Protein AF-A0A2X2DQ45-F1 (afdb_monomer_lite)

Sequence (541 aa):
MGLSTLEQKLTAMVSAPVEALGFEFVGLEFIRGRVSTLRIYIDSEEGITVDDCADVSHQVSAVLDVEDPIQTFYNLEISSPGLERPLFTTTHYEQFIGEEVAVVLRIAMQNRRKWQGIIKSVAGEMITVTVDGKDEVFALSNIQKANLVPPLLSFEEATRMNKEILAVVEAVSNEKSLPREKIFEALETALATATKKKYEQEIDVRVCIDRKTGDFDTFRRWLVVEEVTQPTREITLEAAKYEEPEIELGGFIEDQIESVTFDRITTQTAKQVIVQKVREAERAMVVDQFREQLGEIITGVVKKVNRDNITLDLGNNAEAVILREDMLPRENFRPGDRVRGVLYDVRTETRGAQLFVTRSRPEMLIELFRIEVPEIGEEIIEIKAAARDPGSRAKIAVKTNDKRIDPVGACVGMRGARVQAVSSELGGERIDIVLWDDNPAQFVINAMAPADVASIVVDEDKCTMDVAVESSNLAQAIGRNGQNVRLAAQLLKKHRGDDKWELNVMTADELNAKHQAEANAAIEIFTKHLDIDEDFATVFS

Organism: Proteus mirabilis (NCBI:txid584)

Radius of gyration: 42.44 Å; chains: 1; bounding box: 78×64×127 Å

pLDDT: mean 85.8, std 10.58, range [36.16, 96.62]

Secondary structure (DSSP, 8-state):
--HHHHHHHHHHHHHHHHHHTT-EEEEEEEE-SSSEEEEEEEE-TT---HHHHHHHHHHHHHHHHHH----S-EEEEEE---SS-B--SHHHHHHTTTSEEEEEEEEEETTEEEEEEEEEEEETTEEEEEETTEEEEEEGGGEEEEEEPPPS--HHHHHHHHHHHHHHHHHHHHHHT--HHHHHHHHHHHHHHHHHHHSSS--EEEEEE-TTT--EEEEEEEEEESS-S-TTTEEEHHHHHHH-TT--TT-EEEEEE-PPP--HHHHHHHHHHHHHHHHHHHHHHHHHHGGGGTTSEEEEEEEEE-SSEEEEEEETTEEEEEEGGGS-TT----TT-EEEEEEEEEEEETTEEEEEEESSSHHHHHHHHHHH-HHHHTTSEEEEEEEEETTTEEEEEEEES-TTS-HHHHHH-GGGHHHHHHHHHTTS-EEEEEE--SSHHHHHHHHHTTSPP-EEEEETTTTEEEEEE-TTTHHHHH-GGGHHHHHHHHHHHHHHT-TT-EEEEEEHHHHHHHHHHHHHHHHHHHHHHH---HHHHHHH-

InterPro domains:
  IPR003029 S1 domain [PF00575] (294-355)
  IPR003029 S1 domain [PS50126] (295-360)
  IPR003029 S1 domain [SM00316] (293-360)
  IPR003728 Ribosome maturation factor RimP [MF_01077] (8-152)
  IPR009019 K homology domain superfamily, prokaryotic type [SSF54814] (361-438)
  IPR009019 K homology domain superfamily, prokaryotic type [SSF54814] (439-494)
  IPR010213 Transcription factor NusA [TIGR01953] (164-508)
  IPR012340 Nucleic acid-binding, OB-fold [G3DSA:2.40.50.140] (295-358)
  IPR012340 Nucleic acid-binding, OB-fold [SSF50249] (292-359)
  IPR013735 Transcription factor NusA, N-terminal [PF08529] (164-283)
  IPR015946 K homology domain-like, alpha/beta [G3DSA:3.30.300.20] (359-437)
  IPR015946 K homology domain-like, alpha/beta [G3DSA:3.30.300.20] (438-508)
  IPR025249 Transcription factor NusA, first KH domain [PF13184] (359-436)
  IPR028989 Ribosome maturation factor RimP, N-terminal [PF02576] (14-84)
  IPR028998 Ribosome maturation factor RimP, C-terminal [PF17384] (87-150)
  IPR028998 Ribosome maturation factor RimP, C-terminal [cd01734] (82-150)
  IPR030842 Transcription factor NusA, prokaryotes [PTHR22648] (161-538)
  IPR035956 RimP, N-terminal domain superfamily [G3DSA:3.30.300.70] (2-81)
  IPR035956 RimP, N-terminal domain superfamily [SSF75420] (4-84)
  IPR036555 NusA, N-terminal domain superfamily [G3DSA:3.30.1480.10] (161-289)

Foldseek 3Di:
DDPVVLQVVLCVQLQVLQVVLVWHFQGWDFADDPAIEIETAIADPVGDDPVNQVSSQVSSVVSCVVVVSDPGHHHYHYDHCPQFRKHQDLVSLVVQQQFKKWWAFPDDDPNDGIFIAGFHDGDPQWTWGQGPNDTDIDGSVGTPIMTTDHPDDDPVVVLVVLVVLVVVLVVLCVVQVDDSVLLQVLLQVLQQVVVCVVDPARWGKTKDADNVRSDIWIWTKAQEACDDPRPRRHDHPVVVCVVPVPDDHRDIDIDTDDRDPCDPVSVVSSVVSSVLSSLQVQQQVVLVVCVVQALAKAKFFFADDDPFWTWTDRPSSAIEIEGPVLDFPPDDDDGGDMAIFGFHDWDQDPSHIYTYTGDFDQSVLVNLLCVLQVCVVVVQKDFQDKFDDQLEEIETEIEGPDPVDDNQCRSCDDVRPSVVVSCVSRNNYHYHYFYDDLDLLVLLCRLLPPAHFDDWDADVVQLEIETAGAPVRQDVSCDDVNVSLVNSLRRSCSSVVHNRHHYHYDHPVVVVVVVVVVLVVQLVVCCVPVVDDSVVSSVVD

Structure (mmCIF, N/CA/C/O backbone):
data_AF-A0A2X2DQ45-F1
#
_entry.id   AF-A0A2X2DQ45-F1
#
loop_
_atom_site.group_PDB
_atom_site.id
_atom_site.type_symbol
_atom_site.label_atom_id
_atom_site.label_alt_id
_atom_site.label_comp_id
_atom_site.label_asym_id
_atom_site.label_entity_id
_atom_site.label_seq_id
_atom_site.pdbx_PDB_ins_code
_atom_site.Cartn_x
_atom_site.Cartn_y
_atom_site.Cartn_z
_atom_site.occupancy
_atom_site.B_iso_or_equiv
_atom_site.auth_seq_id
_atom_site.auth_comp_id
_atom_site.auth_asym_id
_atom_site.auth_atom_id
_atom_site.pdbx_PDB_model_num
ATOM 1 N N . MET A 1 1 ? -4.727 0.925 70.878 1.00 36.75 1 MET A N 1
ATOM 2 C CA . MET A 1 1 ? -5.578 2.132 70.814 1.00 36.75 1 MET A CA 1
ATOM 3 C C . MET A 1 1 ? -6.827 1.761 70.035 1.00 36.75 1 MET A C 1
ATOM 5 O O . MET A 1 1 ? -6.685 1.228 68.941 1.00 36.75 1 MET A O 1
ATOM 9 N N . GLY A 1 2 ? -8.006 1.868 70.652 1.00 37.66 2 GLY A N 1
ATOM 10 C CA . GLY A 1 2 ? -9.267 1.404 70.062 1.00 37.66 2 GLY A CA 1
ATOM 11 C C . GLY A 1 2 ? -9.645 2.208 68.817 1.00 37.66 2 GLY A C 1
ATOM 12 O O . GLY A 1 2 ? -9.338 3.393 68.743 1.00 37.66 2 GLY A O 1
ATOM 13 N N . LEU A 1 3 ? -10.304 1.563 67.846 1.00 41.97 3 LEU A N 1
ATOM 14 C CA . LEU A 1 3 ? -10.745 2.179 66.584 1.00 41.97 3 LEU A CA 1
ATOM 15 C C . LEU A 1 3 ? -11.535 3.488 66.782 1.00 41.97 3 LEU A C 1
ATOM 17 O O . LEU A 1 3 ? -11.439 4.374 65.942 1.00 41.97 3 LEU A O 1
ATOM 21 N N . SER A 1 4 ? -12.217 3.653 67.922 1.00 55.09 4 SER A N 1
ATOM 22 C CA . SER A 1 4 ? -13.015 4.845 68.214 1.00 55.09 4 SER A CA 1
ATOM 23 C C . SER A 1 4 ? -12.197 6.134 68.336 1.00 55.09 4 SER A C 1
ATOM 25 O O . SER A 1 4 ? -12.722 7.188 68.015 1.00 55.09 4 SER A O 1
ATOM 27 N N . THR A 1 5 ? -10.926 6.095 68.761 1.00 67.88 5 THR A N 1
ATOM 28 C CA . THR A 1 5 ? -10.156 7.334 68.998 1.00 67.88 5 THR A CA 1
ATOM 29 C C . THR A 1 5 ? -9.542 7.925 67.731 1.00 67.88 5 THR A C 1
ATOM 31 O O . THR A 1 5 ? -9.318 9.129 67.679 1.00 67.88 5 THR A O 1
ATOM 34 N N . LEU A 1 6 ? -9.242 7.100 66.718 1.00 79.19 6 LEU A N 1
ATOM 35 C CA . LEU A 1 6 ? -8.649 7.581 65.463 1.00 79.19 6 LEU A CA 1
ATOM 36 C C . LEU A 1 6 ? -9.712 8.201 64.554 1.00 79.19 6 LEU A C 1
ATOM 38 O O . LEU A 1 6 ? -9.506 9.307 64.075 1.00 79.19 6 LEU A O 1
ATOM 42 N N . GLU A 1 7 ? -10.849 7.526 64.366 1.00 78.94 7 GLU A N 1
ATOM 43 C CA . GLU A 1 7 ? -11.963 8.048 63.563 1.00 78.94 7 GLU A CA 1
ATOM 44 C C . GLU A 1 7 ? -12.487 9.363 64.147 1.00 78.94 7 GLU A C 1
ATOM 46 O O . GLU A 1 7 ? -12.613 10.333 63.416 1.00 78.94 7 GLU A O 1
ATOM 51 N N . GLN A 1 8 ? -12.650 9.457 65.472 1.00 79.06 8 GLN A N 1
ATOM 52 C CA . GLN A 1 8 ? -13.028 10.711 66.139 1.00 79.06 8 GLN A CA 1
ATOM 53 C C . GLN A 1 8 ? -12.010 11.840 65.914 1.00 79.06 8 GLN A C 1
ATOM 55 O O . GLN A 1 8 ? -12.403 12.981 65.673 1.00 79.06 8 GLN A O 1
ATOM 60 N N . LYS A 1 9 ? -10.705 11.533 65.974 1.00 83.75 9 LYS A N 1
ATOM 61 C CA . LYS A 1 9 ? -9.641 12.514 65.711 1.00 83.75 9 LYS A CA 1
ATOM 62 C C . LYS A 1 9 ? -9.677 12.986 64.254 1.00 83.75 9 LYS A C 1
ATOM 64 O O . LYS A 1 9 ? -9.587 14.183 64.010 1.00 83.75 9 LYS A O 1
ATOM 69 N N . LEU A 1 10 ? -9.847 12.060 63.309 1.00 88.00 10 LEU A N 1
ATOM 70 C CA . LEU A 1 10 ? -9.952 12.360 61.881 1.00 88.00 10 LEU A CA 1
ATOM 71 C C . LEU A 1 10 ? -11.211 13.176 61.571 1.00 88.00 10 LEU A C 1
ATOM 73 O O . LEU A 1 10 ? -11.121 14.165 60.857 1.00 88.00 10 LEU A O 1
ATOM 77 N N . THR A 1 11 ? -12.361 12.831 62.155 1.00 87.00 11 THR A N 1
ATOM 78 C CA . THR A 1 11 ? -13.615 13.568 61.953 1.00 87.00 11 THR A CA 1
ATOM 79 C C . THR A 1 11 ? -13.464 15.022 62.389 1.00 87.00 11 THR A C 1
ATOM 81 O O . THR A 1 11 ? -13.805 15.923 61.630 1.00 87.00 11 THR A O 1
ATOM 84 N N . ALA A 1 12 ? -12.875 15.266 63.564 1.00 85.56 12 ALA A N 1
ATOM 85 C CA . ALA A 1 12 ? -12.639 16.623 64.055 1.00 85.56 12 ALA A CA 1
ATOM 86 C C . ALA A 1 12 ? -11.683 17.436 63.158 1.00 85.56 12 ALA A C 1
ATOM 88 O O . ALA A 1 12 ? -11.834 18.650 63.052 1.00 85.56 12 ALA A O 1
ATOM 89 N N . MET A 1 13 ? -10.713 16.780 62.512 1.00 86.38 13 MET A N 1
ATOM 90 C CA . MET A 1 13 ? -9.764 17.426 61.596 1.00 86.38 13 MET A CA 1
ATOM 91 C C . MET A 1 13 ? -10.365 17.721 60.220 1.00 86.38 13 MET A C 1
ATOM 93 O O . MET A 1 13 ? -9.994 18.713 59.602 1.00 86.38 13 MET A O 1
ATOM 97 N N . VAL A 1 14 ? -11.262 16.860 59.735 1.00 90.62 14 VAL A N 1
ATOM 98 C CA . VAL A 1 14 ? -11.779 16.895 58.358 1.00 90.62 14 VAL A CA 1
ATOM 99 C C . VAL A 1 14 ? -13.078 17.697 58.230 1.00 90.62 14 VAL A C 1
ATOM 101 O O . VAL A 1 14 ? -13.283 18.312 57.188 1.00 90.62 14 VAL A O 1
ATOM 104 N N . SER A 1 15 ? -13.918 17.761 59.273 1.00 89.38 15 SER A N 1
ATOM 105 C CA . SER A 1 15 ? -15.221 18.457 59.213 1.00 89.38 15 SER A CA 1
ATOM 106 C C . SER A 1 15 ? -15.074 19.930 58.821 1.00 89.38 15 SER A C 1
ATOM 108 O O . SER A 1 15 ? -15.666 20.375 57.844 1.00 89.38 15 SER A O 1
ATOM 110 N N . ALA A 1 16 ? -14.214 20.680 59.521 1.00 88.56 16 ALA A N 1
ATOM 111 C CA . ALA A 1 16 ? -14.065 22.118 59.293 1.00 88.56 16 ALA A CA 1
ATOM 112 C C . ALA A 1 16 ? -13.518 22.475 57.891 1.00 88.56 16 ALA A C 1
ATOM 114 O O . ALA A 1 16 ? -14.047 23.399 57.275 1.00 88.56 16 ALA A O 1
ATOM 115 N N . PRO A 1 17 ? -12.503 21.774 57.344 1.00 89.44 17 PRO A N 1
ATOM 116 C CA . PRO A 1 17 ? -12.077 21.966 55.958 1.00 89.44 17 PRO A CA 1
ATOM 117 C C . PRO A 1 17 ? -13.170 21.707 54.917 1.00 89.44 17 PRO A C 1
ATOM 119 O O . PRO A 1 17 ? -13.259 22.455 53.949 1.00 89.44 17 PRO A O 1
ATOM 122 N N . VAL A 1 18 ? -13.991 20.671 55.115 1.00 90.94 18 VAL A N 1
ATOM 123 C CA . VAL A 1 18 ? -15.089 20.320 54.199 1.00 90.94 18 VAL A CA 1
ATOM 124 C C . VAL A 1 18 ? -16.190 21.382 54.247 1.00 90.94 18 VAL A C 1
ATOM 126 O O . VAL A 1 18 ? -16.593 21.903 53.210 1.00 90.94 18 VAL A O 1
ATOM 129 N N . GLU A 1 19 ? -16.602 21.780 55.450 1.00 89.50 19 GLU A N 1
ATOM 130 C CA . GLU A 1 19 ? -17.622 22.816 55.654 1.00 89.50 19 GLU A CA 1
ATOM 131 C C . GLU A 1 19 ? -17.171 24.191 55.133 1.00 89.50 19 GLU A C 1
ATOM 133 O O . GLU A 1 19 ? -17.985 24.962 54.627 1.00 89.50 19 GLU A O 1
ATOM 138 N N . ALA A 1 20 ? -15.870 24.502 55.193 1.00 88.62 20 ALA A N 1
ATOM 139 C CA . ALA A 1 20 ? -15.319 25.749 54.659 1.00 88.62 20 ALA A CA 1
ATOM 140 C C . ALA A 1 20 ? -15.453 25.875 53.130 1.00 88.62 20 ALA A C 1
ATOM 142 O O . ALA A 1 20 ? -15.466 26.995 52.619 1.00 88.62 20 ALA A O 1
ATOM 143 N N . LEU A 1 21 ? -15.563 24.751 52.416 1.00 89.50 21 LEU A N 1
ATOM 144 C CA . LEU A 1 21 ? -15.836 24.709 50.976 1.00 89.50 21 LEU A CA 1
ATOM 145 C C . LEU A 1 21 ? -17.337 24.740 50.650 1.00 89.50 21 LEU A C 1
ATOM 147 O O . LEU A 1 21 ? -17.700 24.781 49.480 1.00 89.50 21 LEU A O 1
ATOM 151 N N . GLY A 1 22 ? -18.206 24.760 51.666 1.00 89.00 22 GLY A N 1
ATOM 152 C CA . GLY A 1 22 ? -19.658 24.784 51.495 1.00 89.00 22 GLY A CA 1
ATOM 153 C C . GLY A 1 22 ? -20.305 23.407 51.335 1.00 89.00 22 GLY A C 1
ATOM 154 O O . GLY A 1 22 ? -21.483 23.345 50.994 1.00 89.00 22 GLY A O 1
ATOM 155 N N . PHE A 1 23 ? -19.574 22.319 51.597 1.00 92.19 23 PHE A N 1
ATOM 156 C CA . PHE A 1 23 ? -20.104 20.954 51.537 1.00 92.19 23 PHE A CA 1
ATOM 157 C C . PHE A 1 23 ? -20.502 20.432 52.922 1.00 92.19 23 PHE A C 1
ATOM 159 O O . PHE A 1 23 ? -19.872 20.750 53.932 1.00 92.19 23 PHE A O 1
ATOM 166 N N . GLU A 1 24 ? -21.525 19.579 52.971 1.00 89.19 24 GLU A N 1
ATOM 167 C CA . GLU A 1 24 ? -21.892 18.832 54.171 1.00 89.19 24 GLU A CA 1
ATOM 168 C C . GLU A 1 24 ? -20.919 17.663 54.366 1.00 89.19 24 GLU A C 1
ATOM 170 O O . GLU A 1 24 ? -20.743 16.819 53.484 1.00 89.19 24 GLU A O 1
ATOM 175 N N . PHE A 1 25 ? -20.297 17.580 55.542 1.00 90.56 25 PHE A N 1
ATOM 176 C CA . PHE A 1 25 ? -19.515 16.411 55.928 1.00 90.56 25 PHE A CA 1
ATOM 177 C C . PHE A 1 25 ? -20.447 15.300 56.429 1.00 90.56 25 PHE A C 1
ATOM 179 O O . PHE A 1 25 ? -20.949 15.347 57.551 1.00 90.56 25 PHE A O 1
ATOM 186 N N . VAL A 1 26 ? -20.646 14.266 55.610 1.00 88.12 26 VAL A N 1
ATOM 187 C CA . VAL A 1 26 ? -21.516 13.128 55.949 1.00 88.12 26 VAL A CA 1
ATOM 188 C C . VAL A 1 26 ? -20.796 12.159 56.888 1.00 88.12 26 VAL A C 1
ATOM 190 O O . VAL A 1 26 ? -21.378 11.625 57.828 1.00 88.12 26 VAL A O 1
ATOM 193 N N . GLY A 1 27 ? -19.511 11.902 56.669 1.00 89.25 27 GLY A N 1
ATOM 194 C CA . GLY A 1 27 ? -18.745 11.013 57.538 1.00 89.25 27 GLY A CA 1
ATOM 195 C C . GLY A 1 27 ? -17.480 10.485 56.891 1.00 89.25 27 GLY A C 1
ATOM 196 O O . GLY A 1 27 ? -17.132 10.850 55.771 1.00 89.25 27 GLY A O 1
ATOM 197 N N . LEU A 1 28 ? -16.776 9.604 57.600 1.00 91.12 28 LEU A N 1
ATOM 198 C CA . LEU A 1 28 ? -15.567 8.968 57.088 1.00 91.12 28 LEU A CA 1
ATOM 199 C C . LEU A 1 28 ? -15.459 7.507 57.517 1.00 91.12 28 LEU A C 1
ATOM 201 O O . LEU A 1 28 ? -15.989 7.103 58.550 1.00 91.12 28 LEU A O 1
ATOM 205 N N . GLU A 1 29 ? -14.731 6.728 56.726 1.00 88.38 29 GLU A N 1
ATOM 206 C CA . GLU A 1 29 ? -14.391 5.336 57.006 1.00 88.38 29 GLU A CA 1
ATOM 207 C C . GLU A 1 29 ? -12.892 5.120 56.767 1.00 88.38 29 GLU A C 1
ATOM 209 O O . GLU A 1 29 ? -12.352 5.501 55.726 1.00 88.38 29 GLU A O 1
ATOM 214 N N . PHE A 1 30 ? -12.211 4.458 57.707 1.00 87.31 30 PHE A N 1
ATOM 215 C CA . PHE A 1 30 ? -10.828 4.022 57.510 1.00 87.31 30 PHE A CA 1
ATOM 216 C C . PHE A 1 30 ? -10.765 2.513 57.251 1.00 87.31 30 PHE A C 1
ATOM 218 O O . PHE A 1 30 ? -10.751 1.687 58.170 1.00 87.31 30 PHE A O 1
ATOM 225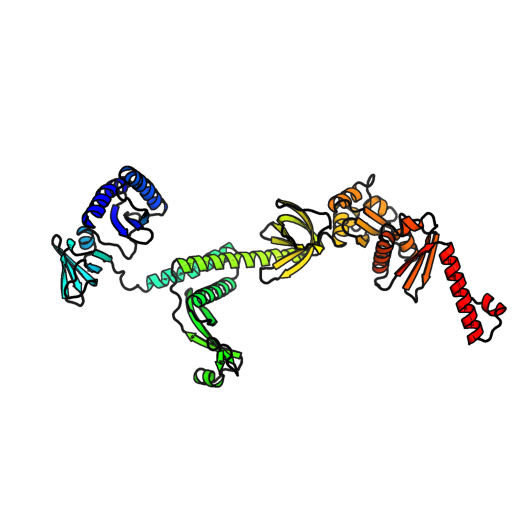 N N . ILE A 1 31 ? -10.716 2.143 55.972 1.00 87.12 31 ILE A N 1
ATOM 226 C CA . ILE A 1 31 ? -10.706 0.755 55.513 1.00 87.12 31 ILE A CA 1
ATOM 227 C C . ILE A 1 31 ? -9.266 0.242 55.522 1.00 87.12 31 ILE A C 1
ATOM 229 O O . ILE A 1 31 ? -8.416 0.686 54.751 1.00 87.12 31 ILE A O 1
ATOM 233 N N . ARG A 1 32 ? -8.978 -0.730 56.389 1.00 82.56 32 ARG A N 1
ATOM 234 C CA . ARG A 1 32 ? -7.653 -1.360 56.466 1.00 82.56 32 ARG A CA 1
ATOM 235 C C . ARG A 1 32 ? -7.557 -2.528 55.490 1.00 82.56 32 ARG A C 1
ATOM 237 O O . ARG A 1 32 ? -8.353 -3.460 55.559 1.00 82.56 32 ARG A O 1
ATOM 244 N N . GLY A 1 33 ? -6.543 -2.502 54.632 1.00 80.50 33 GLY A N 1
ATOM 245 C CA . GLY A 1 33 ? -6.264 -3.542 53.642 1.00 80.50 33 GLY A CA 1
ATOM 246 C C . GLY A 1 33 ? -4.772 -3.638 53.327 1.00 80.50 33 GLY A C 1
ATOM 247 O O . GLY A 1 33 ? -3.941 -3.118 54.069 1.00 80.50 33 GLY A O 1
ATOM 248 N N . ARG A 1 34 ? -4.416 -4.290 52.209 1.00 78.25 34 ARG A N 1
ATOM 249 C CA . ARG A 1 34 ? -3.024 -4.324 51.708 1.00 78.25 34 ARG A CA 1
ATOM 250 C C . ARG A 1 34 ? -2.493 -2.914 51.411 1.00 78.25 34 ARG A C 1
ATOM 252 O O . ARG A 1 34 ? -1.320 -2.645 51.636 1.00 78.25 34 ARG A O 1
ATOM 259 N N . VAL A 1 35 ? -3.379 -2.044 50.934 1.00 82.31 35 VAL A N 1
ATOM 260 C CA . VAL A 1 35 ? -3.248 -0.585 50.943 1.00 82.31 35 VAL A CA 1
ATOM 261 C C . VAL A 1 35 ? -4.461 -0.088 51.723 1.00 82.31 35 VAL A C 1
ATOM 263 O O . VAL A 1 35 ? -5.573 -0.529 51.437 1.00 82.31 35 VAL A O 1
ATOM 266 N N . SER A 1 36 ? -4.258 0.729 52.758 1.00 88.88 36 SER A N 1
ATOM 267 C CA . SER A 1 36 ? -5.383 1.265 53.537 1.00 88.88 36 SER A CA 1
ATOM 268 C C . SER A 1 36 ? -6.057 2.406 52.773 1.00 88.88 36 SER A C 1
ATOM 270 O O . SER A 1 36 ? -5.425 3.045 51.936 1.00 88.88 36 SER A O 1
ATOM 272 N N . THR A 1 37 ? -7.327 2.684 53.037 1.00 91.50 37 THR A N 1
ATOM 273 C CA . THR A 1 37 ? -8.064 3.776 52.386 1.00 91.50 37 THR A CA 1
ATOM 274 C C . THR A 1 37 ? -8.798 4.592 53.438 1.00 91.50 37 THR A C 1
ATOM 276 O O . THR A 1 37 ? -9.562 4.035 54.224 1.00 91.50 37 THR A O 1
ATOM 279 N N . LEU A 1 38 ? -8.543 5.900 53.463 1.00 92.38 38 LEU A N 1
ATOM 280 C CA . LEU A 1 38 ? -9.345 6.871 54.194 1.00 92.38 38 LEU A CA 1
ATOM 281 C C . LEU A 1 38 ? -10.376 7.429 53.219 1.00 92.38 38 LEU A C 1
ATOM 283 O O . LEU A 1 38 ? -10.026 8.200 52.326 1.00 92.38 38 LEU A O 1
ATOM 287 N N . ARG A 1 39 ? -11.629 7.015 53.384 1.00 92.50 39 ARG A N 1
ATOM 288 C CA . ARG A 1 39 ? -12.740 7.484 52.564 1.00 92.50 39 ARG A CA 1
ATOM 289 C C . ARG A 1 39 ? -13.541 8.525 53.325 1.00 92.50 39 ARG A C 1
ATOM 291 O O . ARG A 1 39 ? -13.937 8.270 54.460 1.00 92.50 39 ARG A O 1
ATOM 298 N N . ILE A 1 40 ? -13.790 9.664 52.697 1.00 92.56 40 ILE A N 1
ATOM 299 C CA . ILE A 1 40 ? -14.597 10.758 53.235 1.00 92.56 40 ILE A CA 1
ATOM 300 C C . ILE A 1 40 ? -15.818 10.938 52.341 1.00 92.56 40 ILE A C 1
ATOM 302 O O . ILE A 1 40 ? -15.693 11.000 51.117 1.00 92.56 40 ILE A O 1
ATOM 306 N N . TYR A 1 41 ? -16.986 11.012 52.969 1.00 92.25 41 TYR A N 1
ATOM 307 C CA . TYR A 1 41 ? -18.260 11.232 52.309 1.00 92.25 41 TYR A CA 1
ATOM 308 C C . TYR A 1 41 ? -18.683 12.691 52.469 1.00 92.25 41 TYR A C 1
ATOM 310 O O . TYR A 1 41 ? -18.792 13.182 53.597 1.00 92.25 41 TYR A O 1
ATOM 318 N N . ILE A 1 42 ? -18.924 13.358 51.343 1.00 92.69 42 ILE A N 1
ATOM 319 C CA . ILE A 1 42 ? -19.421 14.737 51.279 1.00 92.69 42 ILE A CA 1
ATOM 320 C C . ILE A 1 42 ? -20.753 14.795 50.538 1.00 92.69 42 ILE A C 1
ATOM 322 O O . ILE A 1 42 ? -21.026 13.940 49.692 1.00 92.69 42 ILE A O 1
ATOM 326 N N . ASP A 1 43 ? -21.566 15.797 50.848 1.00 89.56 43 ASP A N 1
ATOM 327 C CA . ASP A 1 43 ? -22.847 16.020 50.183 1.00 89.56 43 ASP A CA 1
ATOM 328 C C . ASP A 1 43 ? -23.154 17.510 49.995 1.00 89.56 43 ASP A C 1
ATOM 330 O O . ASP A 1 43 ? -22.538 18.373 50.624 1.00 89.56 43 ASP A O 1
ATOM 334 N N . SER A 1 44 ? -24.076 17.816 49.085 1.00 88.00 44 SER A N 1
ATOM 335 C CA . SER A 1 44 ? -24.561 19.175 48.832 1.00 88.00 44 SER A CA 1
ATOM 336 C C . SER A 1 44 ? -25.988 19.134 48.279 1.00 88.00 44 SER A C 1
ATOM 338 O O . SER A 1 44 ? -26.366 18.181 47.595 1.00 88.00 44 SER A O 1
ATOM 340 N N . GLU A 1 45 ? -26.775 20.188 48.520 1.00 77.69 45 GLU A N 1
ATOM 341 C CA . GLU A 1 45 ? -28.135 20.308 47.966 1.00 77.69 45 GLU A CA 1
ATOM 342 C C . GLU A 1 45 ? -28.153 20.374 46.425 1.00 77.69 45 GLU A C 1
ATOM 344 O O . GLU A 1 45 ? -29.126 19.949 45.803 1.00 77.69 45 GLU A O 1
ATOM 349 N N . GLU A 1 46 ? -27.079 20.866 45.798 1.00 77.94 46 GLU A N 1
ATOM 350 C CA . GLU A 1 46 ? -26.944 20.972 44.335 1.00 77.94 46 GLU A CA 1
ATOM 351 C C . GLU A 1 46 ? -26.285 19.726 43.703 1.00 77.94 46 GLU A C 1
ATOM 353 O O . GLU A 1 46 ? -26.152 19.634 42.480 1.00 77.94 46 GLU A O 1
ATOM 358 N N . GLY A 1 47 ? -25.922 18.730 44.521 1.00 80.25 47 GLY A N 1
ATOM 359 C CA . GLY A 1 47 ? -25.150 17.556 44.119 1.00 80.25 47 GLY A CA 1
ATOM 360 C C . GLY A 1 47 ? -23.634 17.778 44.187 1.00 80.25 47 GLY A C 1
ATOM 361 O O . GLY A 1 47 ? -23.152 18.869 44.482 1.00 80.25 47 GLY A O 1
ATOM 362 N N . ILE A 1 48 ? -22.868 16.710 43.950 1.00 86.00 48 ILE A N 1
ATOM 363 C CA . ILE A 1 48 ? -21.397 16.712 44.017 1.00 86.00 48 ILE A CA 1
ATOM 364 C C . ILE A 1 48 ? -20.829 16.334 42.649 1.00 86.00 48 ILE A C 1
ATOM 366 O O . ILE A 1 48 ? -21.146 15.268 42.109 1.00 86.00 48 ILE A O 1
ATOM 370 N N . THR A 1 49 ? -19.974 17.187 42.095 1.00 87.44 49 THR A N 1
ATOM 371 C CA . THR A 1 49 ? -19.233 16.937 40.856 1.00 87.44 49 THR A CA 1
ATOM 372 C C . THR A 1 49 ? -17.854 16.328 41.130 1.00 87.44 49 THR A C 1
ATOM 374 O O . THR A 1 49 ? -17.399 16.205 42.266 1.00 87.44 49 THR A O 1
ATOM 377 N N . VAL A 1 50 ? -17.164 15.899 40.068 1.00 84.19 50 VAL A N 1
ATOM 378 C CA . VAL A 1 50 ? -15.800 15.352 40.185 1.00 84.19 50 VAL A CA 1
ATOM 379 C C . VAL A 1 50 ? -14.798 16.435 40.598 1.00 84.19 50 VAL A C 1
ATOM 381 O O . VAL A 1 50 ? -13.864 16.130 41.339 1.00 84.19 50 VAL A O 1
ATOM 384 N N . ASP A 1 51 ? -15.008 17.674 40.151 1.00 85.81 51 ASP A N 1
ATOM 385 C CA . ASP A 1 51 ? -14.146 18.807 40.491 1.00 85.81 51 ASP A CA 1
ATOM 386 C C . ASP A 1 51 ? -14.303 19.174 41.978 1.00 85.81 51 ASP A C 1
ATOM 388 O O . ASP A 1 51 ? -13.301 19.337 42.671 1.00 85.81 51 ASP A O 1
ATOM 392 N N . ASP A 1 52 ? -15.529 19.124 42.514 1.00 89.69 52 ASP A N 1
ATOM 393 C CA . ASP A 1 52 ? -15.801 19.325 43.948 1.00 89.69 52 ASP A CA 1
ATOM 394 C C . ASP A 1 52 ? -15.053 18.308 44.827 1.00 89.69 52 ASP A C 1
ATOM 396 O O . ASP A 1 52 ? -14.424 18.656 45.831 1.00 89.69 52 ASP A O 1
ATOM 400 N N . CYS A 1 53 ? -15.061 17.029 44.429 1.00 90.25 53 CYS A N 1
ATOM 401 C CA . CYS A 1 53 ? -14.295 15.990 45.118 1.00 90.25 53 CYS A CA 1
ATOM 402 C C . CYS A 1 53 ? -12.784 16.259 45.076 1.00 90.25 53 CYS A C 1
ATOM 404 O O . CYS A 1 53 ? -12.081 15.952 46.044 1.00 90.25 53 CYS A O 1
ATOM 406 N N . ALA A 1 54 ? -12.269 16.797 43.966 1.00 89.88 54 ALA A N 1
ATOM 407 C CA . ALA A 1 54 ? -10.855 17.128 43.827 1.00 89.88 54 ALA A CA 1
ATOM 408 C C . ALA A 1 54 ? -10.465 18.302 44.736 1.00 89.88 54 ALA A C 1
ATOM 410 O O . ALA A 1 54 ? -9.455 18.211 45.439 1.00 89.88 54 ALA A O 1
ATOM 411 N N . ASP A 1 55 ? -11.288 19.350 44.791 1.00 90.75 55 ASP A N 1
ATOM 412 C CA . ASP A 1 55 ? -11.070 20.519 45.647 1.00 90.75 55 ASP A CA 1
ATOM 413 C C . ASP A 1 55 ? -11.059 20.133 47.130 1.00 90.75 55 ASP A C 1
ATOM 415 O O . ASP A 1 55 ? -10.113 20.451 47.863 1.00 90.75 55 ASP A O 1
ATOM 419 N N . VAL A 1 56 ? -12.043 19.336 47.559 1.00 92.25 56 VAL A N 1
ATOM 420 C CA . VAL A 1 56 ? -12.080 18.785 48.920 1.00 92.25 56 VAL A CA 1
ATOM 421 C C . VAL A 1 56 ? -10.866 17.894 49.185 1.00 92.25 56 VAL A C 1
ATOM 423 O O . VAL A 1 56 ? -10.250 17.997 50.247 1.00 92.25 56 VAL A O 1
ATOM 426 N N . SER A 1 57 ? -10.469 17.050 48.227 1.00 93.44 57 SER A N 1
ATOM 427 C CA . SER A 1 57 ? -9.297 16.181 48.381 1.00 93.44 57 SER A CA 1
ATOM 428 C C . SER A 1 57 ? -8.021 16.992 48.592 1.00 93.44 57 SER A C 1
ATOM 430 O O . SER A 1 57 ? -7.213 16.637 49.450 1.00 93.44 57 SER A O 1
ATOM 432 N N . HIS A 1 58 ? -7.826 18.074 47.836 1.00 91.75 58 HIS A N 1
ATOM 433 C CA . HIS A 1 58 ? -6.661 18.944 47.974 1.00 91.75 58 HIS A CA 1
ATOM 434 C C . HIS A 1 58 ? -6.622 19.632 49.339 1.00 91.75 58 HIS A C 1
ATOM 436 O O . HIS A 1 58 ? -5.579 19.631 50.000 1.00 91.75 58 HIS A O 1
ATOM 442 N N . GLN A 1 59 ? -7.754 20.176 49.791 1.00 90.81 59 GLN A N 1
ATOM 443 C CA . GLN A 1 59 ? -7.821 20.885 51.065 1.00 90.81 59 GLN A CA 1
ATOM 444 C C . GLN A 1 59 ? -7.665 19.946 52.266 1.00 90.81 59 GLN A C 1
ATOM 446 O O . GLN A 1 59 ? -6.938 20.260 53.210 1.00 90.81 59 GLN A O 1
ATOM 451 N N . VAL A 1 60 ? -8.301 18.775 52.224 1.00 91.88 60 VAL A N 1
ATOM 452 C CA . VAL A 1 60 ? -8.179 17.771 53.284 1.00 91.88 60 VAL A CA 1
ATOM 453 C C . VAL A 1 60 ? -6.770 17.180 53.324 1.00 91.88 60 VAL A C 1
ATOM 455 O O . VAL A 1 60 ? -6.216 17.032 54.413 1.00 91.88 60 VAL A O 1
ATOM 458 N N . SER A 1 61 ? -6.155 16.899 52.168 1.00 90.31 61 SER A N 1
ATOM 459 C CA . SER A 1 61 ? -4.768 16.412 52.109 1.00 90.31 61 SER A CA 1
ATOM 460 C C . SER A 1 61 ? -3.812 17.381 52.798 1.00 90.31 61 SER A C 1
ATOM 462 O O . SER A 1 61 ? -3.008 16.948 53.613 1.00 90.31 61 SER A O 1
ATOM 464 N N . ALA A 1 62 ? -3.948 18.689 52.558 1.00 87.94 62 ALA A N 1
ATOM 465 C CA . ALA A 1 62 ? -3.084 19.692 53.180 1.00 87.94 62 ALA A CA 1
ATOM 466 C C . ALA A 1 62 ? -3.162 19.682 54.719 1.00 87.94 62 ALA A C 1
ATOM 468 O O . ALA A 1 62 ? -2.151 19.870 55.391 1.00 87.94 62 ALA A O 1
ATOM 469 N N . VAL A 1 63 ? -4.348 19.441 55.288 1.00 89.19 63 VAL A N 1
ATOM 470 C CA . VAL A 1 63 ? -4.532 19.338 56.747 1.00 89.19 63 VAL A CA 1
ATOM 471 C C . VAL A 1 63 ? -3.953 18.030 57.286 1.00 89.19 63 VAL A C 1
ATOM 473 O O . VAL A 1 63 ? -3.276 18.031 58.316 1.00 89.19 63 VAL A O 1
ATOM 476 N N . LEU A 1 64 ? -4.182 16.917 56.585 1.00 89.06 64 LEU A N 1
ATOM 477 C CA . LEU A 1 64 ? -3.672 15.605 56.985 1.00 89.06 64 LEU A CA 1
ATOM 478 C C . LEU A 1 64 ? -2.143 15.509 56.874 1.00 89.06 64 LEU A C 1
ATOM 480 O O . LEU A 1 64 ? -1.539 14.852 57.716 1.00 89.06 64 LEU A O 1
ATOM 484 N N . ASP A 1 65 ? -1.523 16.190 55.907 1.00 86.38 65 ASP A N 1
ATOM 485 C CA . ASP A 1 65 ? -0.064 16.246 55.740 1.00 86.38 65 ASP A CA 1
ATOM 486 C C . ASP A 1 65 ? 0.627 17.001 56.890 1.00 86.38 65 ASP A C 1
ATOM 488 O O . ASP A 1 65 ? 1.763 16.689 57.247 1.00 86.38 65 ASP A O 1
ATOM 492 N N . VAL A 1 66 ? -0.049 17.991 57.487 1.00 86.31 66 VAL A N 1
ATOM 493 C CA . VAL A 1 66 ? 0.482 18.770 58.621 1.00 86.31 66 VAL A CA 1
ATOM 494 C C . VAL A 1 66 ? 0.332 18.014 59.940 1.00 86.31 66 VAL A C 1
ATOM 496 O O . VAL A 1 66 ? 1.269 17.965 60.736 1.00 86.31 66 VAL A O 1
ATOM 499 N N . GLU A 1 67 ? -0.847 17.443 60.188 1.00 84.12 67 GLU A N 1
ATOM 500 C CA . GLU A 1 67 ? -1.170 16.787 61.462 1.00 84.12 67 GLU A CA 1
ATOM 501 C C . GLU A 1 67 ? -0.707 15.321 61.536 1.00 84.12 67 GLU A C 1
ATOM 503 O O . GLU A 1 67 ? -0.669 14.744 62.628 1.00 84.12 67 GLU A O 1
ATOM 508 N N . ASP A 1 68 ? -0.412 14.713 60.382 1.00 83.62 68 ASP A N 1
ATOM 509 C CA . ASP A 1 68 ? 0.003 13.320 60.162 1.00 83.62 68 ASP A CA 1
ATOM 510 C C . ASP A 1 68 ? -0.617 12.298 61.147 1.00 83.62 68 ASP A C 1
ATOM 512 O O . ASP A 1 68 ? 0.070 11.639 61.941 1.00 83.62 68 ASP A O 1
ATOM 516 N N . PRO A 1 69 ? -1.958 12.159 61.170 1.00 83.94 69 PRO A N 1
ATOM 517 C CA . PRO A 1 69 ? -2.634 11.303 62.140 1.00 83.94 69 PRO A CA 1
ATOM 518 C C . PRO A 1 69 ? -2.508 9.798 61.837 1.00 83.94 69 PRO A C 1
ATOM 520 O O . PRO A 1 69 ? -2.836 8.983 62.706 1.00 83.94 69 PRO A O 1
ATOM 523 N N . ILE A 1 70 ? -2.067 9.407 60.632 1.00 84.94 70 ILE A N 1
ATOM 524 C CA . ILE A 1 70 ? -2.028 8.017 60.152 1.00 84.94 70 ILE A CA 1
ATOM 525 C C . ILE A 1 70 ? -0.605 7.670 59.687 1.00 84.94 70 ILE A C 1
ATOM 527 O O . ILE A 1 70 ? -0.218 7.951 58.564 1.00 84.94 70 ILE A O 1
ATOM 531 N N . GLN A 1 71 ? 0.139 6.929 60.511 1.00 79.81 71 GLN A N 1
ATOM 532 C CA . GLN A 1 71 ? 1.549 6.575 60.255 1.00 79.81 71 GLN A CA 1
ATOM 533 C C . GLN A 1 71 ? 1.777 5.492 59.178 1.00 79.81 71 GLN A C 1
ATOM 535 O O . GLN A 1 71 ? 2.898 5.024 58.979 1.00 79.81 71 GLN A O 1
ATOM 540 N N . THR A 1 72 ? 0.721 5.011 58.526 1.00 81.06 72 THR A N 1
ATOM 541 C CA . THR A 1 72 ? 0.782 3.937 57.523 1.00 81.06 72 THR A CA 1
ATOM 542 C C . THR A 1 72 ? 0.330 4.463 56.177 1.00 81.06 72 THR A C 1
ATOM 544 O O . THR A 1 72 ? -0.638 5.208 56.142 1.00 81.06 72 THR A O 1
ATOM 547 N N . PHE A 1 73 ? 0.924 3.997 55.078 1.00 82.81 73 PHE A N 1
ATOM 548 C CA . PHE A 1 73 ? 0.473 4.359 53.731 1.00 82.81 73 PHE A CA 1
ATOM 549 C C . PHE A 1 73 ? -1.027 4.098 53.531 1.00 82.81 73 PHE A C 1
ATOM 551 O O . PHE A 1 73 ? -1.525 2.995 53.797 1.00 82.81 73 PHE A O 1
ATOM 558 N N . TYR A 1 74 ? -1.728 5.116 53.038 1.00 89.88 74 TYR A N 1
ATOM 559 C CA . TYR A 1 74 ? -3.150 5.063 52.741 1.00 89.88 74 TYR A CA 1
ATOM 560 C C . TYR A 1 74 ? -3.479 5.848 51.466 1.00 89.88 74 TYR A C 1
ATOM 562 O O . TYR A 1 74 ? -2.738 6.746 51.075 1.00 89.88 74 TYR A O 1
ATOM 570 N N . ASN A 1 75 ? -4.597 5.502 50.834 1.00 90.62 75 ASN A N 1
ATOM 571 C CA . ASN A 1 75 ? -5.214 6.294 49.776 1.00 90.62 75 ASN A CA 1
ATOM 572 C C . ASN A 1 75 ? -6.275 7.208 50.394 1.00 90.62 75 ASN A C 1
ATOM 574 O O . ASN A 1 75 ? -7.112 6.724 51.160 1.00 90.62 75 ASN A O 1
ATOM 578 N N . LEU A 1 76 ? -6.252 8.493 50.053 1.00 91.94 76 LEU A N 1
ATOM 579 C CA . LEU A 1 76 ? -7.334 9.428 50.355 1.00 91.94 76 LEU A CA 1
ATOM 580 C C . LEU A 1 76 ? -8.379 9.350 49.235 1.00 91.94 76 LEU A C 1
ATOM 582 O O . LEU A 1 76 ? -8.034 9.482 48.063 1.00 91.94 76 LEU A O 1
ATOM 586 N N . GLU A 1 77 ? -9.637 9.109 49.590 1.00 93.00 77 GLU A N 1
ATOM 587 C CA . GLU A 1 77 ? -10.756 9.031 48.650 1.00 93.00 77 GLU A CA 1
ATOM 588 C C . GLU A 1 77 ? -11.879 9.960 49.117 1.00 93.00 77 GLU A C 1
ATOM 590 O O . GLU A 1 77 ? -12.374 9.818 50.236 1.00 93.00 77 GLU A O 1
ATOM 595 N N . ILE A 1 78 ? -12.293 10.895 48.260 1.00 93.81 78 ILE A N 1
ATOM 596 C CA . ILE A 1 78 ? -13.480 11.729 48.475 1.00 93.81 78 ILE A CA 1
ATOM 597 C C . ILE A 1 78 ? -14.602 11.186 47.595 1.00 93.81 78 ILE A C 1
ATOM 599 O O . ILE A 1 78 ? -14.406 10.982 46.396 1.00 93.81 78 ILE A O 1
ATOM 603 N N . SER A 1 79 ? -15.763 10.921 48.188 1.00 88.12 79 SER A N 1
ATOM 604 C CA . SER A 1 79 ? -16.914 10.348 47.491 1.00 88.12 79 SER A CA 1
ATOM 605 C C . SER A 1 79 ? -18.202 11.036 47.915 1.00 88.12 79 SER A C 1
ATOM 607 O O . SER A 1 79 ? -18.341 11.458 49.059 1.00 88.12 79 SER A O 1
ATOM 609 N N . SER A 1 80 ? -19.191 11.063 47.026 1.00 87.19 80 SER A N 1
ATOM 610 C CA . SER A 1 80 ? -20.577 11.255 47.445 1.00 87.19 80 SER A CA 1
ATOM 611 C C . SER A 1 80 ? -21.142 9.936 48.006 1.00 87.19 80 SER A C 1
ATOM 613 O O . SER A 1 80 ? -20.652 8.854 47.654 1.00 87.19 80 SER A O 1
ATOM 615 N N . PRO A 1 81 ? -22.129 9.981 48.916 1.00 79.62 81 PRO A N 1
ATOM 616 C CA . PRO A 1 81 ? -22.685 8.793 49.571 1.00 79.62 81 PRO A CA 1
ATOM 617 C C . PRO A 1 81 ? -23.500 7.853 48.660 1.00 79.62 81 PRO A C 1
ATOM 619 O O . PRO A 1 81 ? -23.675 6.688 49.012 1.00 79.62 81 PRO A O 1
ATOM 622 N N . GLY A 1 82 ? -23.967 8.311 47.493 1.00 76.81 82 GLY A N 1
ATOM 623 C CA . GLY A 1 82 ? -24.694 7.480 46.523 1.00 76.81 82 GLY A CA 1
ATOM 624 C C . GLY A 1 82 ? -26.026 6.904 47.036 1.00 76.81 82 GLY A C 1
ATOM 625 O O . GLY A 1 82 ? -26.615 7.419 47.984 1.00 76.81 82 GLY A O 1
ATOM 626 N N . LEU A 1 83 ? -26.506 5.837 46.381 1.00 70.00 83 LEU A N 1
ATOM 627 C CA . LEU A 1 83 ? -27.776 5.161 46.707 1.00 70.00 83 LEU A CA 1
ATOM 628 C C . LEU A 1 83 ? -27.698 4.333 48.003 1.00 70.00 83 LEU A C 1
ATOM 630 O O . LEU A 1 83 ? -28.658 4.283 48.763 1.00 70.00 83 LEU A O 1
ATOM 634 N N . GLU A 1 84 ? -26.546 3.720 48.292 1.00 76.69 84 GLU A N 1
ATOM 635 C CA . GLU A 1 84 ? -26.292 2.984 49.541 1.00 76.69 84 GLU A CA 1
ATOM 636 C C . GLU A 1 84 ? -25.730 3.914 50.631 1.00 76.69 84 GLU A C 1
ATOM 638 O O . GLU A 1 84 ? -24.658 3.664 51.194 1.00 76.69 84 GLU A O 1
ATOM 643 N N . ARG A 1 85 ? -26.435 5.021 50.902 1.00 86.06 85 ARG A N 1
ATOM 644 C CA . ARG A 1 85 ? -25.955 6.098 51.780 1.00 86.06 85 ARG A CA 1
ATOM 645 C C . ARG A 1 85 ? -25.547 5.559 53.161 1.00 86.06 85 ARG A C 1
ATOM 647 O O . ARG A 1 85 ? -26.392 4.984 53.855 1.00 86.06 85 ARG A O 1
ATOM 654 N N . PRO A 1 86 ? -24.289 5.760 53.599 1.00 88.44 86 PRO A N 1
ATOM 655 C CA . PRO A 1 86 ? -23.842 5.356 54.926 1.00 88.44 86 PRO A CA 1
ATOM 656 C C . PRO A 1 86 ? -24.418 6.261 56.028 1.00 88.44 86 PRO A C 1
ATOM 658 O O . PRO A 1 86 ? -24.506 7.484 55.890 1.00 88.44 86 PRO A O 1
ATOM 661 N N . LEU A 1 87 ? -24.788 5.657 57.158 1.00 89.31 87 LEU A N 1
ATOM 662 C CA . LEU A 1 87 ? -25.385 6.329 58.314 1.00 89.31 87 LEU A CA 1
ATOM 663 C C . LEU A 1 87 ? -24.420 6.294 59.508 1.00 89.31 87 LEU A C 1
ATOM 665 O O . LEU A 1 87 ? -24.174 5.235 60.092 1.00 89.31 87 LEU A O 1
ATOM 669 N N . PHE A 1 88 ? -23.892 7.461 59.888 1.00 86.81 88 PHE A N 1
ATOM 670 C CA . PHE A 1 88 ? -22.871 7.593 60.935 1.00 86.81 88 PHE A CA 1
ATOM 671 C C . PHE A 1 88 ? -23.411 8.177 62.245 1.00 86.81 88 PHE A C 1
ATOM 673 O O . PHE A 1 88 ? -23.006 7.743 63.323 1.00 86.81 88 PHE A O 1
ATOM 680 N N . THR A 1 89 ? -24.316 9.155 62.165 1.00 87.12 89 THR A N 1
ATOM 681 C CA . THR A 1 89 ? -24.832 9.910 63.319 1.00 87.12 89 THR A CA 1
ATOM 682 C C . THR A 1 89 ? -26.311 9.620 63.553 1.00 87.12 89 THR A C 1
ATOM 684 O O . THR A 1 89 ? -26.999 9.144 62.652 1.00 87.12 89 THR A O 1
ATOM 687 N N . THR A 1 90 ? -26.827 9.919 64.751 1.00 87.25 90 THR A N 1
ATOM 688 C CA . THR A 1 90 ? -28.264 9.781 65.065 1.00 87.25 90 THR A CA 1
ATOM 689 C C . THR A 1 90 ? -29.139 10.595 64.117 1.00 87.25 90 THR A C 1
ATOM 691 O O . THR A 1 90 ? -30.174 10.101 63.681 1.00 87.25 90 THR A O 1
ATOM 694 N N . THR A 1 91 ? -28.684 11.790 63.734 1.00 86.62 91 THR A N 1
ATOM 695 C CA . THR A 1 91 ? -29.372 12.696 62.811 1.00 86.62 91 THR A CA 1
ATOM 696 C C . THR A 1 91 ? -29.626 12.039 61.458 1.00 86.62 91 THR A C 1
ATOM 698 O O . THR A 1 91 ? -30.687 12.233 60.876 1.00 86.62 91 THR A O 1
ATOM 701 N N . HIS A 1 92 ? -28.701 11.198 60.980 1.00 89.38 92 HIS A N 1
ATOM 702 C CA . HIS A 1 92 ? -28.909 10.471 59.727 1.00 89.38 92 HIS A CA 1
ATOM 703 C C . HIS A 1 92 ? -30.075 9.483 59.862 1.00 89.38 92 HIS A C 1
ATOM 705 O O . HIS A 1 92 ? -30.947 9.431 59.006 1.00 89.38 92 HIS A O 1
ATOM 711 N N . TYR A 1 93 ? -30.143 8.719 60.955 1.00 90.50 93 TYR A N 1
ATOM 712 C CA . TYR A 1 93 ? -31.259 7.789 61.165 1.00 90.50 93 TYR A CA 1
ATOM 713 C C . TYR A 1 93 ? -32.592 8.516 61.360 1.00 90.50 93 TYR A C 1
ATOM 715 O O . TYR A 1 93 ? -33.620 7.994 60.947 1.00 90.50 93 TYR A O 1
ATOM 723 N N . GLU A 1 94 ? -32.586 9.704 61.971 1.00 89.50 94 GLU A N 1
ATOM 724 C CA . GLU A 1 94 ? -33.782 10.545 62.111 1.00 89.50 94 GLU A CA 1
ATOM 725 C C . GLU A 1 94 ? -34.298 11.042 60.756 1.00 89.50 94 GLU A C 1
ATOM 727 O O . GLU A 1 94 ? -35.507 11.043 60.530 1.00 89.50 94 GLU A O 1
ATOM 732 N N . GLN A 1 95 ? -33.395 11.419 59.846 1.00 87.00 95 GLN A N 1
ATOM 733 C CA . GLN A 1 95 ? -33.746 11.859 58.493 1.00 87.00 95 GLN A CA 1
ATOM 734 C C . GLN A 1 95 ? -34.395 10.748 57.656 1.00 87.00 95 GLN A C 1
ATOM 736 O O . GLN A 1 95 ? -35.292 11.034 56.868 1.00 87.00 95 GLN A O 1
ATOM 741 N N . PHE A 1 96 ? -33.976 9.494 57.843 1.00 90.06 96 PHE A N 1
ATOM 742 C CA . PHE A 1 96 ? -34.426 8.351 57.038 1.00 90.06 96 PHE A CA 1
ATOM 743 C C . PHE A 1 96 ? -35.387 7.411 57.787 1.00 90.06 96 PHE A C 1
ATOM 745 O O . PHE A 1 96 ? -35.444 6.212 57.513 1.00 90.06 96 PHE A O 1
ATOM 752 N N . ILE A 1 97 ? -36.164 7.931 58.745 1.00 91.69 97 ILE A N 1
ATOM 753 C CA . ILE A 1 97 ? -37.252 7.161 59.367 1.00 91.69 97 ILE A CA 1
ATOM 754 C C . ILE A 1 97 ? -38.261 6.744 58.286 1.00 91.69 97 ILE A C 1
ATOM 756 O O . ILE A 1 97 ? -38.777 7.576 57.547 1.00 91.69 97 ILE A O 1
ATOM 760 N N . GLY A 1 98 ? -38.582 5.452 58.240 1.00 87.62 98 GLY A N 1
ATOM 761 C CA . GLY A 1 98 ? -39.458 4.837 57.243 1.00 87.62 98 GLY A CA 1
ATOM 762 C C . GLY A 1 98 ? -38.716 4.129 56.109 1.00 87.62 98 GLY A C 1
ATOM 763 O O . GLY A 1 98 ? -39.333 3.313 55.429 1.00 87.62 98 GLY A O 1
ATOM 764 N N . GLU A 1 99 ? -37.412 4.366 55.954 1.00 89.94 99 GLU A N 1
ATOM 765 C CA . GLU A 1 99 ? -36.582 3.727 54.929 1.00 89.94 99 GLU A CA 1
ATOM 766 C C . GLU A 1 99 ? -35.949 2.420 55.423 1.00 89.94 99 GLU A C 1
ATOM 768 O O . GLU A 1 99 ? -35.784 2.183 56.628 1.00 89.94 99 GLU A O 1
ATOM 773 N N . GLU A 1 100 ? -35.586 1.553 54.478 1.00 91.19 100 GLU A N 1
ATOM 774 C CA . GLU A 1 100 ? -34.909 0.293 54.771 1.00 91.19 100 GLU A CA 1
ATOM 775 C C . GLU A 1 100 ? -33.405 0.512 54.998 1.00 91.19 100 GLU A C 1
ATOM 777 O O . GLU A 1 100 ? -32.724 1.221 54.259 1.00 91.19 100 GLU A O 1
ATOM 782 N N . VAL A 1 101 ? -32.862 -0.110 56.043 1.00 92.38 101 VAL A N 1
ATOM 783 C CA . VAL A 1 101 ? -31.463 0.013 56.455 1.00 92.38 101 VAL A CA 1
ATOM 784 C C . VAL A 1 101 ? -30.850 -1.360 56.693 1.00 92.38 101 VAL A C 1
ATOM 786 O O . VAL A 1 101 ? -31.462 -2.240 57.299 1.00 92.38 101 VAL A O 1
ATOM 789 N N . ALA A 1 102 ? -29.601 -1.532 56.268 1.00 92.25 102 ALA A N 1
ATOM 790 C CA . ALA A 1 102 ? -28.765 -2.673 56.605 1.00 92.25 102 ALA A CA 1
ATOM 791 C C . ALA A 1 102 ? -27.746 -2.259 57.674 1.00 92.25 102 ALA A C 1
ATOM 793 O O . ALA A 1 102 ? -26.884 -1.419 57.432 1.00 92.25 102 ALA A O 1
ATOM 794 N N . VAL A 1 103 ? -27.821 -2.873 58.855 1.00 91.00 103 VAL A N 1
ATOM 795 C CA . VAL A 1 103 ? -27.008 -2.563 60.039 1.00 91.00 103 VAL A CA 1
ATOM 796 C C . VAL A 1 103 ? -26.092 -3.738 60.376 1.00 91.00 103 VAL A C 1
ATOM 798 O O . VAL A 1 103 ? -26.524 -4.881 60.508 1.00 91.00 103 VAL A O 1
ATOM 801 N N . VAL A 1 104 ? -24.807 -3.471 60.585 1.00 90.25 104 VAL A N 1
ATOM 802 C CA . VAL A 1 104 ? -23.817 -4.439 61.068 1.00 90.25 104 VAL A CA 1
ATOM 803 C C . VAL A 1 104 ? -23.378 -4.041 62.469 1.00 90.25 104 VAL A C 1
ATOM 805 O O . VAL A 1 104 ? -22.892 -2.935 62.673 1.00 90.25 104 VAL A O 1
ATOM 808 N N . LEU A 1 105 ? -23.506 -4.945 63.438 1.00 90.31 105 LEU A N 1
ATOM 809 C CA . LEU A 1 105 ? -23.159 -4.719 64.839 1.00 90.31 105 LEU A CA 1
ATOM 810 C C . LEU A 1 105 ? -21.721 -5.146 65.170 1.00 90.31 105 LEU A C 1
ATOM 812 O O . LEU A 1 105 ? -21.197 -6.157 64.677 1.00 90.31 105 LEU A O 1
ATOM 816 N N . ARG A 1 106 ? -21.103 -4.408 66.096 1.00 86.75 106 ARG A N 1
ATOM 817 C CA . ARG A 1 106 ? -19.806 -4.726 66.708 1.00 86.75 106 ARG A CA 1
ATOM 818 C C . ARG A 1 106 ? -19.922 -5.976 67.579 1.00 86.75 106 ARG A C 1
ATOM 820 O O . ARG A 1 106 ? -19.138 -6.908 67.413 1.00 86.75 106 ARG A O 1
ATOM 827 N N . ILE A 1 107 ? -20.933 -6.020 68.443 1.00 87.12 107 ILE A N 1
ATOM 828 C CA . ILE A 1 107 ? -21.261 -7.154 69.311 1.00 87.12 107 ILE A CA 1
ATOM 829 C C . ILE A 1 107 ? -22.566 -7.776 68.817 1.00 87.12 107 ILE A C 1
ATOM 831 O O . ILE A 1 107 ? -23.560 -7.078 68.617 1.00 87.12 107 ILE A O 1
ATOM 835 N N . ALA A 1 108 ? -22.550 -9.094 68.602 1.00 85.44 108 ALA A N 1
ATOM 836 C CA . ALA A 1 108 ? -23.722 -9.829 68.146 1.00 85.44 108 ALA A CA 1
ATOM 837 C C . ALA A 1 108 ? -24.866 -9.724 69.161 1.00 85.44 108 ALA A C 1
ATOM 839 O O . ALA A 1 108 ? -24.662 -9.906 70.360 1.00 85.44 108 ALA A O 1
ATOM 840 N N . MET A 1 109 ? -26.073 -9.505 68.657 1.00 86.25 109 MET A N 1
ATOM 841 C CA . MET A 1 109 ? -27.310 -9.595 69.423 1.00 86.25 109 MET A CA 1
ATOM 842 C C . MET A 1 109 ? -28.063 -10.819 68.901 1.00 86.25 109 MET A C 1
ATOM 844 O O . MET A 1 109 ? -28.084 -11.046 67.697 1.00 86.25 109 MET A O 1
ATOM 848 N N . GLN A 1 110 ? -28.599 -11.670 69.779 1.00 82.69 110 GLN A N 1
ATOM 849 C CA . GLN A 1 110 ? -29.305 -12.900 69.369 1.00 82.69 110 GLN A CA 1
ATOM 850 C C . GLN A 1 110 ? -28.501 -13.796 68.383 1.00 82.69 110 GLN A C 1
ATOM 852 O O . GLN A 1 110 ? -29.051 -14.335 67.429 1.00 82.69 110 GLN A O 1
ATOM 857 N N . ASN A 1 111 ? -27.178 -13.933 68.572 1.00 84.69 111 ASN A N 1
ATOM 858 C CA . ASN A 1 111 ? -26.253 -14.631 67.651 1.00 84.69 111 ASN A CA 1
ATOM 859 C C . ASN A 1 111 ? -26.197 -14.079 66.207 1.00 84.69 111 ASN A C 1
ATOM 861 O O . ASN A 1 111 ? -25.587 -14.696 65.334 1.00 84.69 111 ASN A O 1
ATOM 865 N N . ARG A 1 112 ? -26.755 -12.890 65.952 1.00 85.44 112 ARG A N 1
ATOM 866 C CA . ARG A 1 112 ? -26.776 -12.223 64.647 1.00 85.44 112 ARG A CA 1
ATOM 867 C C . ARG A 1 112 ? -26.045 -10.880 64.724 1.00 85.44 112 ARG A C 1
ATOM 869 O O . ARG A 1 112 ? -26.236 -10.077 65.636 1.00 85.44 112 ARG A O 1
ATOM 876 N N . ARG A 1 113 ? -25.160 -10.632 63.753 1.00 88.06 113 ARG A N 1
ATOM 877 C CA . ARG A 1 113 ? -24.430 -9.353 63.628 1.00 88.06 113 ARG A CA 1
ATOM 878 C C . ARG A 1 113 ? -24.964 -8.456 62.524 1.00 88.06 113 ARG A C 1
ATOM 880 O O . ARG A 1 113 ? -24.771 -7.257 62.616 1.00 88.06 113 ARG A O 1
ATOM 887 N N . LYS A 1 114 ? -25.592 -9.014 61.491 1.00 90.38 114 LYS A N 1
ATOM 888 C CA . LYS A 1 114 ? -26.122 -8.256 60.353 1.00 90.38 114 LYS A CA 1
ATOM 889 C C . LYS A 1 114 ? -27.633 -8.225 60.434 1.00 90.38 114 LYS A C 1
ATOM 891 O O . LYS A 1 114 ? -28.226 -9.294 60.455 1.00 90.38 114 LYS A O 1
ATOM 896 N N . TRP A 1 115 ? -28.228 -7.054 60.433 1.00 91.25 115 TRP A N 1
ATOM 897 C CA . TRP A 1 115 ? -29.660 -6.820 60.528 1.00 91.25 115 TRP A CA 1
ATOM 898 C C . TRP A 1 115 ? -30.093 -5.998 59.323 1.00 91.25 115 TRP A C 1
ATOM 900 O O . TRP A 1 115 ? -29.312 -5.197 58.825 1.00 91.25 115 TRP A O 1
ATOM 910 N N . GLN A 1 116 ? -31.303 -6.228 58.837 1.00 91.88 116 GLN A N 1
ATOM 911 C CA . GLN A 1 116 ? -31.877 -5.469 57.735 1.00 91.88 116 GLN A CA 1
ATOM 912 C C . GLN A 1 116 ? -33.359 -5.276 58.026 1.00 91.88 116 GLN A C 1
ATOM 914 O O . GLN A 1 116 ? -34.015 -6.235 58.432 1.00 91.88 116 GLN A O 1
ATOM 919 N N . GLY A 1 117 ? -33.856 -4.053 57.896 1.00 91.69 117 GLY A N 1
ATOM 920 C CA . GLY A 1 117 ? -35.244 -3.726 58.202 1.00 91.69 117 GLY A CA 1
ATOM 921 C C . GLY A 1 117 ? -35.514 -2.231 58.121 1.00 91.69 117 GLY A C 1
ATOM 922 O O . GLY A 1 117 ? -34.648 -1.467 57.713 1.00 91.69 117 GLY A O 1
ATOM 923 N N . ILE A 1 118 ? -36.708 -1.808 58.524 1.00 92.88 118 ILE A N 1
ATOM 924 C CA . ILE A 1 118 ? -37.170 -0.423 58.353 1.00 92.88 118 ILE A CA 1
ATOM 925 C C . ILE A 1 118 ? -36.852 0.409 59.596 1.00 92.88 118 ILE A C 1
ATOM 927 O O . ILE A 1 118 ? -37.173 -0.007 60.712 1.00 92.88 118 ILE A O 1
ATOM 931 N N . ILE A 1 119 ? -36.256 1.593 59.427 1.00 93.69 119 ILE A N 1
ATOM 932 C CA . ILE A 1 119 ? -36.003 2.525 60.535 1.00 93.69 119 ILE A CA 1
ATOM 933 C C . ILE A 1 119 ? -37.346 3.036 61.062 1.00 93.69 119 ILE A C 1
ATOM 935 O O . ILE A 1 119 ? -38.073 3.733 60.363 1.00 93.69 119 ILE A O 1
ATOM 939 N N . LYS A 1 120 ? -37.688 2.714 62.310 1.00 92.62 120 LYS A N 1
ATOM 940 C CA . LYS A 1 120 ? -38.983 3.078 62.901 1.00 92.62 120 LYS A CA 1
ATOM 941 C C . LYS A 1 120 ? -38.926 4.356 63.728 1.00 92.62 120 LYS A C 1
ATOM 943 O O . LYS A 1 120 ? -39.831 5.181 63.656 1.00 92.62 120 LYS A O 1
ATOM 948 N N . SER A 1 121 ? -37.899 4.494 64.562 1.00 92.56 121 SER A N 1
ATOM 949 C CA . SER A 1 121 ? -37.730 5.656 65.438 1.00 92.56 121 SER A CA 1
ATOM 950 C C . SER A 1 121 ? -36.325 5.721 66.017 1.00 92.56 121 SER A C 1
ATOM 952 O O . SER A 1 121 ? -35.701 4.685 66.260 1.00 92.56 121 SER A O 1
ATOM 954 N N . VAL A 1 122 ? -35.881 6.930 66.344 1.00 92.12 122 VAL A N 1
ATOM 955 C CA . VAL A 1 122 ? -34.637 7.191 67.072 1.00 92.12 122 VAL A CA 1
ATOM 956 C C . VAL A 1 122 ? -34.987 7.847 68.407 1.00 92.12 122 VAL A C 1
ATOM 958 O O . VAL A 1 122 ? -35.794 8.773 68.457 1.00 92.12 122 VAL A O 1
ATOM 961 N N . ALA A 1 123 ? -34.429 7.335 69.503 1.00 90.38 123 ALA A N 1
ATOM 962 C CA . ALA A 1 123 ? -34.619 7.869 70.849 1.00 90.38 123 ALA A CA 1
ATOM 963 C C . ALA A 1 123 ? -33.255 8.028 71.534 1.00 90.38 123 ALA A C 1
ATOM 965 O O . ALA A 1 123 ? -32.701 7.074 72.087 1.00 90.38 123 ALA A O 1
ATOM 966 N N . GLY A 1 124 ? -32.695 9.239 71.480 1.00 89.19 124 GLY A N 1
ATOM 967 C CA . GLY A 1 124 ? -31.317 9.483 71.912 1.00 89.19 124 GLY A CA 1
ATOM 968 C C . GLY A 1 124 ? -30.337 8.670 71.063 1.00 89.19 124 GLY A C 1
ATOM 969 O O . GLY A 1 124 ? -30.399 8.711 69.842 1.00 89.19 124 GLY A O 1
ATOM 970 N N . GLU A 1 125 ? -29.466 7.881 71.695 1.00 88.88 125 GLU A N 1
ATOM 971 C CA . GLU A 1 125 ? -28.513 7.003 70.990 1.00 88.88 125 GLU A CA 1
ATOM 972 C C . GLU A 1 125 ? -29.082 5.612 70.640 1.00 88.88 125 GLU A C 1
ATOM 974 O O . GLU A 1 125 ? -28.327 4.714 70.260 1.00 88.88 125 GLU A O 1
ATOM 979 N N . MET A 1 126 ? -30.394 5.399 70.785 1.00 91.00 126 MET A N 1
ATOM 980 C CA . MET A 1 126 ? -31.052 4.119 70.507 1.00 91.00 126 MET A CA 1
ATOM 981 C C . MET A 1 126 ? -31.870 4.200 69.214 1.00 91.00 126 MET A C 1
ATOM 983 O O . MET A 1 126 ? -32.803 4.994 69.107 1.00 91.00 126 MET A O 1
ATOM 987 N N . ILE A 1 127 ? -31.547 3.345 68.247 1.00 93.88 127 ILE A N 1
ATOM 988 C CA . ILE A 1 127 ? -32.190 3.263 66.931 1.00 93.88 127 ILE A CA 1
ATOM 989 C C . ILE A 1 127 ? -33.077 2.022 66.906 1.00 93.88 127 ILE A C 1
ATOM 991 O O . ILE A 1 127 ? -32.600 0.910 67.124 1.00 93.88 127 ILE A O 1
ATOM 995 N N . THR A 1 128 ? -34.370 2.204 66.651 1.00 93.50 128 THR A N 1
ATOM 996 C CA . THR A 1 128 ? -35.336 1.105 66.536 1.00 93.50 128 THR A CA 1
ATOM 997 C C . THR A 1 128 ? -35.543 0.762 65.069 1.00 93.50 128 THR A C 1
ATOM 999 O O . THR A 1 128 ? -35.964 1.621 64.294 1.00 93.50 128 THR A O 1
ATOM 1002 N N . VAL A 1 129 ? -35.271 -0.487 64.696 1.00 93.88 129 VAL A N 1
ATOM 1003 C CA . VAL A 1 129 ? -35.450 -1.007 63.337 1.00 93.88 129 VAL A CA 1
ATOM 1004 C C . VAL A 1 129 ? -36.429 -2.172 63.386 1.00 93.88 129 VAL A C 1
ATOM 1006 O O . VAL A 1 129 ? -36.249 -3.115 64.157 1.00 93.88 129 VAL A O 1
ATOM 1009 N N . THR A 1 130 ? -37.465 -2.123 62.558 1.00 93.75 130 THR A N 1
ATOM 1010 C CA . THR A 1 130 ? -38.411 -3.228 62.410 1.00 93.75 130 THR A CA 1
ATOM 1011 C C . THR A 1 130 ? -37.823 -4.270 61.461 1.00 93.75 130 THR A C 1
ATOM 1013 O O . THR A 1 130 ? -37.708 -4.029 60.261 1.00 93.75 130 THR A O 1
ATOM 1016 N N . VAL A 1 131 ? -37.462 -5.435 61.998 1.00 89.12 131 VAL A N 1
ATOM 1017 C CA . VAL A 1 131 ? -36.881 -6.575 61.275 1.00 89.12 131 VAL A CA 1
ATOM 1018 C C . VAL A 1 131 ? -37.856 -7.744 61.356 1.00 89.12 131 VAL A C 1
ATOM 1020 O O . VAL A 1 131 ? -38.271 -8.129 62.448 1.00 89.12 131 VAL A O 1
ATOM 1023 N N . ASP A 1 132 ? -38.256 -8.303 60.213 1.00 84.94 132 ASP A N 1
ATOM 1024 C CA . ASP A 1 132 ? -39.196 -9.436 60.137 1.00 84.94 132 ASP A CA 1
ATOM 1025 C C . ASP A 1 132 ? -40.497 -9.213 60.953 1.00 84.94 132 ASP A C 1
ATOM 1027 O O . ASP A 1 132 ? -41.045 -10.126 61.575 1.00 84.94 132 ASP A O 1
ATOM 1031 N N . GLY A 1 133 ? -40.981 -7.963 60.994 1.00 82.25 133 GLY A N 1
ATOM 1032 C CA . GLY A 1 133 ? -42.190 -7.559 61.725 1.00 82.25 133 GLY A CA 1
ATOM 1033 C C . GLY A 1 133 ? -42.022 -7.374 63.240 1.00 82.25 133 GLY A C 1
ATOM 1034 O O . GLY A 1 133 ? -43.016 -7.149 63.931 1.00 82.25 133 GLY A O 1
ATOM 1035 N N . LYS A 1 134 ? -40.796 -7.455 63.771 1.00 88.88 134 LYS A N 1
ATOM 1036 C CA . LYS A 1 134 ? -40.472 -7.188 65.181 1.00 88.88 134 LYS A CA 1
ATOM 1037 C C . LYS A 1 134 ? -39.571 -5.969 65.307 1.00 88.88 134 LYS A C 1
ATOM 1039 O O . LYS A 1 134 ? -38.653 -5.791 64.517 1.00 88.88 134 LYS A O 1
ATOM 1044 N N . ASP A 1 135 ? -39.816 -5.156 66.325 1.00 92.62 135 ASP A N 1
ATOM 1045 C CA . ASP A 1 135 ? -38.973 -4.000 66.611 1.00 92.62 135 ASP A CA 1
ATOM 1046 C C . ASP A 1 135 ? -37.740 -4.436 67.403 1.00 92.62 135 ASP A C 1
ATOM 1048 O O . ASP A 1 135 ? -37.854 -4.923 68.529 1.00 92.62 135 ASP A O 1
ATOM 1052 N N . GLU A 1 136 ? -36.567 -4.237 66.815 1.00 92.56 136 GLU A N 1
ATOM 1053 C CA . GLU A 1 136 ? -35.277 -4.465 67.456 1.00 92.56 136 GLU A CA 1
ATOM 1054 C C . GLU A 1 136 ? -34.597 -3.118 67.709 1.00 92.56 136 GLU A C 1
ATOM 1056 O O . GLU A 1 136 ? -34.631 -2.214 66.871 1.00 92.56 136 GLU A O 1
ATOM 1061 N N . VAL A 1 137 ? -33.995 -2.965 68.889 1.00 93.06 137 VAL A N 1
ATOM 1062 C CA . VAL A 1 137 ? -33.400 -1.695 69.324 1.00 93.06 137 VAL A CA 1
ATOM 1063 C C . VAL A 1 137 ? -31.884 -1.830 69.386 1.00 93.06 137 VAL A C 1
ATOM 1065 O O . VAL A 1 137 ? -31.347 -2.651 70.132 1.00 93.06 137 VAL A O 1
ATOM 1068 N N . PHE A 1 138 ? -31.185 -0.981 68.639 1.00 92.75 138 PHE A N 1
ATOM 1069 C CA . PHE A 1 138 ? -29.731 -0.960 68.543 1.00 92.75 138 PHE A CA 1
ATOM 1070 C C . PHE A 1 138 ? -29.169 0.334 69.128 1.00 92.75 138 PHE A C 1
ATOM 1072 O O . PHE A 1 138 ? -29.563 1.427 68.734 1.00 92.75 138 PHE A O 1
ATOM 1079 N N . ALA A 1 139 ? -28.208 0.226 70.045 1.00 91.38 139 ALA A N 1
ATOM 1080 C CA . ALA A 1 139 ? -27.421 1.382 70.462 1.00 91.38 139 ALA A CA 1
ATOM 1081 C C . ALA A 1 139 ? -26.464 1.788 69.331 1.00 91.38 139 ALA A C 1
ATOM 1083 O O . ALA A 1 139 ? -25.738 0.926 68.825 1.00 91.38 139 ALA A O 1
ATOM 1084 N N . LEU A 1 140 ? -26.397 3.079 68.986 1.00 88.31 140 LEU A N 1
ATOM 1085 C CA . LEU A 1 140 ? -25.497 3.612 67.952 1.00 88.31 140 LEU A CA 1
ATOM 1086 C C . LEU A 1 140 ? -24.040 3.186 68.203 1.00 88.31 140 LEU A C 1
ATOM 1088 O O . LEU A 1 140 ? -23.330 2.790 67.285 1.00 88.31 140 LEU A O 1
ATOM 1092 N N . SER A 1 141 ? -23.611 3.158 69.468 1.00 87.94 141 SER A N 1
ATOM 1093 C CA . SER A 1 141 ? -22.269 2.716 69.875 1.00 87.94 141 SER A CA 1
ATOM 1094 C C . SER A 1 141 ? -21.950 1.250 69.537 1.00 87.94 141 SER A C 1
ATOM 1096 O O . SER A 1 141 ? -20.774 0.894 69.384 1.00 87.94 141 SER A O 1
ATOM 1098 N N . ASN A 1 142 ? -22.971 0.398 69.391 1.00 89.50 142 ASN A N 1
ATOM 1099 C CA . ASN A 1 142 ? -22.828 -0.992 68.965 1.00 89.50 142 ASN A CA 1
ATOM 1100 C C . ASN A 1 142 ? -22.948 -1.163 67.442 1.00 89.50 142 ASN A C 1
ATOM 1102 O O . ASN A 1 142 ? -22.641 -2.241 66.934 1.00 89.50 142 ASN A O 1
ATOM 1106 N N . ILE A 1 143 ? -23.349 -0.135 66.695 1.00 90.06 143 ILE A N 1
ATOM 1107 C CA . ILE A 1 143 ? -23.389 -0.185 65.234 1.00 90.06 143 ILE A CA 1
ATOM 1108 C C . ILE A 1 143 ? -21.965 0.007 64.702 1.00 90.06 143 ILE A C 1
ATOM 1110 O O . ILE A 1 143 ? -21.271 0.973 65.003 1.00 90.06 143 ILE A O 1
ATOM 1114 N N . GLN A 1 144 ? -21.489 -0.985 63.955 1.00 84.75 144 GLN A N 1
ATOM 1115 C CA . GLN A 1 144 ? -20.196 -0.952 63.279 1.00 84.75 144 GLN A CA 1
ATOM 1116 C C . GLN A 1 144 ? -20.290 -0.243 61.931 1.00 84.75 144 GLN A C 1
ATOM 1118 O O . GLN A 1 144 ? -19.386 0.508 61.586 1.00 84.75 144 GLN A O 1
ATOM 1123 N N . LYS A 1 145 ? -21.339 -0.543 61.166 1.00 87.44 145 LYS A N 1
ATOM 1124 C CA . LYS A 1 145 ? -21.604 0.010 59.839 1.00 87.44 145 LYS A CA 1
ATOM 1125 C C . LYS A 1 145 ? -23.106 -0.013 59.601 1.00 87.44 145 LYS A C 1
ATOM 1127 O O . LYS A 1 145 ? -23.742 -1.000 59.971 1.00 87.44 145 LYS A O 1
ATOM 1132 N N . ALA A 1 146 ? -23.652 1.015 58.972 1.00 90.69 146 ALA A N 1
ATOM 1133 C CA . ALA A 1 146 ? -25.024 0.998 58.497 1.00 90.69 146 ALA A CA 1
ATOM 1134 C C . ALA A 1 146 ? -25.143 1.758 57.184 1.00 90.69 146 ALA A C 1
ATOM 1136 O O . ALA A 1 146 ? -24.579 2.841 57.065 1.00 90.69 146 ALA A O 1
ATOM 1137 N N . ASN A 1 147 ? -25.891 1.193 56.243 1.00 90.31 147 ASN A N 1
ATOM 1138 C CA . ASN A 1 147 ? -26.183 1.803 54.952 1.00 90.31 147 ASN A CA 1
ATOM 1139 C C . ASN A 1 147 ? -27.687 1.717 54.692 1.00 90.31 147 ASN A C 1
ATOM 1141 O O . ASN A 1 147 ? -28.310 0.720 55.072 1.00 90.31 147 ASN A O 1
ATOM 1145 N N . LEU A 1 148 ? -28.252 2.714 54.013 1.00 88.94 148 LEU A N 1
ATOM 1146 C CA . LEU A 1 148 ? -29.583 2.574 53.428 1.00 88.94 148 LEU A CA 1
ATOM 1147 C C . LEU A 1 148 ? -29.578 1.448 52.395 1.00 88.94 148 LEU A C 1
ATOM 1149 O O . LEU A 1 148 ? -28.616 1.280 51.641 1.00 88.94 148 LEU A O 1
ATOM 1153 N N . VAL A 1 149 ? -30.649 0.662 52.399 1.00 82.56 149 VAL A N 1
ATOM 1154 C CA . VAL A 1 149 ? -30.925 -0.325 51.362 1.00 82.56 149 VAL A CA 1
ATOM 1155 C C . VAL A 1 149 ? -31.785 0.384 50.325 1.00 82.56 149 VAL A C 1
ATOM 1157 O O . VAL A 1 149 ? -32.873 0.844 50.672 1.00 82.56 149 VAL A O 1
ATOM 1160 N N . PRO A 1 150 ? -31.324 0.500 49.071 1.00 67.50 150 PRO A N 1
ATOM 1161 C CA . PRO A 1 150 ? -32.152 1.047 48.013 1.00 67.50 150 PRO A CA 1
ATOM 1162 C C . PRO A 1 150 ? -33.446 0.228 47.924 1.00 67.50 150 PRO A C 1
ATOM 1164 O O . PRO A 1 150 ? -33.367 -1.008 47.949 1.00 67.50 150 PRO A O 1
ATOM 1167 N N . PRO A 1 151 ? -34.627 0.861 47.819 1.00 57.84 151 PRO A N 1
ATOM 1168 C CA . PRO A 1 151 ? -35.855 0.120 47.577 1.00 57.84 151 PRO A CA 1
ATOM 1169 C C . PRO A 1 151 ? -35.659 -0.768 46.344 1.00 57.84 151 PRO A C 1
ATOM 1171 O O . PRO A 1 151 ? -35.081 -0.325 45.349 1.00 57.84 151 PRO A O 1
ATOM 1174 N N . LEU A 1 152 ? -36.097 -2.032 46.430 1.00 46.44 152 LEU A N 1
ATOM 1175 C CA . LEU A 1 152 ? -36.020 -2.990 45.323 1.00 46.44 152 LEU A CA 1
ATOM 1176 C C . LEU A 1 152 ? -36.472 -2.307 44.029 1.00 46.44 152 LEU A C 1
ATOM 1178 O O . LEU A 1 152 ? -37.603 -1.829 43.937 1.00 46.44 152 LEU A O 1
ATOM 1182 N N . LEU A 1 153 ? -35.522 -2.255 43.093 1.00 41.38 153 LEU A N 1
ATOM 1183 C CA . LEU A 1 153 ? -35.523 -1.512 41.837 1.00 41.38 153 LEU A CA 1
ATOM 1184 C C . LEU A 1 153 ? -36.930 -1.313 41.273 1.00 41.38 153 LEU A C 1
ATOM 1186 O O . LEU A 1 153 ? -37.591 -2.264 40.844 1.00 41.38 153 LEU A O 1
ATOM 1190 N N . SER A 1 154 ? -37.376 -0.058 41.233 1.00 39.22 154 SER A N 1
ATOM 1191 C CA . SER A 1 154 ? -38.538 0.288 40.431 1.00 39.22 154 SER A CA 1
ATOM 1192 C C . SER A 1 154 ? -38.208 0.009 38.960 1.00 39.22 154 SER A C 1
ATOM 1194 O O . SER A 1 154 ? -37.089 0.219 38.484 1.00 39.22 154 SER A O 1
ATOM 1196 N N . PHE A 1 155 ? -39.207 -0.470 38.223 1.00 39.22 155 PHE A N 1
ATOM 1197 C CA . PHE A 1 155 ? -39.154 -0.745 36.782 1.00 39.22 155 PHE A CA 1
ATOM 1198 C C . PHE A 1 155 ? -38.523 0.407 35.963 1.00 39.22 155 PHE A C 1
ATOM 1200 O O . PHE A 1 155 ? -37.968 0.192 34.886 1.00 39.22 155 PHE A O 1
ATOM 1207 N N . GLU A 1 156 ? -38.575 1.639 36.474 1.00 36.59 156 GLU A N 1
ATOM 1208 C CA . GLU A 1 156 ? -38.054 2.841 35.825 1.00 36.59 156 GLU A CA 1
ATOM 1209 C C . GLU A 1 156 ? -36.520 2.916 35.771 1.00 36.59 156 GLU A C 1
ATOM 1211 O O . GLU A 1 156 ? -35.990 3.438 34.789 1.00 36.59 156 GLU A O 1
ATOM 1216 N N . GLU A 1 157 ? -35.783 2.365 36.742 1.00 38.53 157 GLU A N 1
ATOM 1217 C CA . GLU A 1 157 ? -34.312 2.466 36.764 1.00 38.53 157 GLU A CA 1
ATOM 1218 C C . GLU A 1 157 ? -33.618 1.411 35.891 1.00 38.53 157 GLU A C 1
ATOM 1220 O O . GLU A 1 157 ? -32.650 1.735 35.202 1.00 38.53 157 GLU A O 1
ATOM 1225 N N . ALA A 1 158 ? -34.176 0.200 35.782 1.00 36.16 158 ALA A N 1
ATOM 1226 C CA . ALA A 1 158 ? -33.755 -0.776 34.768 1.00 36.16 158 ALA A CA 1
ATOM 1227 C C . ALA A 1 158 ? -33.967 -0.216 33.347 1.00 36.16 158 ALA A C 1
ATOM 1229 O O . ALA A 1 158 ? -33.086 -0.281 32.490 1.00 36.16 158 ALA A O 1
ATOM 1230 N N . THR A 1 159 ? -35.095 0.474 33.138 1.00 39.59 159 THR A N 1
ATOM 1231 C CA . THR A 1 159 ? -35.377 1.192 31.888 1.00 39.59 159 THR A CA 1
ATOM 1232 C C . THR A 1 159 ? -34.375 2.331 31.638 1.00 39.59 159 THR A C 1
ATOM 1234 O O . THR A 1 159 ? -34.100 2.673 30.488 1.00 39.59 159 THR A O 1
ATOM 1237 N N . ARG A 1 160 ? -33.814 2.938 32.693 1.00 42.00 160 ARG A N 1
ATOM 1238 C CA . ARG A 1 160 ? -32.858 4.051 32.605 1.00 42.00 160 ARG A CA 1
ATOM 1239 C C . ARG A 1 160 ? -31.458 3.578 32.202 1.00 42.00 160 ARG A C 1
ATOM 1241 O O . ARG A 1 160 ? -30.885 4.204 31.320 1.00 42.00 160 ARG A O 1
ATOM 1248 N N . MET A 1 161 ? -30.973 2.454 32.738 1.00 45.41 161 MET A N 1
ATOM 1249 C CA . MET A 1 161 ? -29.707 1.815 32.323 1.00 45.41 161 MET A CA 1
ATOM 1250 C C . MET A 1 161 ? -29.772 1.233 30.898 1.00 45.41 161 MET A C 1
ATOM 1252 O O . MET A 1 161 ? -28.824 1.369 30.129 1.00 45.41 161 MET A O 1
ATOM 1256 N N . ASN A 1 162 ? -30.908 0.664 30.483 1.00 54.19 162 ASN A N 1
ATOM 1257 C CA . ASN A 1 162 ? -31.050 0.062 29.144 1.00 54.19 162 ASN A CA 1
ATOM 1258 C C . ASN A 1 162 ? -31.246 1.119 28.042 1.00 54.19 162 ASN A C 1
ATOM 1260 O O . ASN A 1 162 ? -30.774 0.967 26.910 1.00 54.19 162 ASN A O 1
ATOM 1264 N N . LYS A 1 163 ? -31.814 2.277 28.405 1.00 59.62 163 LYS A N 1
ATOM 1265 C CA . LYS A 1 163 ? -31.787 3.482 27.566 1.00 59.62 163 LYS A CA 1
ATOM 1266 C C . LYS A 1 163 ? -30.382 4.055 27.375 1.00 59.62 163 LYS A C 1
ATOM 1268 O O . LYS A 1 163 ? -30.185 4.753 26.385 1.00 59.62 163 LYS A O 1
ATOM 1273 N N . GLU A 1 164 ? -29.406 3.766 28.242 1.00 65.19 164 GLU A N 1
ATOM 1274 C CA . GLU A 1 164 ? -28.023 4.224 28.037 1.00 65.19 164 GLU A CA 1
ATOM 1275 C C . GLU A 1 164 ? -27.356 3.504 26.862 1.00 65.19 164 GLU A C 1
ATOM 1277 O O . GLU A 1 164 ? -26.679 4.158 26.073 1.00 65.19 164 GLU A O 1
ATOM 1282 N N . ILE A 1 165 ? -27.587 2.197 26.675 1.00 68.38 165 ILE A N 1
ATOM 1283 C CA . ILE A 1 165 ? -27.056 1.459 25.513 1.00 68.38 165 ILE A CA 1
ATOM 1284 C C . ILE A 1 165 ? -27.628 2.045 24.222 1.00 68.38 165 ILE A C 1
ATOM 1286 O O . ILE A 1 165 ? -26.876 2.369 23.302 1.00 68.38 165 ILE A O 1
ATOM 1290 N N . LEU A 1 166 ? -28.947 2.242 24.173 1.00 75.69 166 LEU A N 1
ATOM 1291 C CA . LEU A 1 166 ? -29.616 2.881 23.040 1.00 75.69 166 LEU A CA 1
ATOM 1292 C C . LEU A 1 166 ? -29.085 4.297 22.797 1.00 75.69 166 LEU A C 1
ATOM 1294 O O . LEU A 1 166 ? -28.719 4.613 21.669 1.00 75.69 166 LEU A O 1
ATOM 1298 N N . ALA A 1 167 ? -28.963 5.121 23.839 1.00 71.06 167 ALA A N 1
ATOM 1299 C CA . ALA A 1 167 ? -28.440 6.480 23.728 1.00 71.06 167 ALA A CA 1
ATOM 1300 C C . ALA A 1 167 ? -26.989 6.507 23.222 1.00 71.06 167 ALA A C 1
ATOM 1302 O O . ALA A 1 167 ? -26.643 7.346 22.392 1.00 71.06 167 ALA A O 1
ATOM 1303 N N . VAL A 1 168 ? -26.144 5.572 23.664 1.00 71.19 168 VAL A N 1
ATOM 1304 C CA . VAL A 1 168 ? -24.757 5.442 23.197 1.00 71.19 168 VAL A CA 1
ATOM 1305 C C . VAL A 1 168 ? -24.710 5.010 21.730 1.00 71.19 168 VAL A C 1
ATOM 1307 O O . VAL A 1 168 ? -23.951 5.585 20.950 1.00 71.19 168 VAL A O 1
ATOM 1310 N N . VAL A 1 169 ? -25.529 4.034 21.327 1.00 74.75 169 VAL A N 1
ATOM 1311 C CA . VAL A 1 169 ? -25.616 3.592 19.926 1.00 74.75 169 VAL A CA 1
ATOM 1312 C C . VAL A 1 169 ? -26.138 4.720 19.035 1.00 74.75 169 VAL A C 1
ATOM 1314 O O . VAL A 1 169 ? -25.598 4.935 17.949 1.00 74.75 169 VAL A O 1
ATOM 1317 N N . GLU A 1 170 ? -27.143 5.473 19.484 1.00 74.50 170 GLU A N 1
ATOM 1318 C CA . GLU A 1 170 ? -27.688 6.611 18.742 1.00 74.50 170 GLU A CA 1
ATOM 1319 C C . GLU A 1 170 ? -26.694 7.762 18.625 1.00 74.50 170 GLU A C 1
ATOM 1321 O O . GLU A 1 170 ? -26.507 8.277 17.523 1.00 74.50 170 GLU A O 1
ATOM 1326 N N . ALA A 1 171 ? -26.011 8.131 19.711 1.00 71.00 171 ALA A N 1
ATOM 1327 C CA . ALA A 1 171 ? -24.987 9.171 19.688 1.00 71.00 171 ALA A CA 1
ATOM 1328 C C . ALA A 1 171 ? -23.874 8.826 18.687 1.00 71.00 171 ALA A C 1
ATOM 1330 O O . ALA A 1 171 ? -23.529 9.635 17.829 1.00 71.00 171 ALA A O 1
ATOM 1331 N N . VAL A 1 172 ? -23.373 7.588 18.727 1.00 70.00 172 VAL A N 1
ATOM 1332 C CA . VAL A 1 172 ? -22.281 7.142 17.853 1.00 70.00 172 VAL A CA 1
ATOM 1333 C C . VAL A 1 172 ? -22.731 6.988 16.398 1.00 70.00 172 VAL A C 1
ATOM 1335 O O . VAL A 1 172 ? -21.996 7.363 15.485 1.00 70.00 172 VAL A O 1
ATOM 1338 N N . SER A 1 173 ? -23.937 6.470 16.159 1.00 72.00 173 SER A N 1
ATOM 1339 C CA . SER A 1 173 ? -24.494 6.349 14.806 1.00 72.00 173 SER A CA 1
ATOM 1340 C C . SER A 1 173 ? -24.706 7.725 14.168 1.00 72.00 173 SER A C 1
ATOM 1342 O O . SER A 1 173 ? -24.319 7.923 13.014 1.00 72.00 173 SER A O 1
ATOM 1344 N N . ASN A 1 174 ? -25.235 8.690 14.932 1.00 73.19 174 ASN A N 1
ATOM 1345 C CA . ASN A 1 174 ? -25.502 10.047 14.456 1.00 73.19 174 ASN A CA 1
ATOM 1346 C C . ASN A 1 174 ? -24.217 10.856 14.223 1.00 73.19 174 ASN A C 1
ATOM 1348 O O . ASN A 1 174 ? -24.138 11.587 13.240 1.00 73.19 174 ASN A O 1
ATOM 1352 N N . GLU A 1 175 ? -23.200 10.725 15.080 1.00 69.50 175 GLU A N 1
ATOM 1353 C CA . GLU A 1 175 ? -21.930 11.442 14.899 1.00 69.50 175 GLU A CA 1
ATOM 1354 C C . GLU A 1 175 ? -21.095 10.897 13.734 1.00 69.50 175 GLU A C 1
ATOM 1356 O O . GLU A 1 175 ? -20.391 11.660 13.070 1.00 69.50 175 GLU A O 1
ATOM 1361 N N . LYS A 1 176 ? -21.125 9.578 13.501 1.00 66.56 176 LYS A N 1
ATOM 1362 C CA . LYS A 1 176 ? -20.144 8.892 12.641 1.00 66.56 176 LYS A CA 1
ATOM 1363 C C . LYS A 1 176 ? -20.725 8.223 11.398 1.00 66.56 176 LYS A C 1
ATOM 1365 O O . LYS A 1 176 ? -19.981 7.580 10.668 1.00 66.56 176 LYS A O 1
ATOM 1370 N N . SER A 1 177 ? -22.021 8.402 11.126 1.00 66.75 177 SER A N 1
ATOM 1371 C CA . SER A 1 177 ? -22.713 7.854 9.943 1.00 66.75 177 SER A CA 1
ATOM 1372 C C . SER A 1 177 ? -22.564 6.334 9.784 1.00 66.75 177 SER A C 1
ATOM 1374 O O . SER A 1 177 ? -22.526 5.813 8.670 1.00 66.75 177 SER A O 1
ATOM 1376 N N . LEU A 1 178 ? -22.474 5.606 10.901 1.00 69.81 178 LEU A N 1
ATOM 1377 C CA . LEU A 1 178 ? -22.367 4.148 10.901 1.00 69.81 178 LEU A CA 1
ATOM 1378 C C . LEU A 1 178 ? -23.744 3.491 11.042 1.00 69.81 178 LEU A C 1
ATOM 1380 O O . LEU A 1 178 ? -24.557 3.960 11.851 1.00 69.81 178 LEU A O 1
ATOM 1384 N N . PRO A 1 179 ? -24.014 2.384 10.316 1.00 79.62 179 PRO A N 1
ATOM 1385 C CA . PRO A 1 179 ? -25.273 1.667 10.444 1.00 79.62 179 PRO A CA 1
ATOM 1386 C C . PRO A 1 179 ? -25.424 1.127 11.864 1.00 79.62 179 PRO A C 1
ATOM 1388 O O . PRO A 1 179 ? -24.534 0.435 12.365 1.00 79.62 179 PRO A O 1
ATOM 1391 N N . ARG A 1 180 ? -26.578 1.386 12.490 1.00 80.62 180 ARG A N 1
ATOM 1392 C CA . ARG A 1 180 ? -26.884 0.916 13.853 1.00 80.62 180 ARG A CA 1
ATOM 1393 C C . ARG A 1 180 ? -26.675 -0.596 14.001 1.00 80.62 180 ARG A C 1
ATOM 1395 O O . ARG A 1 180 ? -26.156 -1.043 15.015 1.00 80.62 180 ARG A O 1
ATOM 1402 N N . GLU A 1 181 ? -26.999 -1.371 12.967 1.00 82.31 181 GLU A N 1
ATOM 1403 C CA . GLU A 1 181 ? -26.856 -2.835 12.960 1.00 82.31 181 GLU A CA 1
ATOM 1404 C C . GLU A 1 181 ? -25.420 -3.300 13.217 1.00 82.31 181 GLU A C 1
ATOM 1406 O O . GLU A 1 181 ? -25.196 -4.174 14.049 1.00 82.31 181 GLU A O 1
ATOM 1411 N N . LYS A 1 182 ? -24.433 -2.661 12.579 1.00 78.88 182 LYS A N 1
ATOM 1412 C CA . LYS A 1 182 ? -23.016 -3.010 12.752 1.00 78.88 182 LYS A CA 1
ATOM 1413 C C . LYS A 1 182 ? -22.510 -2.705 14.162 1.00 78.88 182 LYS A C 1
ATOM 1415 O O . LYS A 1 182 ? -21.584 -3.359 14.636 1.00 78.88 182 LYS A O 1
ATOM 1420 N N . ILE A 1 183 ? -23.114 -1.721 14.828 1.00 77.62 183 ILE A N 1
ATOM 1421 C CA . ILE A 1 183 ? -22.794 -1.359 16.212 1.00 77.62 183 ILE A CA 1
ATOM 1422 C C . ILE A 1 183 ? -23.384 -2.396 17.177 1.00 77.62 183 ILE A C 1
ATOM 1424 O O . ILE A 1 183 ? -22.684 -2.829 18.091 1.00 77.62 183 ILE A O 1
ATOM 1428 N N . PHE A 1 184 ? -24.623 -2.843 16.949 1.00 83.69 184 PHE A N 1
ATOM 1429 C CA . PHE A 1 184 ? -25.236 -3.910 17.747 1.00 83.69 184 PHE A CA 1
ATOM 1430 C C . PHE A 1 184 ? -24.463 -5.233 17.626 1.00 83.69 184 PHE A C 1
ATOM 1432 O O . PHE A 1 184 ? -24.055 -5.772 18.650 1.00 83.69 184 PHE A O 1
ATOM 1439 N N . GLU A 1 185 ? -24.138 -5.684 16.408 1.00 83.44 185 GLU A N 1
ATOM 1440 C CA . GLU A 1 185 ? -23.331 -6.903 16.177 1.00 83.44 185 GLU A CA 1
ATOM 1441 C C . GLU A 1 185 ? -21.975 -6.852 16.915 1.00 83.44 185 GLU A C 1
ATOM 1443 O O . GLU A 1 185 ? -21.492 -7.833 17.493 1.00 83.44 185 GLU A O 1
ATOM 1448 N N . ALA A 1 186 ? -21.337 -5.680 16.906 1.00 78.62 186 ALA A N 1
ATOM 1449 C CA . ALA A 1 186 ? -20.079 -5.444 17.600 1.00 78.62 186 ALA A CA 1
ATOM 1450 C C . ALA A 1 186 ? -20.210 -5.545 19.126 1.00 78.62 186 ALA A C 1
ATOM 1452 O O . ALA A 1 186 ? -19.353 -6.148 19.779 1.00 78.62 186 ALA A O 1
ATOM 1453 N N . LEU A 1 187 ? -21.263 -4.946 19.685 1.00 80.12 187 LEU A N 1
ATOM 1454 C CA . LEU A 1 187 ? -21.558 -4.988 21.114 1.00 80.12 187 LEU A CA 1
ATOM 1455 C C . LEU A 1 187 ? -21.873 -6.411 21.577 1.00 80.12 187 LEU A C 1
ATOM 1457 O O . LEU A 1 187 ? -21.305 -6.855 22.572 1.00 80.12 187 LEU A O 1
ATOM 1461 N N . GLU A 1 188 ? -22.681 -7.150 20.818 1.00 85.50 188 GLU A N 1
ATOM 1462 C CA . GLU A 1 188 ? -22.991 -8.561 21.074 1.00 85.50 188 GLU A CA 1
ATOM 1463 C C . GLU A 1 188 ? -21.716 -9.411 21.137 1.00 85.50 188 GLU A C 1
ATOM 1465 O O . GLU A 1 188 ? -21.492 -10.151 22.097 1.00 85.50 188 GLU A O 1
ATOM 1470 N N . THR A 1 189 ? -20.818 -9.240 20.163 1.00 82.88 189 THR A N 1
ATOM 1471 C CA . THR A 1 189 ? -19.541 -9.973 20.108 1.00 82.88 189 THR A CA 1
ATOM 1472 C C . THR A 1 189 ? -18.638 -9.647 21.304 1.00 82.88 189 THR A C 1
ATOM 1474 O O . THR A 1 189 ? -17.964 -10.520 21.866 1.00 82.88 189 THR A O 1
ATOM 1477 N N . ALA A 1 190 ? -18.608 -8.383 21.723 1.00 79.12 190 ALA A N 1
ATOM 1478 C CA . ALA A 1 190 ? -17.823 -7.961 22.874 1.00 79.12 190 ALA A CA 1
ATOM 1479 C C . ALA A 1 190 ? -18.378 -8.473 24.200 1.00 79.12 190 ALA A C 1
ATOM 1481 O O . ALA A 1 190 ? -17.603 -8.962 25.026 1.00 79.12 190 ALA A O 1
ATOM 1482 N N . LEU A 1 191 ? -19.695 -8.394 24.393 1.00 79.56 191 LEU A N 1
ATOM 1483 C CA . LEU A 1 191 ? -20.363 -8.923 25.578 1.00 79.56 191 LEU A CA 1
ATOM 1484 C C . LEU A 1 191 ? -20.213 -10.446 25.653 1.00 79.56 191 LEU A C 1
ATOM 1486 O O . LEU A 1 191 ? -19.906 -10.972 26.723 1.00 79.56 191 LEU A O 1
ATOM 1490 N N . ALA A 1 192 ? -20.289 -11.150 24.521 1.00 84.06 192 ALA A N 1
ATOM 1491 C CA . ALA A 1 192 ? -19.994 -12.579 24.448 1.00 84.06 192 ALA A CA 1
ATOM 1492 C C . ALA A 1 192 ? -18.552 -12.888 24.886 1.00 84.06 192 ALA A C 1
ATOM 1494 O O . ALA A 1 192 ? -18.318 -13.783 25.698 1.00 84.06 192 ALA A O 1
ATOM 1495 N N . THR A 1 193 ? -17.575 -12.100 24.425 1.00 80.25 193 THR A N 1
ATOM 1496 C CA . THR A 1 193 ? -16.158 -12.268 24.799 1.00 80.25 193 THR A CA 1
ATOM 1497 C C . THR A 1 193 ? -15.911 -11.970 26.283 1.00 80.25 193 THR A C 1
ATOM 1499 O O . THR A 1 193 ? -15.132 -12.667 26.938 1.00 80.25 193 THR A O 1
ATOM 1502 N N . ALA A 1 194 ? -16.565 -10.942 26.829 1.00 78.81 194 ALA A N 1
ATOM 1503 C CA . ALA A 1 194 ? -16.487 -10.593 28.246 1.00 78.81 194 ALA A CA 1
ATOM 1504 C C . ALA A 1 194 ? -17.105 -11.690 29.124 1.00 78.81 194 ALA A C 1
ATOM 1506 O O . ALA A 1 194 ? -16.494 -12.101 30.111 1.00 78.81 194 ALA A O 1
ATOM 1507 N N . THR A 1 195 ? -18.259 -12.219 28.715 1.00 79.06 195 THR A N 1
ATOM 1508 C CA . THR A 1 195 ? -18.926 -13.334 29.394 1.00 79.06 195 THR A CA 1
ATOM 1509 C C . THR A 1 195 ? -18.055 -14.583 29.354 1.00 79.06 195 THR A C 1
ATOM 1511 O O . THR A 1 195 ? -17.807 -15.176 30.401 1.00 79.06 195 THR A O 1
ATOM 1514 N N . LYS A 1 196 ? -17.473 -14.924 28.193 1.00 82.25 196 LYS A N 1
ATOM 1515 C CA . LYS A 1 196 ? -16.557 -16.068 28.045 1.00 82.25 196 LYS A CA 1
ATOM 1516 C C . LYS A 1 196 ? -15.387 -16.013 29.036 1.00 82.25 196 LYS A C 1
ATOM 1518 O O . LYS A 1 196 ? -15.006 -17.046 29.563 1.00 82.25 196 LYS A O 1
ATOM 1523 N N . LYS A 1 197 ? -14.838 -14.828 29.334 1.00 79.44 197 LYS A N 1
ATOM 1524 C CA . LYS A 1 197 ? -13.737 -14.666 30.309 1.00 79.44 197 LYS A CA 1
ATOM 1525 C C . LYS A 1 197 ? -14.141 -14.885 31.769 1.00 79.44 197 LYS A C 1
ATOM 1527 O O . LYS A 1 197 ? -13.262 -15.107 32.596 1.00 79.44 197 LYS A O 1
ATOM 1532 N N . LYS A 1 198 ? -15.428 -14.754 32.101 1.00 78.00 198 LYS A N 1
ATOM 1533 C CA . LYS A 1 198 ? -15.941 -14.935 33.468 1.00 78.00 198 LYS A CA 1
ATOM 1534 C C . LYS A 1 198 ? -16.076 -16.418 33.828 1.00 78.00 198 LYS A C 1
ATOM 1536 O O . LYS A 1 198 ? -15.995 -16.765 35.002 1.00 78.00 198 LYS A O 1
ATOM 1541 N N . TYR A 1 199 ? -16.261 -17.276 32.827 1.00 77.62 199 TYR A N 1
ATOM 1542 C CA . TYR A 1 199 ? -16.302 -18.725 32.991 1.00 77.62 199 TYR A CA 1
ATOM 1543 C C . TYR A 1 199 ? -14.890 -19.317 32.869 1.00 77.62 199 TYR A C 1
ATOM 1545 O O . TYR A 1 199 ? -14.117 -18.939 31.995 1.00 77.62 199 TYR A O 1
ATOM 1553 N N . GLU A 1 200 ? -14.548 -20.266 33.744 1.00 72.56 200 GLU A N 1
ATOM 1554 C CA . GLU A 1 200 ? -13.249 -20.966 33.715 1.00 72.56 200 GLU A CA 1
ATOM 1555 C C . GLU A 1 200 ? -13.128 -21.941 32.533 1.00 72.56 200 GLU A C 1
ATOM 1557 O O . GLU A 1 200 ? -12.030 -22.309 32.119 1.00 72.56 200 GLU A O 1
ATOM 1562 N N . GLN A 1 201 ? -14.269 -22.373 31.996 1.00 80.50 201 GLN A N 1
ATOM 1563 C CA . GLN A 1 201 ? -14.365 -23.317 30.892 1.00 80.50 201 GLN A CA 1
ATOM 1564 C C . GLN A 1 201 ? -14.427 -22.585 29.556 1.00 80.50 201 GLN A C 1
ATOM 1566 O O . GLN A 1 201 ? -15.040 -21.524 29.430 1.00 80.50 201 GLN A O 1
ATOM 1571 N N . GLU A 1 202 ? -13.849 -23.192 28.523 1.00 80.31 202 GLU A N 1
ATOM 1572 C CA . GLU A 1 202 ? -13.913 -22.635 27.182 1.00 80.31 202 GLU A CA 1
ATOM 1573 C C . GLU A 1 202 ? -15.289 -22.908 26.556 1.00 80.31 202 GLU A C 1
ATOM 1575 O O . GLU A 1 202 ? -15.511 -23.945 25.935 1.00 80.31 202 GLU A O 1
ATOM 1580 N N . ILE A 1 203 ? -16.226 -21.984 26.770 1.00 85.44 203 ILE A N 1
ATOM 1581 C CA . ILE A 1 203 ? -17.599 -22.033 26.247 1.00 85.44 203 ILE A CA 1
ATOM 1582 C C . ILE A 1 203 ? -17.757 -21.167 24.989 1.00 85.44 203 ILE A C 1
ATOM 1584 O O . ILE A 1 203 ? -16.999 -20.212 24.782 1.00 85.44 203 ILE A O 1
ATOM 1588 N N . ASP A 1 204 ? -18.747 -21.497 24.154 1.00 85.44 204 ASP A N 1
ATOM 1589 C CA . ASP A 1 204 ? -19.232 -20.601 23.103 1.00 85.44 204 ASP A CA 1
ATOM 1590 C C . ASP A 1 204 ? -20.429 -19.801 23.624 1.00 85.44 204 ASP A C 1
ATOM 1592 O O . ASP A 1 204 ? -21.336 -20.366 24.233 1.00 85.44 204 ASP A O 1
ATOM 1596 N N . VAL A 1 205 ? -20.415 -18.485 23.418 1.00 88.31 205 VAL A N 1
ATOM 1597 C CA . VAL A 1 205 ? -21.432 -17.570 23.950 1.00 88.31 205 VAL A CA 1
ATOM 1598 C C . VAL A 1 205 ? -21.943 -16.695 22.820 1.00 88.31 205 VAL A C 1
ATOM 1600 O O . VAL A 1 205 ? -21.158 -16.156 22.040 1.00 88.31 205 VAL A O 1
ATOM 1603 N N . ARG A 1 206 ? -23.258 -16.523 22.760 1.00 87.31 206 ARG A N 1
ATOM 1604 C CA . ARG A 1 206 ? -23.947 -15.578 21.892 1.00 87.31 206 ARG A CA 1
ATOM 1605 C C . ARG A 1 206 ? -24.741 -14.620 22.764 1.00 87.31 206 ARG A C 1
ATOM 1607 O O . ARG A 1 206 ? -25.430 -15.040 23.682 1.00 87.31 206 ARG A O 1
ATOM 1614 N N . VAL A 1 207 ? -24.642 -13.334 22.472 1.00 86.94 207 VAL A N 1
ATOM 1615 C CA . VAL A 1 207 ? -25.472 -12.304 23.102 1.00 86.94 207 VAL A CA 1
ATOM 1616 C C . VAL A 1 207 ? -26.418 -11.777 22.037 1.00 86.94 207 VAL A C 1
ATOM 1618 O O . VAL A 1 207 ? -26.000 -11.610 20.893 1.00 86.94 207 VAL A O 1
ATOM 1621 N N . CYS A 1 208 ? -27.675 -11.553 22.397 1.00 86.56 208 CYS A N 1
ATOM 1622 C CA . CYS A 1 208 ? -28.677 -10.950 21.528 1.00 86.56 208 CYS A CA 1
ATOM 1623 C C . CYS A 1 208 ? -29.186 -9.677 22.192 1.00 86.56 208 CYS A C 1
ATOM 1625 O O . CYS A 1 208 ? -29.678 -9.743 23.316 1.00 86.56 208 CYS A O 1
ATOM 1627 N N . ILE A 1 209 ? -29.066 -8.536 21.514 1.00 85.31 209 ILE A N 1
ATOM 1628 C CA . ILE A 1 209 ? -29.558 -7.246 22.011 1.00 85.31 209 ILE A CA 1
ATOM 1629 C C . ILE A 1 209 ? -30.870 -6.900 21.295 1.00 85.31 209 ILE A C 1
ATOM 1631 O O . ILE A 1 209 ? -30.925 -6.833 20.063 1.00 85.31 209 ILE A O 1
ATOM 1635 N N . ASP A 1 210 ? -31.932 -6.625 22.051 1.00 84.19 210 ASP A N 1
ATOM 1636 C CA . ASP A 1 210 ? -33.176 -6.086 21.508 1.00 84.19 210 ASP A CA 1
ATOM 1637 C C . ASP A 1 210 ? -32.952 -4.643 21.030 1.00 84.19 210 ASP A C 1
ATOM 1639 O O . ASP A 1 210 ? -32.547 -3.743 21.769 1.00 84.19 210 ASP A O 1
ATOM 1643 N N . ARG A 1 211 ? -33.245 -4.404 19.751 1.00 83.88 211 ARG A N 1
ATOM 1644 C CA . ARG A 1 211 ? -32.978 -3.125 19.078 1.00 83.88 211 ARG A CA 1
ATOM 1645 C C . ARG A 1 211 ? -33.899 -1.984 19.514 1.00 83.88 211 ARG A C 1
ATOM 1647 O O . ARG A 1 211 ? -33.618 -0.833 19.185 1.00 83.88 211 ARG A O 1
ATOM 1654 N N . LYS A 1 212 ? -35.027 -2.287 20.155 1.00 78.50 212 LYS A N 1
ATOM 1655 C CA . LYS A 1 212 ? -36.022 -1.312 20.616 1.00 78.50 212 LYS A CA 1
ATOM 1656 C C . LYS A 1 212 ? -35.883 -1.027 22.101 1.00 78.50 212 LYS A C 1
ATOM 1658 O O . LYS A 1 212 ? -36.039 0.129 22.486 1.00 78.50 212 LYS A O 1
ATOM 1663 N N . THR A 1 213 ? -35.643 -2.054 22.913 1.00 74.56 213 THR A N 1
ATOM 1664 C CA . THR A 1 213 ? -35.578 -1.899 24.375 1.00 74.56 213 THR A CA 1
ATOM 1665 C C . THR A 1 213 ? -34.153 -1.725 24.889 1.00 74.56 213 THR A C 1
ATOM 1667 O O . THR A 1 213 ? -33.963 -1.078 25.916 1.00 74.56 213 THR A O 1
ATOM 1670 N N . GLY A 1 214 ? -33.149 -2.210 24.149 1.00 71.25 214 GLY A N 1
ATOM 1671 C CA . GLY A 1 214 ? -31.753 -2.225 24.588 1.00 71.25 214 GLY A CA 1
ATOM 1672 C C . GLY A 1 214 ? -31.447 -3.343 25.587 1.00 71.25 214 GLY A C 1
ATOM 1673 O O . GLY A 1 214 ? -30.308 -3.442 26.041 1.00 71.25 214 GLY A O 1
ATOM 1674 N N . ASP A 1 215 ? -32.439 -4.180 25.911 1.00 75.56 215 ASP A N 1
ATOM 1675 C CA . ASP A 1 215 ? -32.259 -5.365 26.748 1.00 75.56 215 ASP A CA 1
ATOM 1676 C C . ASP A 1 215 ? -31.409 -6.393 26.008 1.00 75.56 215 ASP A C 1
ATOM 1678 O O . ASP A 1 215 ? -31.464 -6.486 24.780 1.00 75.56 215 ASP A O 1
ATOM 1682 N N . PHE A 1 216 ? -30.617 -7.171 26.741 1.00 81.56 216 PHE A N 1
ATOM 1683 C CA . PHE A 1 216 ? -29.788 -8.196 26.128 1.00 81.56 216 PHE A CA 1
ATOM 1684 C C . PHE A 1 216 ? -29.817 -9.509 26.897 1.00 81.56 216 PHE A C 1
ATOM 1686 O O . PHE A 1 216 ? -29.625 -9.565 28.114 1.00 81.56 216 PHE A O 1
ATOM 1693 N N . ASP A 1 217 ? -29.999 -10.577 26.135 1.00 84.38 217 ASP A N 1
ATOM 1694 C CA . ASP A 1 217 ? -29.995 -11.943 26.626 1.00 84.38 217 ASP A CA 1
ATOM 1695 C C . ASP A 1 217 ? -28.701 -12.634 26.215 1.00 84.38 217 ASP A C 1
ATOM 1697 O O . ASP A 1 217 ? -28.189 -12.451 25.104 1.00 84.38 217 ASP A O 1
ATOM 1701 N N . THR A 1 218 ? -28.159 -13.429 27.132 1.00 86.00 218 THR A N 1
ATOM 1702 C CA . THR A 1 218 ? -26.926 -14.177 26.910 1.00 86.00 218 THR A CA 1
ATOM 1703 C C . THR A 1 218 ? -27.230 -15.664 26.835 1.00 86.00 218 THR A C 1
ATOM 1705 O O . THR A 1 218 ? -27.825 -16.242 27.742 1.00 86.00 218 THR A O 1
ATOM 1708 N N . PHE A 1 219 ? -26.771 -16.294 25.762 1.00 88.44 219 PHE A N 1
ATOM 1709 C CA . PHE A 1 219 ? -26.971 -17.704 25.480 1.00 88.44 219 PHE A CA 1
ATOM 1710 C C . PHE A 1 219 ? -25.625 -18.407 25.368 1.00 88.44 219 PHE A C 1
ATOM 1712 O O . PHE A 1 219 ? -24.701 -17.935 24.699 1.00 88.44 219 PHE A O 1
ATOM 1719 N N . ARG A 1 220 ? -25.501 -19.563 26.007 1.00 88.12 220 ARG A N 1
ATOM 1720 C CA . ARG A 1 220 ? -24.413 -20.501 25.752 1.00 88.12 220 ARG A CA 1
ATOM 1721 C C . ARG A 1 220 ? -24.796 -21.363 24.558 1.00 88.12 220 ARG A C 1
ATOM 1723 O O . ARG A 1 220 ? -25.905 -21.875 24.520 1.00 88.12 220 ARG A O 1
ATOM 1730 N N . ARG A 1 221 ? -23.871 -21.558 23.619 1.00 89.94 221 ARG A N 1
ATOM 1731 C CA . ARG A 1 221 ? -24.106 -22.385 22.432 1.00 89.94 221 ARG A CA 1
ATOM 1732 C C . ARG A 1 221 ? -23.333 -23.693 22.459 1.00 89.94 221 ARG A C 1
ATOM 1734 O O . ARG A 1 221 ? -22.160 -23.719 22.843 1.00 89.94 221 ARG A O 1
ATOM 1741 N N . TRP A 1 222 ? -23.978 -24.742 21.968 1.00 88.12 222 TRP A N 1
ATOM 1742 C CA . TRP A 1 222 ? -23.400 -26.060 21.741 1.00 88.12 222 TRP A CA 1
ATOM 1743 C C . TRP A 1 222 ? -23.502 -26.425 20.263 1.00 88.12 222 TRP A C 1
ATOM 1745 O O . TRP A 1 222 ? -24.592 -26.429 19.702 1.00 88.12 222 TRP A O 1
ATOM 1755 N N . LEU A 1 223 ? -22.371 -26.729 19.631 1.00 89.38 223 LEU A N 1
ATOM 1756 C CA . LEU A 1 223 ? -22.302 -27.199 18.253 1.00 89.38 223 LEU A CA 1
ATOM 1757 C C . LEU A 1 223 ? -22.713 -28.673 18.185 1.00 89.38 223 LEU A C 1
ATOM 1759 O O . LEU A 1 223 ? -22.141 -29.516 18.877 1.00 89.38 223 LEU A O 1
ATOM 1763 N N . VAL A 1 224 ? -23.675 -28.989 17.324 1.00 90.12 224 VAL A N 1
ATOM 1764 C CA . VAL A 1 224 ? -24.144 -30.360 17.118 1.00 90.12 224 VAL A CA 1
ATOM 1765 C C . VAL A 1 224 ? -23.184 -31.100 16.187 1.00 90.12 224 VAL A C 1
ATOM 1767 O O . VAL A 1 224 ? -23.047 -30.747 15.015 1.00 90.12 224 VAL A O 1
ATOM 1770 N N . VAL A 1 225 ? -22.530 -32.141 16.697 1.00 90.31 225 VAL A N 1
ATOM 1771 C CA . VAL A 1 225 ? -21.531 -32.947 15.975 1.00 90.31 225 VAL A CA 1
ATOM 1772 C C . VAL A 1 225 ? -21.831 -34.443 16.098 1.00 90.31 225 VAL A C 1
ATOM 1774 O O . VAL A 1 225 ? -22.629 -34.867 16.935 1.00 90.31 225 VAL A O 1
ATOM 1777 N N . GLU A 1 226 ? -21.204 -35.264 15.253 1.00 85.25 226 GLU A N 1
ATOM 1778 C CA . GLU A 1 226 ? -21.291 -36.729 15.373 1.00 85.25 226 GLU A CA 1
ATOM 1779 C C . GLU A 1 226 ? -20.420 -37.250 16.523 1.00 85.25 226 GLU A C 1
ATOM 1781 O O . GLU A 1 226 ? -20.890 -38.022 17.357 1.00 85.25 226 GLU A O 1
ATOM 1786 N N . GLU A 1 227 ? -19.174 -36.777 16.612 1.00 85.19 227 GLU A N 1
ATOM 1787 C CA . GLU A 1 227 ? -18.232 -37.133 17.674 1.00 85.19 227 GLU A CA 1
ATOM 1788 C C . GLU A 1 227 ? -17.787 -35.886 18.442 1.00 85.19 227 GLU A C 1
ATOM 1790 O O . GLU A 1 227 ? -17.338 -34.904 17.853 1.00 85.19 227 GLU A O 1
ATOM 1795 N N . VAL A 1 228 ? -17.898 -35.936 19.772 1.00 86.56 228 VAL A N 1
ATOM 1796 C CA . VAL A 1 228 ? -17.527 -34.827 20.660 1.00 86.56 228 VAL A CA 1
ATOM 1797 C C . VAL A 1 228 ? -16.021 -34.849 20.917 1.00 86.56 228 VAL A C 1
ATOM 1799 O O . VAL A 1 228 ? -15.498 -35.740 21.585 1.00 86.56 228 VAL A O 1
ATOM 1802 N N . THR A 1 229 ? -15.332 -33.823 20.433 1.00 85.56 229 THR A N 1
ATOM 1803 C CA . THR A 1 229 ? -13.914 -33.544 20.692 1.00 85.56 229 THR A CA 1
ATOM 1804 C C . THR A 1 229 ? -13.724 -32.461 21.756 1.00 85.56 229 THR A C 1
ATOM 1806 O O . THR A 1 229 ? -12.745 -32.497 22.504 1.00 85.56 229 THR A O 1
ATOM 1809 N N . GLN A 1 230 ? -14.674 -31.524 21.863 1.00 83.62 230 GLN A N 1
ATOM 1810 C CA . GLN A 1 230 ? -14.677 -30.413 22.818 1.00 83.62 230 GLN A CA 1
ATOM 1811 C C . GLN A 1 230 ? -15.914 -30.483 23.729 1.00 83.62 230 GLN A C 1
ATOM 1813 O O . GLN A 1 230 ? -16.937 -29.860 23.438 1.00 83.62 230 GLN A O 1
ATOM 1818 N N . PRO A 1 231 ? -15.828 -31.163 24.888 1.00 84.00 231 PRO A N 1
ATOM 1819 C CA . PRO A 1 231 ? -16.982 -31.416 25.759 1.00 84.00 231 PRO A CA 1
ATOM 1820 C C . PRO A 1 231 ? -17.677 -30.175 26.332 1.00 84.00 231 PRO A C 1
ATOM 1822 O O . PRO A 1 231 ? -18.733 -30.296 26.938 1.00 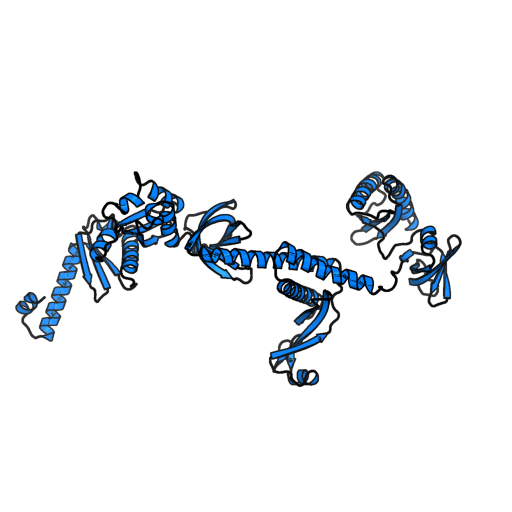84.00 231 PRO A O 1
ATOM 1825 N N . THR A 1 232 ? -17.082 -28.986 26.220 1.00 84.81 232 THR A N 1
ATOM 1826 C CA . THR A 1 232 ? -17.664 -27.726 26.710 1.00 84.81 232 THR A CA 1
ATOM 1827 C C . THR A 1 232 ? -18.415 -26.944 25.632 1.00 84.81 232 THR A C 1
ATOM 1829 O O . THR A 1 232 ? -19.089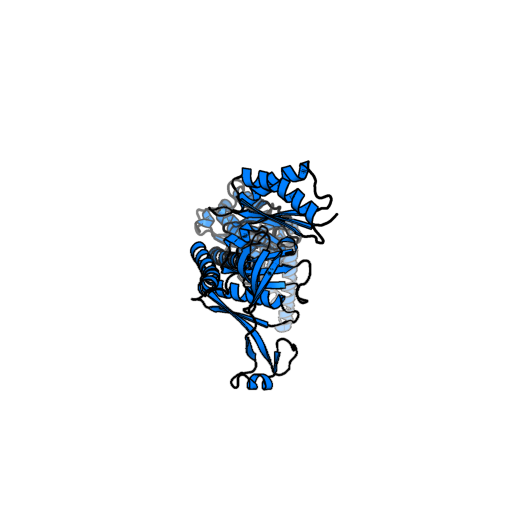 -25.966 25.971 1.00 84.81 232 THR A O 1
ATOM 1832 N N . ARG A 1 233 ? -18.291 -27.340 24.358 1.00 85.50 233 ARG A N 1
ATOM 1833 C CA . ARG A 1 233 ? -18.822 -26.613 23.191 1.00 85.50 233 ARG A CA 1
ATOM 1834 C C . ARG A 1 233 ? -19.560 -27.497 22.196 1.00 85.50 233 ARG A C 1
ATOM 1836 O O . ARG A 1 233 ? -20.173 -26.953 21.290 1.00 85.50 233 ARG A O 1
ATOM 1843 N N . GLU A 1 234 ? -19.481 -28.814 22.329 1.00 89.00 234 GLU A N 1
ATOM 1844 C CA . GLU A 1 234 ? -20.026 -29.775 21.371 1.00 89.00 234 GLU A CA 1
ATOM 1845 C C . GLU A 1 234 ? -21.005 -30.733 22.053 1.00 89.00 234 GLU A C 1
ATOM 1847 O O . GLU A 1 234 ? -20.777 -31.167 23.184 1.00 89.00 234 GLU A O 1
ATOM 1852 N N . ILE A 1 235 ? -22.087 -31.067 21.352 1.00 88.06 235 ILE A N 1
ATOM 1853 C CA . ILE A 1 235 ? -23.116 -32.019 21.779 1.00 88.06 235 ILE A CA 1
ATOM 1854 C C . ILE A 1 235 ? -23.386 -33.017 20.649 1.00 88.06 235 ILE A C 1
ATOM 1856 O O . ILE A 1 235 ? -23.297 -32.675 19.469 1.00 88.06 235 ILE A O 1
ATOM 1860 N N . THR A 1 236 ? -23.698 -34.267 20.991 1.00 90.25 236 THR A N 1
ATOM 1861 C CA . THR A 1 236 ? -24.042 -35.279 19.985 1.00 90.25 236 THR A CA 1
ATOM 1862 C C . THR A 1 236 ? -25.422 -35.010 19.389 1.00 90.25 236 THR A C 1
ATOM 1864 O O . THR A 1 236 ? -26.323 -34.541 20.084 1.00 90.25 236 THR A O 1
ATOM 1867 N N . LEU A 1 237 ? -25.628 -35.374 18.119 1.00 86.56 237 LEU A N 1
ATOM 1868 C CA . LEU A 1 237 ? -26.937 -35.255 17.454 1.00 86.56 237 LEU A CA 1
ATOM 1869 C C . LEU A 1 237 ? -28.070 -35.952 18.225 1.00 86.56 237 LEU A C 1
ATOM 1871 O O . LEU A 1 237 ? -29.190 -35.453 18.270 1.00 86.56 237 LEU A O 1
ATOM 1875 N N . GLU A 1 238 ? -27.786 -37.104 18.836 1.00 84.50 238 GLU A N 1
ATOM 1876 C CA . GLU A 1 238 ? -28.771 -37.854 19.623 1.00 84.50 238 GLU A CA 1
ATOM 1877 C C . GLU A 1 238 ? -29.230 -37.083 20.865 1.00 84.50 238 GLU A C 1
ATOM 1879 O O . GLU A 1 238 ? -30.423 -37.060 21.161 1.00 84.50 238 GLU A O 1
ATOM 1884 N N . ALA A 1 239 ? -28.299 -36.428 21.567 1.00 83.31 239 ALA A N 1
ATOM 1885 C CA . ALA A 1 239 ? -28.616 -35.603 22.727 1.00 83.31 239 ALA A CA 1
ATOM 1886 C C . ALA A 1 239 ? -29.295 -34.292 22.307 1.00 83.31 239 ALA A C 1
ATOM 1888 O O . ALA A 1 239 ? -30.274 -33.885 22.923 1.00 83.31 239 ALA A O 1
ATOM 1889 N N . ALA A 1 240 ? -28.839 -33.689 21.207 1.00 84.12 240 ALA A N 1
ATOM 1890 C CA . ALA A 1 240 ? -29.398 -32.457 20.670 1.00 84.12 240 ALA A CA 1
ATOM 1891 C C . ALA A 1 240 ? -30.880 -32.599 20.271 1.00 84.12 240 ALA A C 1
ATOM 1893 O O . ALA A 1 240 ? -31.710 -31.752 20.596 1.00 84.12 240 ALA A O 1
ATOM 1894 N N . LYS A 1 241 ? -31.238 -33.729 19.648 1.00 84.69 241 LYS A N 1
ATOM 1895 C CA . LYS A 1 241 ? -32.621 -34.039 19.245 1.00 84.69 241 LYS A CA 1
ATOM 1896 C C . LYS A 1 241 ? -33.601 -34.219 20.401 1.00 84.69 241 LYS A C 1
ATOM 1898 O O . LYS A 1 241 ? -34.808 -34.237 20.166 1.00 84.69 241 LYS A O 1
ATOM 1903 N N . TYR A 1 242 ? -33.107 -34.394 21.626 1.00 86.31 242 TYR A N 1
ATOM 1904 C CA . TYR A 1 242 ? -33.961 -34.477 22.806 1.00 86.31 242 TYR A CA 1
ATOM 1905 C C . TYR A 1 242 ? -34.552 -33.111 23.182 1.00 86.31 242 TYR A C 1
ATOM 1907 O O . TYR A 1 242 ? -35.676 -33.050 23.677 1.00 86.31 242 TYR A O 1
ATOM 1915 N N . GLU A 1 243 ? -33.813 -32.032 22.922 1.00 78.69 243 GLU A N 1
ATOM 1916 C CA . GLU A 1 243 ? -34.237 -30.656 23.196 1.00 78.69 243 GLU A CA 1
ATOM 1917 C C . GLU A 1 243 ? -34.897 -30.022 21.968 1.00 78.69 243 GLU A C 1
ATOM 1919 O O . GLU A 1 243 ? -36.016 -29.518 22.068 1.00 78.69 243 GLU A O 1
ATOM 1924 N N . GLU A 1 244 ? -34.268 -30.138 20.794 1.00 81.69 244 GLU A N 1
ATOM 1925 C CA . GLU A 1 244 ? -34.821 -29.674 19.517 1.00 81.69 244 GLU A CA 1
ATOM 1926 C C . GLU A 1 244 ? -34.904 -30.814 18.487 1.00 81.69 244 GLU A C 1
ATOM 1928 O O . GLU A 1 244 ? -33.906 -31.170 17.857 1.00 81.69 244 GLU A O 1
ATOM 1933 N N . PRO A 1 245 ? -36.101 -31.382 18.242 1.00 82.62 245 PRO A N 1
ATOM 1934 C CA . PRO A 1 245 ? -36.268 -32.533 17.351 1.00 82.62 245 PRO A CA 1
ATOM 1935 C C . PRO A 1 245 ? -35.883 -32.289 15.884 1.00 82.62 245 PRO A C 1
ATOM 1937 O O . PRO A 1 245 ? -35.571 -33.247 15.173 1.00 82.62 245 PRO A O 1
ATOM 1940 N N . GLU A 1 246 ? -35.924 -31.035 15.421 1.00 86.56 246 GLU A N 1
ATOM 1941 C CA . GLU A 1 246 ? -35.629 -30.651 14.030 1.00 86.56 246 GLU A CA 1
ATOM 1942 C C . GLU A 1 246 ? -34.153 -30.295 13.785 1.00 86.56 246 GLU A C 1
ATOM 1944 O O . GLU A 1 246 ? -33.795 -29.917 12.672 1.00 86.56 246 GLU A O 1
ATOM 1949 N N . ILE A 1 247 ? -33.276 -30.424 14.787 1.00 84.75 247 ILE A N 1
ATOM 1950 C CA . ILE A 1 247 ? -31.883 -29.995 14.648 1.00 84.75 247 ILE A CA 1
ATOM 1951 C C . ILE A 1 247 ? -31.040 -30.960 13.796 1.00 84.75 247 ILE A C 1
ATOM 1953 O O . ILE A 1 247 ? -31.118 -32.191 13.916 1.00 84.75 247 ILE A O 1
ATOM 1957 N N . GLU A 1 248 ? -30.207 -30.386 12.928 1.00 88.06 248 GLU A N 1
ATOM 1958 C CA . GLU A 1 248 ? -29.306 -31.101 12.020 1.00 88.06 248 GLU A CA 1
ATOM 1959 C C . GLU A 1 248 ? -27.838 -31.019 12.478 1.00 88.06 248 GLU A C 1
ATOM 1961 O O . GLU A 1 248 ? -27.457 -30.189 13.308 1.00 88.06 248 GLU A O 1
ATOM 1966 N N . LEU A 1 249 ? -26.991 -31.890 11.918 1.00 85.31 249 LEU A N 1
ATOM 1967 C CA . LEU A 1 249 ? -25.542 -31.846 12.138 1.00 85.31 249 LEU A CA 1
ATOM 1968 C C . LEU A 1 249 ? -24.970 -30.498 11.677 1.00 85.31 249 LEU A C 1
ATOM 1970 O O . LEU A 1 249 ? -25.244 -30.046 10.568 1.00 85.31 249 LEU A O 1
ATOM 1974 N N . GLY A 1 250 ? -24.156 -29.869 12.526 1.00 85.00 250 GLY A N 1
ATOM 1975 C CA . GLY A 1 250 ? -23.627 -28.519 12.316 1.00 85.00 250 GLY A CA 1
ATOM 1976 C C . GLY A 1 250 ? -24.530 -27.385 12.823 1.00 85.00 250 GLY A C 1
ATOM 1977 O O . GLY A 1 250 ? -24.129 -26.225 12.734 1.00 85.00 250 GLY A O 1
ATOM 1978 N N . GLY A 1 251 ? -25.713 -27.696 13.366 1.00 87.12 251 GLY A N 1
ATOM 1979 C CA . GLY A 1 251 ? -26.574 -26.738 14.065 1.00 87.12 251 GLY A CA 1
ATOM 1980 C C . GLY A 1 251 ? -26.033 -26.319 15.439 1.00 87.12 251 GLY A C 1
ATOM 1981 O O . GLY A 1 251 ? -25.034 -26.859 15.921 1.00 87.12 251 GLY A O 1
ATOM 1982 N N . PHE A 1 252 ? -26.708 -25.361 16.082 1.00 86.69 252 PHE A N 1
ATOM 1983 C CA . PHE A 1 252 ? -26.374 -24.888 17.428 1.00 86.69 252 PHE A CA 1
ATOM 1984 C C . PHE A 1 252 ? -27.581 -24.988 18.359 1.00 86.69 252 PHE A C 1
ATOM 1986 O O . PHE A 1 252 ? -28.641 -24.478 18.016 1.00 86.69 252 PHE A O 1
ATOM 1993 N N . ILE A 1 253 ? -27.388 -25.574 19.541 1.00 88.19 253 ILE A N 1
ATOM 1994 C CA . ILE A 1 253 ? -28.343 -25.499 20.657 1.00 88.19 253 ILE A CA 1
ATOM 1995 C C . ILE A 1 253 ? -27.958 -24.346 21.568 1.00 88.19 253 ILE A C 1
ATOM 1997 O O . ILE A 1 253 ? -26.774 -24.168 21.862 1.00 88.19 253 ILE A O 1
ATOM 2001 N N . GLU A 1 254 ? -28.948 -23.571 22.008 1.00 85.94 254 GLU A N 1
ATOM 2002 C CA . GLU A 1 254 ? -28.755 -22.373 22.820 1.00 85.94 254 GLU A CA 1
ATOM 2003 C C . GLU A 1 254 ? -29.403 -22.524 24.207 1.00 85.94 254 GLU A C 1
ATOM 2005 O O . GLU A 1 254 ? -30.621 -22.608 24.324 1.00 85.94 254 GLU A O 1
ATOM 2010 N N . ASP A 1 255 ? -28.588 -22.486 25.263 1.00 84.56 255 ASP A N 1
ATOM 2011 C CA . ASP A 1 255 ? -29.040 -22.452 26.657 1.00 84.56 255 ASP A CA 1
ATOM 2012 C C . ASP A 1 255 ? -28.957 -21.026 27.199 1.00 84.56 255 ASP A C 1
ATOM 2014 O O . ASP A 1 255 ? -27.882 -20.414 27.185 1.00 84.56 255 ASP A O 1
ATOM 2018 N N . GLN A 1 256 ? -30.055 -20.491 27.733 1.00 85.00 256 GLN A N 1
ATOM 2019 C CA . GLN A 1 256 ? -30.025 -19.171 28.364 1.00 85.00 256 GLN A CA 1
ATOM 2020 C C . GLN A 1 256 ? -29.212 -19.223 29.665 1.00 85.00 256 GLN A C 1
ATOM 2022 O O . GLN A 1 256 ? -29.468 -20.041 30.551 1.00 85.00 256 GLN A O 1
ATOM 2027 N N . ILE A 1 257 ? -28.229 -18.332 29.784 1.00 85.12 257 ILE A N 1
ATOM 2028 C CA . ILE A 1 257 ? -27.378 -18.195 30.969 1.00 85.12 257 ILE A CA 1
ATOM 2029 C C . ILE A 1 257 ? -27.551 -16.814 31.595 1.00 85.12 257 ILE A C 1
ATOM 2031 O O . ILE A 1 257 ? -28.052 -15.882 30.970 1.00 85.12 257 ILE A O 1
ATOM 2035 N N . GLU A 1 258 ? -27.121 -16.676 32.849 1.00 77.62 258 GLU A N 1
ATOM 2036 C CA . GLU A 1 258 ? -27.170 -15.393 33.542 1.00 77.62 258 GLU A CA 1
ATOM 2037 C C . GLU A 1 258 ? -26.288 -14.364 32.816 1.00 77.62 258 GLU A C 1
ATOM 2039 O O . GLU A 1 258 ? -25.063 -14.508 32.729 1.00 77.62 258 GLU A O 1
ATOM 2044 N N . SER A 1 259 ? -26.932 -13.325 32.278 1.00 72.19 259 SER A N 1
ATOM 2045 C CA . SER A 1 259 ? -26.253 -12.206 31.632 1.00 72.19 259 SER A CA 1
ATOM 2046 C C . SER A 1 259 ? -25.318 -11.512 32.621 1.00 72.19 259 SER A C 1
ATOM 2048 O O . SER A 1 259 ? -25.624 -11.337 33.802 1.00 72.19 259 SER A O 1
ATOM 2050 N N . VAL A 1 260 ? -24.154 -11.077 32.139 1.00 68.94 260 VAL A N 1
ATOM 2051 C CA . VAL A 1 260 ? -23.250 -10.264 32.956 1.00 68.94 260 VAL A CA 1
ATOM 2052 C C . VAL A 1 260 ? -23.960 -8.955 33.296 1.00 68.94 260 VAL A C 1
ATOM 2054 O O . VAL A 1 260 ? -24.413 -8.247 32.399 1.00 68.94 260 VAL A O 1
ATOM 2057 N N . THR A 1 261 ? -24.045 -8.629 34.588 1.00 66.19 261 THR A N 1
ATOM 2058 C CA . THR A 1 261 ? -24.593 -7.350 35.048 1.00 66.19 261 THR A CA 1
ATOM 2059 C C . THR A 1 261 ? -23.839 -6.206 34.389 1.00 66.19 261 THR A C 1
ATOM 2061 O O . THR A 1 261 ? -22.602 -6.187 34.412 1.00 66.19 261 THR A O 1
ATOM 2064 N N . PHE A 1 262 ? -24.582 -5.261 33.814 1.00 62.59 262 PHE A N 1
ATOM 2065 C CA . PHE A 1 262 ? -24.013 -4.102 33.137 1.00 62.59 262 PHE A CA 1
ATOM 2066 C C . PHE A 1 262 ? -23.473 -3.101 34.173 1.00 62.59 262 PHE A C 1
ATOM 2068 O O . PHE A 1 262 ? -24.101 -2.110 34.519 1.00 62.59 262 PHE A O 1
ATOM 2075 N N . ASP A 1 263 ? -22.321 -3.438 34.746 1.00 62.78 263 ASP A N 1
ATOM 2076 C CA . ASP A 1 263 ? -21.613 -2.663 35.760 1.00 62.78 263 ASP A CA 1
ATOM 2077 C C . ASP A 1 263 ? -20.695 -1.611 35.103 1.00 62.78 263 ASP A C 1
ATOM 2079 O O . ASP A 1 263 ? -20.350 -1.735 33.920 1.00 62.78 263 ASP A O 1
ATOM 2083 N N . ARG A 1 264 ? -20.203 -0.613 35.853 1.00 65.00 264 ARG A N 1
ATOM 2084 C CA . ARG A 1 264 ? -19.373 0.504 35.325 1.00 65.00 264 ARG A CA 1
ATOM 2085 C C . ARG A 1 264 ? -18.190 0.034 34.457 1.00 65.00 264 ARG A C 1
ATOM 2087 O O . ARG A 1 264 ? -17.823 0.683 33.475 1.00 65.00 264 ARG A O 1
ATOM 2094 N N . ILE A 1 265 ? -17.602 -1.113 34.798 1.00 59.03 265 ILE A N 1
ATOM 2095 C CA . ILE A 1 265 ? -16.471 -1.740 34.090 1.00 59.03 265 ILE A CA 1
ATOM 2096 C C . ILE A 1 265 ? -16.900 -2.294 32.718 1.00 59.03 265 ILE A C 1
ATOM 2098 O O . ILE A 1 265 ? -16.174 -2.165 31.724 1.00 59.03 265 ILE A O 1
ATOM 2102 N N . THR A 1 266 ? -18.091 -2.888 32.635 1.00 63.22 266 THR A N 1
ATOM 2103 C CA . THR A 1 266 ? -18.640 -3.409 31.375 1.00 63.22 266 THR A CA 1
ATOM 2104 C C . THR A 1 266 ? -19.053 -2.278 30.438 1.00 63.22 266 THR A C 1
ATOM 2106 O O . THR A 1 266 ? -18.744 -2.355 29.251 1.00 63.22 266 THR A O 1
ATOM 2109 N N . THR A 1 267 ? -19.576 -1.165 30.965 1.00 68.50 267 THR A N 1
ATOM 2110 C CA . THR A 1 267 ? -19.848 0.061 30.196 1.00 68.50 267 THR A CA 1
ATOM 2111 C C . THR A 1 267 ? -18.573 0.642 29.582 1.00 68.50 267 THR A C 1
ATOM 2113 O O . THR A 1 267 ? -18.553 1.020 28.410 1.00 68.50 267 THR A O 1
ATOM 2116 N N . GLN A 1 268 ? -17.464 0.672 30.331 1.00 69.00 268 GLN A N 1
ATOM 2117 C CA . GLN A 1 268 ? -16.173 1.130 29.803 1.00 69.00 268 GLN A CA 1
ATOM 2118 C C . GLN A 1 268 ? -15.637 0.200 28.704 1.00 69.00 268 GLN A C 1
ATOM 2120 O O . GLN A 1 268 ? -15.099 0.670 27.699 1.00 69.00 268 GLN A O 1
ATOM 2125 N N . THR A 1 269 ? -15.831 -1.109 28.866 1.00 68.38 269 THR A N 1
ATOM 2126 C CA . THR A 1 269 ? -15.456 -2.116 27.864 1.00 68.38 269 THR A CA 1
ATOM 2127 C C . THR A 1 269 ? -16.309 -1.983 26.599 1.00 68.38 269 THR A C 1
ATOM 2129 O O . THR A 1 269 ? -15.768 -1.971 25.494 1.00 68.38 269 THR A O 1
ATOM 2132 N N . ALA A 1 270 ? -17.622 -1.791 26.747 1.00 66.44 270 ALA A N 1
ATOM 2133 C CA . ALA A 1 270 ? -18.545 -1.530 25.647 1.00 66.44 270 ALA A CA 1
ATOM 2134 C C . ALA A 1 270 ? -18.150 -0.253 24.893 1.00 66.44 270 ALA A C 1
ATOM 2136 O O . ALA A 1 270 ? -18.002 -0.278 23.673 1.00 66.44 270 ALA A O 1
ATOM 2137 N N . LYS A 1 271 ? -17.851 0.837 25.614 1.00 71.38 271 LYS A N 1
ATOM 2138 C CA . LYS A 1 271 ? -17.331 2.077 25.022 1.00 71.38 271 LYS A CA 1
ATOM 2139 C C . LYS A 1 271 ? -16.043 1.833 24.234 1.00 71.38 271 LYS A C 1
ATOM 2141 O O . LYS A 1 271 ? -15.903 2.343 23.126 1.00 71.38 271 LYS A O 1
ATOM 2146 N N . GLN A 1 272 ? -15.107 1.049 24.768 1.00 73.81 272 GLN A N 1
ATOM 2147 C CA . GLN A 1 272 ? -13.851 0.733 24.084 1.00 73.81 272 GLN A CA 1
ATOM 2148 C C . GLN A 1 272 ? -14.080 -0.058 22.789 1.00 73.81 272 GLN A C 1
ATOM 2150 O O . GLN A 1 272 ? -13.468 0.256 21.768 1.00 73.81 272 GLN A O 1
ATOM 2155 N N . VAL A 1 273 ? -14.977 -1.042 22.816 1.00 75.88 273 VAL A N 1
ATOM 2156 C CA . VAL A 1 273 ? -15.338 -1.856 21.646 1.00 75.88 273 VAL A CA 1
ATOM 2157 C C . VAL A 1 273 ? -16.022 -1.002 20.593 1.00 75.88 273 VAL A C 1
ATOM 2159 O O . VAL A 1 273 ? -15.659 -1.087 19.422 1.00 75.88 273 VAL A O 1
ATOM 2162 N N . ILE A 1 274 ? -16.963 -0.148 20.999 1.00 72.31 274 ILE A N 1
ATOM 2163 C CA . ILE A 1 274 ? -17.636 0.774 20.088 1.00 72.31 274 ILE A CA 1
ATOM 2164 C C . ILE A 1 274 ? -16.604 1.689 19.432 1.00 72.31 274 ILE A C 1
ATOM 2166 O O . ILE A 1 274 ? -16.540 1.744 18.211 1.00 72.31 274 ILE A O 1
ATOM 2170 N N . VAL A 1 275 ? -15.732 2.341 20.208 1.00 76.62 275 VAL A N 1
ATOM 2171 C CA . VAL A 1 275 ? -14.678 3.211 19.656 1.00 76.62 275 VAL A CA 1
ATOM 2172 C C . VAL A 1 275 ? -13.756 2.440 18.708 1.00 76.62 275 VAL A C 1
ATOM 2174 O O . VAL A 1 275 ? -13.356 2.971 17.672 1.00 76.62 275 VAL A O 1
ATOM 2177 N N . GLN A 1 276 ? -13.419 1.188 19.025 1.00 77.81 276 GLN A N 1
ATOM 2178 C CA . GLN A 1 276 ? -12.613 0.348 18.145 1.00 77.81 276 GLN A CA 1
ATOM 2179 C C . GLN A 1 276 ? -13.338 0.045 16.828 1.00 77.81 276 GLN A C 1
ATOM 2181 O O . GLN A 1 276 ? -12.751 0.212 15.761 1.00 77.81 276 GLN A O 1
ATOM 2186 N N . LYS A 1 277 ? -14.607 -0.357 16.888 1.00 76.81 277 LYS A N 1
ATOM 2187 C CA . LYS A 1 277 ? -15.412 -0.719 15.714 1.00 76.81 277 LYS A CA 1
ATOM 2188 C C . LYS A 1 277 ? -15.747 0.477 14.842 1.00 76.81 277 LYS A C 1
ATOM 2190 O O . LYS A 1 277 ? -15.684 0.370 13.622 1.00 76.81 277 LYS A O 1
ATOM 2195 N N . VAL A 1 278 ? -15.990 1.627 15.462 1.00 75.62 278 VAL A N 1
ATOM 2196 C CA . VAL A 1 278 ? -16.108 2.914 14.776 1.00 75.62 278 VAL A CA 1
ATOM 2197 C C . VAL A 1 278 ? -14.830 3.208 14.001 1.00 75.62 278 VAL A C 1
ATOM 2199 O O . VAL A 1 278 ? -14.899 3.461 12.806 1.00 75.62 278 VAL A O 1
ATOM 2202 N N . ARG A 1 279 ? -13.655 3.086 14.631 1.00 78.19 279 ARG A N 1
ATOM 2203 C CA . ARG A 1 279 ? -12.368 3.297 13.945 1.00 78.19 279 ARG A CA 1
ATOM 2204 C C . ARG A 1 279 ? -12.119 2.301 12.814 1.00 78.19 279 ARG A C 1
ATOM 2206 O O . ARG A 1 279 ? -11.533 2.680 11.807 1.00 78.19 279 ARG A O 1
ATOM 2213 N N . GLU A 1 280 ? -12.495 1.034 12.983 1.00 78.50 280 GLU A N 1
ATOM 2214 C CA . GLU A 1 280 ? -12.367 0.007 11.939 1.00 78.50 280 GLU A CA 1
ATOM 2215 C C . GLU A 1 280 ? -13.255 0.324 10.732 1.00 78.50 280 GLU A C 1
ATOM 2217 O O . GLU A 1 280 ? -12.798 0.234 9.594 1.00 78.50 280 GLU A O 1
ATOM 2222 N N . ALA A 1 281 ? -14.497 0.739 10.975 1.00 75.62 281 ALA A N 1
ATOM 2223 C CA . ALA A 1 281 ? -15.436 1.075 9.918 1.00 75.62 281 ALA A CA 1
ATOM 2224 C C . ALA A 1 281 ? -15.096 2.409 9.231 1.00 75.62 281 ALA A C 1
ATOM 2226 O O . ALA A 1 281 ? -15.119 2.472 8.005 1.00 75.62 281 ALA A O 1
ATOM 2227 N N . GLU A 1 282 ? -14.680 3.434 9.988 1.00 75.75 282 GLU A N 1
ATOM 2228 C CA . GLU A 1 282 ? -14.119 4.674 9.431 1.00 75.75 282 GLU A CA 1
ATOM 2229 C C . GLU A 1 282 ? -12.928 4.361 8.515 1.00 75.75 282 GLU A C 1
ATOM 2231 O O . GLU A 1 282 ? -12.875 4.840 7.385 1.00 75.75 282 GLU A O 1
ATOM 2236 N N . ARG A 1 283 ? -11.999 3.501 8.960 1.00 79.06 283 ARG A N 1
ATOM 2237 C CA . ARG A 1 283 ? -10.868 3.068 8.127 1.00 79.06 283 ARG A CA 1
ATOM 2238 C C . ARG A 1 283 ? -11.318 2.357 6.859 1.00 79.06 283 ARG A C 1
ATOM 2240 O O . ARG A 1 283 ? -10.789 2.660 5.798 1.00 79.06 283 ARG A O 1
ATOM 2247 N N . ALA A 1 284 ? -12.272 1.434 6.953 1.00 78.69 284 ALA A N 1
ATOM 2248 C CA . ALA A 1 284 ? -12.772 0.710 5.788 1.00 78.69 284 ALA A CA 1
ATOM 2249 C C . ALA A 1 284 ? -13.389 1.661 4.749 1.00 78.69 284 ALA A C 1
ATOM 2251 O O . ALA A 1 284 ? -13.050 1.574 3.573 1.00 78.69 284 ALA A O 1
ATOM 2252 N N . MET A 1 285 ? -14.211 2.619 5.191 1.00 78.94 285 MET A N 1
ATOM 2253 C CA . MET A 1 285 ? -14.822 3.616 4.307 1.00 78.94 285 MET A CA 1
ATOM 2254 C C . MET A 1 285 ? -13.784 4.498 3.614 1.00 78.94 285 MET A C 1
ATOM 2256 O O . MET A 1 285 ? -13.899 4.761 2.421 1.00 78.94 285 MET A O 1
ATOM 2260 N N . VAL A 1 286 ? -12.773 4.959 4.352 1.00 80.38 286 VAL A N 1
ATOM 2261 C CA . VAL A 1 286 ? -11.718 5.801 3.780 1.00 80.38 286 VAL A CA 1
ATOM 2262 C C . VAL A 1 286 ? -10.865 4.994 2.799 1.00 80.38 286 VAL A C 1
ATOM 2264 O O . VAL A 1 286 ? -10.574 5.474 1.712 1.00 80.38 286 VAL A O 1
ATOM 2267 N N . VAL A 1 287 ? -10.510 3.750 3.129 1.00 80.00 287 VAL A N 1
ATOM 2268 C CA . VAL A 1 287 ? -9.740 2.873 2.232 1.00 80.00 287 VAL A CA 1
ATOM 2269 C C . VAL A 1 287 ? -10.503 2.557 0.943 1.00 80.00 287 VAL A C 1
ATOM 2271 O O . VAL A 1 287 ? -9.891 2.500 -0.121 1.00 80.00 287 VAL A O 1
ATOM 2274 N N . ASP A 1 288 ? -11.827 2.415 1.006 1.00 81.06 288 ASP A N 1
ATOM 2275 C CA . ASP A 1 288 ? -12.650 2.224 -0.190 1.00 81.06 288 ASP A CA 1
ATOM 2276 C C . ASP A 1 288 ? -12.599 3.436 -1.140 1.00 81.06 288 ASP A C 1
ATOM 2278 O O . ASP A 1 288 ? -12.619 3.237 -2.353 1.00 81.06 288 ASP A O 1
ATOM 2282 N N . GLN A 1 289 ? -12.443 4.667 -0.631 1.00 83.56 289 GLN A N 1
ATOM 2283 C CA . GLN A 1 289 ? -12.255 5.865 -1.471 1.00 83.56 289 GLN A CA 1
ATOM 2284 C C . GLN A 1 289 ? -10.939 5.811 -2.258 1.00 83.56 289 GLN A C 1
ATOM 2286 O O . GLN A 1 289 ? -10.886 6.210 -3.418 1.00 83.56 289 GLN A O 1
ATOM 2291 N N . PHE A 1 290 ? -9.881 5.253 -1.663 1.00 85.62 290 PHE A N 1
ATOM 2292 C CA . PHE A 1 290 ? -8.576 5.114 -2.316 1.00 85.62 290 PHE A CA 1
ATOM 2293 C C . PHE A 1 290 ? -8.555 4.059 -3.432 1.00 85.62 290 PHE A C 1
ATOM 2295 O O . PHE A 1 290 ? -7.577 3.995 -4.175 1.00 85.62 290 PHE A O 1
ATOM 2302 N N . ARG A 1 291 ? -9.616 3.255 -3.610 1.00 85.06 291 ARG A N 1
ATOM 2303 C CA . ARG A 1 291 ? -9.697 2.319 -4.745 1.00 85.06 291 ARG A CA 1
ATOM 2304 C C . ARG A 1 291 ? -9.698 3.029 -6.094 1.00 85.06 291 ARG A C 1
ATOM 2306 O O . ARG A 1 291 ? -9.175 2.474 -7.052 1.00 85.06 291 ARG A O 1
ATOM 2313 N N . GLU A 1 292 ? -10.257 4.234 -6.170 1.00 86.06 292 GLU A N 1
ATOM 2314 C CA . GLU A 1 292 ? -10.266 5.022 -7.409 1.00 86.06 292 GLU A CA 1
ATOM 2315 C C . GLU A 1 292 ? -8.863 5.522 -7.787 1.00 86.06 292 GLU A C 1
ATOM 2317 O O . GLU A 1 292 ? -8.594 5.751 -8.959 1.00 86.06 292 GLU A O 1
ATOM 2322 N N . GLN A 1 293 ? -7.952 5.610 -6.813 1.00 86.38 293 GLN A N 1
ATOM 2323 C CA . GLN A 1 293 ? -6.573 6.085 -6.984 1.00 86.38 293 GLN A CA 1
ATOM 2324 C C . GLN A 1 293 ? -5.561 4.940 -7.156 1.00 86.38 293 GLN A C 1
ATOM 2326 O O . GLN A 1 293 ? -4.353 5.120 -6.975 1.00 86.38 293 GLN A O 1
ATOM 2331 N N . LEU A 1 294 ? -6.036 3.727 -7.460 1.00 90.88 294 LEU A N 1
ATOM 2332 C CA . LEU A 1 294 ? -5.175 2.584 -7.756 1.00 90.88 294 LEU A CA 1
ATOM 2333 C C . LEU A 1 294 ? -4.272 2.898 -8.956 1.00 90.88 294 LEU A C 1
ATOM 2335 O O . LEU A 1 294 ? -4.746 3.187 -10.051 1.00 90.88 294 LEU A O 1
ATOM 2339 N N . GLY A 1 295 ? -2.962 2.794 -8.748 1.00 88.62 295 GLY A N 1
ATOM 2340 C CA . GLY A 1 295 ? -1.936 3.113 -9.738 1.00 88.62 295 GLY A CA 1
ATOM 2341 C C . GLY A 1 295 ? -1.385 4.537 -9.650 1.00 88.62 295 GLY A C 1
ATOM 2342 O O . GLY A 1 295 ? -0.406 4.822 -10.330 1.00 88.62 295 GLY A O 1
ATOM 2343 N N . GLU A 1 296 ? -1.935 5.406 -8.798 1.00 90.62 296 GLU A N 1
ATOM 2344 C CA . GLU A 1 296 ? -1.457 6.783 -8.635 1.00 90.62 296 GLU A CA 1
ATOM 2345 C C . GLU A 1 296 ? -0.391 6.915 -7.537 1.00 90.62 296 GLU A C 1
ATOM 2347 O O . GLU A 1 296 ? -0.296 6.105 -6.605 1.00 90.62 296 GLU A O 1
ATOM 2352 N N . ILE A 1 297 ? 0.413 7.983 -7.621 1.00 93.38 297 ILE A N 1
ATOM 2353 C CA . ILE A 1 297 ? 1.342 8.357 -6.550 1.00 93.38 297 ILE A CA 1
ATOM 2354 C C . ILE A 1 297 ? 0.578 9.026 -5.413 1.00 93.38 297 ILE A C 1
ATOM 2356 O O . ILE A 1 297 ? 0.079 10.143 -5.544 1.00 93.38 297 ILE A O 1
ATOM 2360 N N . ILE A 1 298 ? 0.627 8.397 -4.246 1.00 93.25 298 ILE A N 1
ATOM 2361 C CA . ILE A 1 298 ? 0.163 8.973 -2.992 1.00 93.25 298 ILE A CA 1
ATOM 2362 C C . ILE A 1 298 ? 1.346 9.440 -2.145 1.00 93.25 298 ILE A C 1
ATOM 2364 O O . ILE A 1 298 ? 2.464 8.925 -2.234 1.00 93.25 298 ILE A O 1
ATOM 2368 N N . THR A 1 299 ? 1.106 10.457 -1.322 1.00 93.12 299 THR A N 1
ATOM 2369 C CA . THR A 1 299 ? 2.107 11.002 -0.398 1.00 93.12 299 THR A CA 1
ATOM 2370 C C . THR A 1 299 ? 1.659 10.740 1.029 1.00 93.12 299 THR A C 1
ATOM 2372 O O . THR A 1 299 ? 0.523 11.041 1.379 1.00 93.12 299 THR A O 1
ATOM 2375 N N . GLY A 1 300 ? 2.559 10.212 1.856 1.00 93.56 300 GLY A N 1
ATOM 2376 C CA . GLY A 1 300 ? 2.302 9.939 3.266 1.00 93.56 300 GLY A CA 1
ATOM 2377 C C . GLY A 1 300 ? 3.455 10.360 4.163 1.00 93.56 300 GLY A C 1
ATOM 2378 O O . GLY A 1 300 ? 4.576 10.593 3.707 1.00 93.56 300 GLY A O 1
ATOM 2379 N N . VAL A 1 301 ? 3.179 10.454 5.460 1.00 95.38 301 VAL A N 1
ATOM 2380 C CA . VAL A 1 301 ? 4.187 10.694 6.498 1.00 95.38 301 VAL A CA 1
ATOM 2381 C C . VAL A 1 301 ? 4.506 9.379 7.189 1.00 95.38 301 VAL A C 1
ATOM 2383 O O . VAL A 1 301 ? 3.610 8.648 7.600 1.00 95.38 301 VAL A O 1
ATOM 2386 N N . VAL A 1 302 ? 5.786 9.066 7.357 1.00 95.81 302 VAL A N 1
ATOM 2387 C CA . VAL A 1 302 ? 6.216 7.855 8.056 1.00 95.81 302 VAL A CA 1
ATOM 2388 C C . VAL A 1 302 ? 5.815 7.945 9.522 1.00 95.81 302 VAL A C 1
ATOM 2390 O O . VAL A 1 302 ? 6.326 8.773 10.274 1.00 95.81 302 VAL A O 1
ATOM 2393 N N . LYS A 1 303 ? 4.920 7.057 9.948 1.00 93.81 303 LYS A N 1
ATOM 2394 C CA . LYS A 1 303 ? 4.450 6.966 11.334 1.00 93.81 303 LYS A CA 1
ATOM 2395 C C . LYS A 1 303 ? 5.281 5.974 12.133 1.00 93.81 303 LYS A C 1
ATOM 2397 O O . LYS A 1 303 ? 5.674 6.249 13.265 1.00 93.81 303 LYS A O 1
ATOM 2402 N N . LYS A 1 304 ? 5.561 4.812 11.540 1.00 93.06 304 LYS A N 1
ATOM 2403 C CA . LYS A 1 304 ? 6.310 3.733 12.187 1.00 93.06 304 LYS A CA 1
ATOM 2404 C C . LYS A 1 304 ? 7.226 3.036 11.192 1.00 93.06 304 LYS A C 1
ATOM 2406 O O . LYS A 1 304 ? 6.816 2.720 10.081 1.00 93.06 304 LYS A O 1
ATOM 2411 N N . VAL A 1 305 ? 8.447 2.751 11.631 1.00 93.94 305 VAL A N 1
ATOM 2412 C CA . VAL A 1 305 ? 9.431 1.970 10.877 1.00 93.94 305 VAL A CA 1
ATOM 2413 C C . VAL A 1 305 ? 9.648 0.657 11.620 1.00 93.94 305 VAL A C 1
ATOM 2415 O O . VAL A 1 305 ? 10.143 0.657 12.747 1.00 93.94 305 VAL A O 1
ATOM 2418 N N . ASN A 1 306 ? 9.241 -0.456 11.014 1.00 91.44 306 ASN A N 1
ATOM 2419 C CA . ASN A 1 306 ? 9.575 -1.799 11.480 1.00 91.44 306 ASN A CA 1
ATOM 2420 C C . ASN A 1 306 ? 10.737 -2.354 10.634 1.00 91.44 306 ASN A C 1
ATOM 2422 O O . ASN A 1 306 ? 11.175 -1.737 9.665 1.00 91.44 306 ASN A O 1
ATOM 2426 N N . ARG A 1 307 ? 11.255 -3.537 10.989 1.00 86.38 307 ARG A N 1
ATOM 2427 C CA . ARG A 1 307 ? 12.361 -4.176 10.249 1.00 86.38 307 ARG A CA 1
ATOM 2428 C C . ARG A 1 307 ? 11.980 -4.528 8.802 1.00 86.38 307 ARG A C 1
ATOM 2430 O O . ARG A 1 307 ? 12.800 -4.358 7.894 1.00 86.38 307 ARG A O 1
ATOM 2437 N N . ASP A 1 308 ? 10.741 -4.982 8.619 1.00 88.25 308 ASP A N 1
ATOM 2438 C CA . ASP A 1 308 ? 10.259 -5.586 7.371 1.00 88.25 308 ASP A CA 1
ATOM 2439 C C . ASP A 1 308 ? 9.221 -4.729 6.631 1.00 88.25 308 ASP A C 1
ATOM 2441 O O . ASP A 1 308 ? 8.929 -4.987 5.466 1.00 88.25 308 ASP A O 1
ATOM 2445 N N . ASN A 1 309 ? 8.669 -3.700 7.278 1.00 92.12 309 ASN A N 1
ATOM 2446 C CA . ASN A 1 309 ? 7.709 -2.790 6.661 1.00 92.12 309 ASN A CA 1
ATOM 2447 C C . ASN A 1 309 ? 7.736 -1.396 7.293 1.00 92.12 309 ASN A C 1
ATOM 2449 O O . ASN A 1 309 ? 8.226 -1.196 8.409 1.00 92.12 309 ASN A O 1
ATOM 2453 N N . ILE A 1 310 ? 7.185 -0.434 6.564 1.00 93.56 310 ILE A N 1
ATOM 2454 C CA . ILE A 1 310 ? 7.018 0.949 6.994 1.00 93.56 310 ILE A CA 1
ATOM 2455 C C . ILE A 1 310 ? 5.546 1.300 6.916 1.00 93.56 310 ILE A C 1
ATOM 2457 O O . ILE A 1 310 ? 4.912 1.081 5.890 1.00 93.56 310 ILE A O 1
ATOM 2461 N N . THR A 1 311 ? 5.018 1.863 7.998 1.00 93.69 311 THR A N 1
ATOM 2462 C CA . THR A 1 311 ? 3.647 2.364 8.054 1.00 93.69 311 THR A CA 1
ATOM 2463 C C . THR A 1 311 ? 3.650 3.864 7.792 1.00 93.69 311 THR A C 1
ATOM 2465 O O . THR A 1 311 ? 4.276 4.633 8.532 1.00 93.69 311 THR A O 1
ATOM 2468 N N . LEU A 1 312 ? 2.938 4.263 6.746 1.00 93.88 312 LEU A N 1
ATOM 2469 C CA . LEU A 1 312 ? 2.678 5.636 6.350 1.00 93.88 312 LEU A CA 1
ATOM 2470 C C . LEU A 1 312 ? 1.288 6.068 6.820 1.00 93.88 312 LEU A C 1
ATOM 2472 O O . LEU A 1 312 ? 0.334 5.297 6.759 1.00 93.88 312 LEU A O 1
ATOM 2476 N N . ASP A 1 313 ? 1.184 7.316 7.252 1.00 92.38 313 ASP A N 1
ATOM 2477 C CA . ASP A 1 313 ? -0.069 8.020 7.498 1.00 92.38 313 ASP A CA 1
ATOM 2478 C C . ASP A 1 313 ? -0.374 8.913 6.290 1.00 92.38 313 ASP A C 1
ATOM 2480 O O . ASP A 1 313 ? 0.438 9.771 5.929 1.00 92.38 313 ASP A O 1
ATOM 2484 N N . LEU A 1 314 ? -1.514 8.679 5.642 1.00 89.38 314 LEU A N 1
ATOM 2485 C CA . LEU A 1 314 ? -1.966 9.435 4.469 1.00 89.38 314 LEU A CA 1
ATOM 2486 C C . LEU A 1 314 ? -2.923 10.581 4.844 1.00 89.38 314 LEU A C 1
ATOM 2488 O O . LEU A 1 314 ? -3.356 11.332 3.973 1.00 89.38 314 LEU A O 1
ATOM 2492 N N . GLY A 1 315 ? -3.251 10.735 6.131 1.00 82.69 315 GLY A N 1
ATOM 2493 C CA . GLY A 1 315 ? -4.317 11.617 6.598 1.00 82.69 315 GLY A CA 1
ATOM 2494 C C . GLY A 1 315 ? -5.690 10.936 6.591 1.00 82.69 315 GLY A C 1
ATOM 2495 O O . GLY A 1 315 ? -5.860 9.823 6.099 1.00 82.69 315 GLY A O 1
ATOM 2496 N N . ASN A 1 316 ? -6.689 11.590 7.196 1.00 78.88 316 ASN A N 1
ATOM 2497 C CA . ASN A 1 316 ? -8.069 11.087 7.310 1.00 78.88 316 ASN A CA 1
ATOM 2498 C C . ASN A 1 316 ? -8.184 9.656 7.883 1.00 78.88 316 ASN A C 1
ATOM 2500 O O . ASN A 1 316 ? -9.078 8.907 7.508 1.00 78.88 316 ASN A O 1
ATOM 2504 N N . ASN A 1 317 ? -7.292 9.273 8.804 1.00 76.56 317 ASN A N 1
ATOM 2505 C CA . ASN A 1 317 ? -7.202 7.932 9.401 1.00 76.56 317 ASN A CA 1
ATOM 2506 C C . ASN A 1 317 ? -6.846 6.796 8.417 1.00 76.56 317 ASN A C 1
ATOM 2508 O O . ASN A 1 317 ? -6.963 5.628 8.793 1.00 76.56 317 ASN A O 1
ATOM 2512 N N . ALA A 1 318 ? -6.387 7.100 7.199 1.00 85.19 318 ALA A N 1
ATOM 2513 C CA . ALA A 1 318 ? -5.879 6.101 6.264 1.00 85.19 318 ALA A CA 1
ATOM 2514 C C . ALA A 1 318 ? -4.409 5.777 6.545 1.00 85.19 318 ALA A C 1
ATOM 2516 O O . ALA A 1 318 ? -3.553 6.662 6.601 1.00 85.19 318 ALA A O 1
ATOM 2517 N N . GLU A 1 319 ? -4.110 4.488 6.678 1.00 88.56 319 GLU A N 1
ATOM 2518 C CA . GLU A 1 319 ? -2.746 3.994 6.831 1.00 88.56 319 GLU A CA 1
ATOM 2519 C C . GLU A 1 319 ? -2.349 3.185 5.593 1.00 88.56 319 GLU A C 1
ATOM 2521 O O . GLU A 1 319 ? -3.110 2.347 5.101 1.00 88.56 319 GLU A O 1
ATOM 2526 N N . ALA A 1 320 ? -1.136 3.428 5.107 1.00 92.31 320 ALA A N 1
ATOM 2527 C CA . ALA A 1 320 ? -0.510 2.652 4.050 1.00 92.31 320 ALA A CA 1
ATOM 2528 C C . ALA A 1 320 ? 0.720 1.922 4.572 1.00 92.31 320 ALA A C 1
ATOM 2530 O O . ALA A 1 320 ? 1.361 2.336 5.539 1.00 92.31 320 ALA A O 1
ATOM 2531 N N . VAL A 1 321 ? 1.067 0.827 3.912 1.00 93.44 321 VAL A N 1
ATOM 2532 C CA . VAL A 1 321 ? 2.224 0.010 4.242 1.00 93.44 321 VAL A CA 1
ATOM 2533 C C . VAL A 1 321 ? 3.112 -0.112 3.012 1.00 93.44 321 VAL A C 1
ATOM 2535 O O . VAL A 1 321 ? 2.648 -0.455 1.927 1.00 93.44 321 VAL A O 1
ATOM 2538 N N . ILE A 1 322 ? 4.404 0.149 3.201 1.00 94.62 322 ILE A N 1
ATOM 2539 C CA . ILE A 1 322 ? 5.448 -0.188 2.233 1.00 94.62 322 ILE A CA 1
ATOM 2540 C C . ILE A 1 322 ? 6.216 -1.390 2.779 1.00 94.62 322 ILE A C 1
ATOM 2542 O O . ILE A 1 322 ? 6.783 -1.333 3.876 1.00 94.62 322 ILE A O 1
ATOM 2546 N N . LEU A 1 323 ? 6.230 -2.485 2.023 1.00 93.62 323 LEU A N 1
ATOM 2547 C CA . LEU A 1 323 ? 7.003 -3.682 2.349 1.00 93.62 323 LEU A CA 1
ATOM 2548 C C . LEU A 1 323 ? 8.484 -3.481 2.023 1.00 93.62 323 LEU A C 1
ATOM 2550 O O . LEU A 1 323 ? 8.847 -2.688 1.159 1.00 93.62 323 LEU A O 1
ATOM 2554 N N . ARG A 1 324 ? 9.366 -4.239 2.679 1.00 90.69 324 ARG A N 1
ATOM 2555 C CA . ARG A 1 324 ? 10.815 -4.148 2.443 1.00 90.69 324 ARG A CA 1
ATOM 2556 C C . ARG A 1 324 ? 11.236 -4.451 1.004 1.00 90.69 324 ARG A C 1
ATOM 2558 O O . ARG A 1 324 ? 12.193 -3.853 0.528 1.00 90.69 324 ARG A O 1
ATOM 2565 N N . GLU A 1 325 ? 10.531 -5.348 0.328 1.00 91.50 325 GLU A N 1
ATOM 2566 C CA . GLU A 1 325 ? 10.729 -5.656 -1.097 1.00 91.50 325 GLU A CA 1
ATOM 2567 C C . GLU A 1 325 ? 10.225 -4.545 -2.034 1.00 91.50 325 GLU A C 1
ATOM 2569 O O . GLU A 1 325 ? 10.731 -4.366 -3.142 1.00 91.50 325 GLU A O 1
ATOM 2574 N N . ASP A 1 326 ? 9.267 -3.754 -1.556 1.00 93.06 326 ASP A N 1
ATOM 2575 C CA . ASP A 1 326 ? 8.687 -2.616 -2.261 1.00 93.06 326 ASP A CA 1
ATOM 2576 C C . ASP A 1 326 ? 9.460 -1.301 -2.017 1.00 93.06 326 ASP A C 1
ATOM 2578 O O . ASP A 1 326 ? 9.139 -0.266 -2.607 1.00 93.06 326 ASP A O 1
ATOM 2582 N N . MET A 1 327 ? 10.500 -1.336 -1.175 1.00 92.31 327 MET A N 1
ATOM 2583 C CA . MET A 1 327 ? 11.410 -0.220 -0.902 1.00 92.31 327 MET A CA 1
ATOM 2584 C C . MET A 1 327 ? 12.649 -0.236 -1.797 1.00 92.31 327 MET A C 1
ATOM 2586 O O . MET A 1 327 ? 13.070 -1.269 -2.320 1.00 92.31 327 MET A O 1
ATOM 2590 N N . LEU A 1 328 ? 13.302 0.921 -1.916 1.00 91.62 328 LEU A N 1
ATOM 2591 C CA . LEU A 1 328 ? 14.599 1.003 -2.574 1.00 91.62 328 LEU A CA 1
ATOM 2592 C C . LEU A 1 328 ? 15.714 0.445 -1.661 1.00 91.62 328 LEU A C 1
ATOM 2594 O O . LEU A 1 328 ? 15.744 0.752 -0.468 1.00 91.62 328 LEU A O 1
ATOM 2598 N N . PRO A 1 329 ? 16.694 -0.322 -2.187 1.00 87.00 329 PRO A N 1
ATOM 2599 C CA . PRO A 1 329 ? 17.665 -1.054 -1.360 1.00 87.00 329 PRO A CA 1
ATOM 2600 C C . PRO A 1 329 ? 18.538 -0.219 -0.408 1.00 87.00 329 PRO A C 1
ATOM 2602 O O . PRO A 1 329 ? 19.079 -0.756 0.558 1.00 87.00 329 PRO A O 1
ATOM 2605 N N . ARG A 1 330 ? 18.750 1.068 -0.703 1.00 85.88 330 ARG A N 1
ATOM 2606 C CA . ARG A 1 330 ? 19.629 1.976 0.063 1.00 85.88 330 ARG A CA 1
ATOM 2607 C C . ARG A 1 330 ? 18.869 3.091 0.774 1.00 85.88 330 ARG A C 1
ATOM 2609 O O . ARG A 1 330 ? 19.485 4.012 1.304 1.00 85.88 330 ARG A O 1
ATOM 2616 N N . GLU A 1 331 ? 17.549 3.022 0.754 1.00 85.44 331 GLU A N 1
ATOM 2617 C CA . GLU A 1 331 ? 16.688 4.048 1.307 1.00 85.44 331 GLU A CA 1
ATOM 2618 C C . GLU A 1 331 ? 16.438 3.775 2.791 1.00 85.44 331 GLU A C 1
ATOM 2620 O O . GLU A 1 331 ? 16.102 2.661 3.190 1.00 85.44 331 GLU A O 1
ATOM 2625 N N . ASN A 1 332 ? 16.658 4.793 3.621 1.00 86.62 332 ASN A N 1
ATOM 2626 C CA . ASN A 1 332 ? 16.462 4.713 5.062 1.00 86.62 332 ASN A CA 1
ATOM 2627 C C . ASN A 1 332 ? 15.498 5.813 5.476 1.00 86.62 332 ASN A C 1
ATOM 2629 O O . ASN A 1 332 ? 15.846 6.991 5.422 1.00 86.62 332 ASN A O 1
ATOM 2633 N N . PHE A 1 333 ? 14.320 5.410 5.929 1.00 90.94 333 PHE A N 1
ATOM 2634 C CA . PHE A 1 333 ? 13.293 6.324 6.399 1.00 90.94 333 PHE A CA 1
ATOM 2635 C C . PHE A 1 333 ? 13.287 6.426 7.919 1.00 90.94 333 PHE A C 1
ATOM 2637 O O . PHE A 1 333 ? 13.588 5.462 8.632 1.00 90.94 333 PHE A O 1
ATOM 2644 N N . ARG A 1 334 ? 12.901 7.595 8.418 1.00 93.44 334 ARG A N 1
ATOM 2645 C CA . ARG A 1 334 ? 12.688 7.876 9.836 1.00 93.44 334 ARG A CA 1
ATOM 2646 C C . ARG A 1 334 ? 11.238 8.297 10.071 1.00 93.44 334 ARG A C 1
ATOM 2648 O O . ARG A 1 334 ? 10.609 8.858 9.176 1.00 93.44 334 ARG A O 1
ATOM 2655 N N . PRO A 1 335 ? 10.690 8.055 11.275 1.00 95.06 335 PRO A N 1
ATOM 2656 C CA . PRO A 1 335 ? 9.401 8.622 11.649 1.00 95.06 335 PRO A CA 1
ATOM 2657 C C . PRO A 1 335 ? 9.391 10.145 11.458 1.00 95.06 335 PRO A C 1
ATOM 2659 O O . PRO A 1 335 ? 10.302 10.828 11.925 1.00 95.06 335 PRO A O 1
ATOM 2662 N N . GLY A 1 336 ? 8.367 10.657 10.776 1.00 93.38 336 GLY A N 1
ATOM 2663 C CA . GLY A 1 336 ? 8.214 12.065 10.402 1.00 93.38 336 GLY A CA 1
ATOM 2664 C C . GLY A 1 336 ? 8.619 12.402 8.963 1.00 93.38 336 GLY A C 1
ATOM 2665 O O . GLY A 1 336 ? 8.223 13.459 8.470 1.00 93.38 336 GLY A O 1
ATOM 2666 N N . ASP A 1 337 ? 9.341 11.520 8.267 1.00 94.44 337 ASP A N 1
ATOM 2667 C CA . ASP A 1 337 ? 9.719 11.752 6.871 1.00 94.44 337 ASP A CA 1
ATOM 2668 C C . ASP A 1 337 ? 8.491 11.693 5.954 1.00 94.44 337 ASP A C 1
ATOM 2670 O O . ASP A 1 337 ? 7.585 10.878 6.146 1.00 94.44 337 ASP A O 1
ATOM 2674 N N . ARG A 1 338 ? 8.463 12.551 4.930 1.00 93.56 338 ARG A N 1
ATOM 2675 C CA . ARG A 1 338 ? 7.452 12.501 3.868 1.00 93.56 338 ARG A CA 1
ATOM 2676 C C . ARG A 1 338 ? 7.937 11.603 2.748 1.00 93.56 338 ARG A C 1
ATOM 2678 O O . ARG A 1 338 ? 9.039 11.790 2.243 1.00 93.56 338 ARG A O 1
ATOM 2685 N N . VAL A 1 339 ? 7.095 10.659 2.355 1.00 93.19 339 VAL A N 1
ATOM 2686 C CA . VAL A 1 339 ? 7.428 9.635 1.370 1.00 93.19 339 VAL A CA 1
ATOM 2687 C C . VAL A 1 339 ? 6.313 9.556 0.346 1.00 93.19 339 VAL A C 1
ATOM 2689 O O . VAL A 1 339 ? 5.132 9.534 0.691 1.00 93.19 339 VAL A O 1
ATOM 2692 N N . ARG A 1 340 ? 6.704 9.518 -0.924 1.00 93.62 340 ARG A N 1
ATOM 2693 C CA . ARG A 1 340 ? 5.803 9.301 -2.055 1.00 93.62 340 ARG A CA 1
ATOM 2694 C C . ARG A 1 340 ? 5.872 7.841 -2.479 1.00 93.62 340 ARG A C 1
ATOM 2696 O O . ARG A 1 340 ? 6.937 7.234 -2.406 1.00 93.62 340 ARG A O 1
ATOM 2703 N N . GLY A 1 341 ? 4.783 7.266 -2.950 1.00 94.44 341 GLY A N 1
ATOM 2704 C CA . GLY A 1 341 ? 4.810 5.923 -3.517 1.00 94.44 341 GLY A CA 1
ATOM 2705 C C . GLY A 1 341 ? 3.544 5.630 -4.298 1.00 94.44 341 GLY A C 1
ATOM 2706 O O . GLY A 1 341 ? 2.535 6.299 -4.099 1.00 94.44 341 GLY A O 1
ATOM 2707 N N . VAL A 1 342 ? 3.603 4.641 -5.183 1.00 95.75 342 VAL A N 1
ATOM 2708 C CA . VAL A 1 342 ? 2.441 4.234 -5.977 1.00 95.75 342 VAL A CA 1
ATOM 2709 C C . VAL A 1 342 ? 1.593 3.253 -5.193 1.00 95.75 342 VAL A C 1
ATOM 2711 O O . VAL A 1 342 ? 2.106 2.245 -4.701 1.00 95.75 342 VAL A O 1
ATOM 2714 N N . LEU A 1 343 ? 0.298 3.534 -5.098 1.00 94.44 343 LEU A N 1
ATOM 2715 C CA . LEU A 1 343 ? -0.678 2.592 -4.568 1.00 94.44 343 LEU A CA 1
ATOM 2716 C C . LEU A 1 343 ? -0.903 1.478 -5.594 1.00 94.44 343 LEU A C 1
ATOM 2718 O O . LEU A 1 343 ? -1.443 1.742 -6.662 1.00 94.44 343 LEU A O 1
ATOM 2722 N N . TYR A 1 344 ? -0.497 0.244 -5.296 1.00 93.38 344 TYR A N 1
ATOM 2723 C CA . TYR A 1 344 ? -0.621 -0.862 -6.258 1.00 93.38 344 TYR A CA 1
ATOM 2724 C C . TYR A 1 344 ? -1.673 -1.902 -5.874 1.00 93.38 344 TYR A C 1
ATOM 2726 O O . TYR A 1 344 ? -2.113 -2.661 -6.735 1.00 93.38 344 TYR A O 1
ATOM 2734 N N . ASP A 1 345 ? -2.036 -1.988 -4.595 1.00 91.06 345 ASP A N 1
ATOM 2735 C CA . ASP A 1 345 ? -2.987 -2.982 -4.104 1.00 91.06 345 ASP A CA 1
ATOM 2736 C C . ASP A 1 345 ? -3.690 -2.470 -2.840 1.00 91.06 345 ASP A C 1
ATOM 2738 O O . ASP A 1 345 ? -3.125 -1.714 -2.043 1.00 91.06 345 ASP A O 1
ATOM 2742 N N . VAL A 1 346 ? -4.937 -2.893 -2.656 1.00 89.81 346 VAL A N 1
ATOM 2743 C CA . VAL A 1 346 ? -5.778 -2.558 -1.504 1.00 89.81 346 VAL A CA 1
ATOM 2744 C C . VAL A 1 346 ? -6.339 -3.861 -0.959 1.00 89.81 346 VAL A C 1
ATOM 2746 O O . VAL A 1 346 ? -7.244 -4.447 -1.552 1.00 89.81 346 VAL A O 1
ATOM 2749 N N . ARG A 1 347 ? -5.818 -4.320 0.186 1.00 85.06 347 ARG A N 1
ATOM 2750 C CA . ARG A 1 347 ? -6.252 -5.589 0.790 1.00 85.06 347 ARG A CA 1
ATOM 2751 C C . ARG A 1 347 ? -6.989 -5.361 2.091 1.00 85.06 347 ARG A C 1
ATOM 2753 O O . ARG A 1 347 ? -6.577 -4.579 2.942 1.00 85.06 347 ARG A O 1
ATOM 2760 N N . THR A 1 348 ? -8.057 -6.118 2.277 1.00 78.25 348 THR A N 1
ATOM 2761 C CA . THR A 1 348 ? -8.790 -6.205 3.538 1.00 78.25 348 THR A CA 1
ATOM 2762 C C . THR A 1 348 ? -8.182 -7.310 4.398 1.00 78.25 348 THR A C 1
ATOM 2764 O O . THR A 1 348 ? -8.485 -8.484 4.193 1.00 78.25 348 THR A O 1
ATOM 2767 N N . GLU A 1 349 ? -7.307 -6.955 5.343 1.00 75.75 349 GLU A N 1
ATOM 2768 C CA . GLU A 1 349 ? -6.776 -7.902 6.331 1.00 75.75 349 GLU A CA 1
ATOM 2769 C C . GLU A 1 349 ? -7.648 -7.954 7.597 1.00 75.75 349 GLU A C 1
ATOM 2771 O O . GLU A 1 349 ? -8.456 -7.067 7.876 1.00 75.75 349 GLU A O 1
ATOM 2776 N N . THR A 1 350 ? -7.439 -8.976 8.432 1.00 64.69 350 THR A N 1
ATOM 2777 C CA . THR A 1 350 ? -8.149 -9.183 9.710 1.00 64.69 350 THR A CA 1
ATOM 2778 C C . THR A 1 350 ? -7.990 -8.027 10.703 1.00 64.69 350 THR A C 1
ATOM 2780 O O . THR A 1 350 ? -8.779 -7.907 11.635 1.00 64.69 350 THR A O 1
ATOM 2783 N N . ARG A 1 351 ? -6.971 -7.175 10.527 1.00 67.50 351 ARG A N 1
ATOM 2784 C CA . ARG A 1 351 ? -6.714 -5.978 11.350 1.00 67.50 351 ARG A CA 1
ATOM 2785 C C . ARG A 1 351 ? -7.200 -4.669 10.713 1.00 67.50 351 ARG A C 1
ATOM 2787 O O . ARG A 1 351 ? -6.899 -3.592 11.234 1.00 67.50 351 ARG A O 1
ATOM 2794 N N . GLY A 1 352 ? -7.958 -4.764 9.625 1.00 70.69 352 GLY A N 1
ATOM 2795 C CA . GLY A 1 352 ? -8.473 -3.638 8.855 1.00 70.69 352 GLY A CA 1
ATOM 2796 C C . GLY A 1 352 ? -7.934 -3.630 7.429 1.00 70.69 352 GLY A C 1
ATOM 2797 O O . GLY A 1 352 ? -6.948 -4.294 7.111 1.00 70.69 352 GLY A O 1
ATOM 2798 N N . ALA A 1 353 ? -8.600 -2.866 6.567 1.00 77.81 353 ALA A N 1
ATOM 2799 C CA . ALA A 1 353 ? -8.131 -2.653 5.210 1.00 77.81 353 ALA A CA 1
ATOM 2800 C C . ALA A 1 353 ? -6.826 -1.844 5.218 1.00 77.81 353 ALA A C 1
ATOM 2802 O O . ALA A 1 353 ? -6.712 -0.848 5.934 1.00 77.81 353 ALA A O 1
ATOM 2803 N N . GLN A 1 354 ? -5.838 -2.317 4.465 1.00 84.00 354 GLN A N 1
ATOM 2804 C CA . GLN A 1 354 ? -4.518 -1.718 4.342 1.00 84.00 354 GLN A CA 1
ATOM 2805 C C . GLN A 1 354 ? -4.219 -1.415 2.877 1.00 84.00 354 GLN A C 1
ATOM 2807 O O . GLN A 1 354 ? -4.525 -2.197 1.973 1.00 84.00 354 GLN A O 1
ATOM 2812 N N . LEU A 1 355 ? -3.601 -0.258 2.672 1.00 91.19 355 LEU A N 1
ATOM 2813 C CA . LEU A 1 355 ? -3.148 0.221 1.376 1.00 91.19 355 LEU A CA 1
ATOM 2814 C C . LEU A 1 355 ? -1.694 -0.209 1.177 1.00 91.19 355 LEU A C 1
ATOM 2816 O O . LEU A 1 355 ? -0.847 0.096 2.018 1.00 91.19 355 LEU A O 1
ATOM 2820 N N . PHE A 1 356 ? -1.392 -0.906 0.085 1.00 93.50 356 PHE A N 1
ATOM 2821 C CA . PHE A 1 356 ? -0.035 -1.341 -0.233 1.00 93.50 356 PHE A CA 1
ATOM 2822 C C . PHE A 1 356 ? 0.595 -0.402 -1.244 1.00 93.50 356 PHE A C 1
ATOM 2824 O O . PHE A 1 356 ? 0.104 -0.211 -2.360 1.00 93.50 356 PHE A O 1
ATOM 2831 N N . VAL A 1 357 ? 1.710 0.183 -0.830 1.00 95.00 357 VAL A N 1
ATOM 2832 C CA . VAL A 1 357 ? 2.411 1.205 -1.592 1.00 95.00 357 VAL A CA 1
ATOM 2833 C C . VAL A 1 357 ? 3.776 0.682 -1.989 1.00 95.00 357 VAL A C 1
ATOM 2835 O O . VAL A 1 357 ? 4.471 0.049 -1.194 1.00 95.00 357 VAL A O 1
ATOM 2838 N N . THR A 1 358 ? 4.177 0.973 -3.221 1.00 95.25 358 THR A N 1
ATOM 2839 C CA . THR A 1 358 ? 5.476 0.579 -3.753 1.00 95.25 358 THR A CA 1
ATOM 2840 C C . THR A 1 358 ? 6.284 1.765 -4.251 1.00 95.25 358 THR A C 1
ATOM 2842 O O . THR A 1 358 ? 5.764 2.711 -4.844 1.00 95.25 358 THR A O 1
ATOM 2845 N N . ARG A 1 359 ? 7.594 1.700 -4.009 1.00 94.12 359 ARG A N 1
ATOM 2846 C CA . ARG A 1 359 ? 8.600 2.603 -4.581 1.00 94.12 359 ARG A CA 1
ATOM 2847 C C . ARG A 1 359 ? 9.547 1.881 -5.532 1.00 94.12 359 ARG A C 1
ATOM 2849 O O . ARG A 1 359 ? 10.266 2.547 -6.278 1.00 94.12 359 ARG A O 1
ATOM 2856 N N . SER A 1 360 ? 9.565 0.548 -5.529 1.00 93.88 360 SER A N 1
ATOM 2857 C CA . SER A 1 360 ? 10.483 -0.251 -6.339 1.00 93.88 360 SER A CA 1
ATOM 2858 C C . SER A 1 360 ? 9.935 -0.561 -7.735 1.00 93.88 360 SER A C 1
ATOM 2860 O O . SER A 1 360 ? 10.708 -0.607 -8.690 1.00 93.88 360 SER A O 1
ATOM 2862 N N . ARG A 1 361 ? 8.620 -0.711 -7.912 1.00 94.31 361 ARG A N 1
ATOM 2863 C CA . ARG A 1 361 ? 8.068 -1.125 -9.212 1.00 94.31 361 ARG A CA 1
ATOM 2864 C C . ARG A 1 361 ? 8.187 -0.062 -10.328 1.00 94.31 361 ARG A C 1
ATOM 2866 O O . ARG A 1 361 ? 8.398 1.122 -10.032 1.00 94.31 361 ARG A O 1
ATOM 2873 N N . PRO A 1 362 ? 8.099 -0.452 -11.620 1.00 94.00 362 PRO A N 1
ATOM 2874 C CA . PRO A 1 362 ? 8.196 0.476 -12.751 1.00 94.00 362 PRO A CA 1
ATOM 2875 C C . PRO A 1 362 ? 7.095 1.544 -12.792 1.00 94.00 362 PRO A C 1
ATOM 2877 O O . PRO A 1 362 ? 7.341 2.624 -13.319 1.00 94.00 362 PRO A O 1
ATOM 2880 N N . GLU A 1 363 ? 5.918 1.288 -12.220 1.00 93.94 363 GLU A N 1
ATOM 2881 C CA . GLU A 1 363 ? 4.795 2.236 -12.186 1.00 93.94 363 GLU A CA 1
ATOM 2882 C C . GLU A 1 363 ? 5.174 3.527 -11.446 1.00 93.94 363 GLU A C 1
ATOM 2884 O O . GLU A 1 363 ? 4.820 4.614 -11.889 1.00 93.94 363 GLU A O 1
ATOM 2889 N N . MET A 1 364 ? 6.002 3.433 -10.395 1.00 94.88 364 MET A N 1
ATOM 2890 C CA . MET A 1 364 ? 6.538 4.608 -9.691 1.00 94.88 364 MET A CA 1
ATOM 2891 C C . MET A 1 364 ? 7.316 5.534 -10.627 1.00 94.88 364 MET A C 1
ATOM 2893 O O . MET A 1 364 ? 7.222 6.752 -10.522 1.00 94.88 364 MET A O 1
ATOM 2897 N N . LEU A 1 365 ? 8.085 4.964 -11.555 1.00 94.88 365 LEU A N 1
ATOM 2898 C CA . LEU A 1 365 ? 8.844 5.743 -12.525 1.00 94.88 365 LEU A CA 1
ATOM 2899 C C . LEU A 1 365 ? 7.904 6.434 -13.519 1.00 94.88 365 LEU A C 1
ATOM 2901 O O . LEU A 1 365 ? 8.063 7.623 -13.776 1.00 94.88 365 LEU A O 1
ATOM 2905 N N . ILE A 1 366 ? 6.919 5.700 -14.043 1.00 94.44 366 ILE A N 1
ATOM 2906 C CA . ILE A 1 366 ? 5.935 6.205 -15.013 1.00 94.44 366 ILE A CA 1
ATOM 2907 C C . ILE A 1 366 ? 5.176 7.399 -14.428 1.00 94.44 366 ILE A C 1
ATOM 2909 O O . ILE A 1 366 ? 5.130 8.462 -15.047 1.00 94.44 366 ILE A O 1
ATOM 2913 N N . GLU A 1 367 ? 4.656 7.258 -13.211 1.00 94.44 367 GLU A N 1
ATOM 2914 C CA . GLU A 1 367 ? 3.867 8.307 -12.571 1.00 94.44 367 GLU A CA 1
ATOM 2915 C C . GLU A 1 367 ? 4.713 9.509 -12.130 1.00 94.44 367 GLU A C 1
ATOM 2917 O O . GLU A 1 367 ? 4.265 10.652 -12.222 1.00 94.44 367 GLU A O 1
ATOM 2922 N N . LEU A 1 368 ? 5.975 9.305 -11.731 1.00 94.62 368 LEU A N 1
ATOM 2923 C CA . LEU A 1 368 ? 6.879 10.432 -11.480 1.00 94.62 368 LEU A CA 1
ATOM 2924 C C . LEU A 1 368 ? 7.128 11.245 -12.753 1.00 94.62 368 LEU A C 1
ATOM 2926 O O . LEU A 1 368 ? 7.119 12.474 -12.697 1.00 94.62 368 LEU A O 1
ATOM 2930 N N . PHE A 1 369 ? 7.306 10.580 -13.897 1.00 95.25 369 PHE A N 1
ATOM 2931 C CA . PHE A 1 369 ? 7.431 11.264 -15.183 1.00 95.25 369 PHE A CA 1
ATOM 2932 C C . PHE A 1 369 ? 6.133 11.950 -15.608 1.00 95.25 369 PHE A C 1
ATOM 2934 O O . PHE A 1 369 ? 6.205 13.055 -16.135 1.00 95.25 369 PHE A O 1
ATOM 2941 N N . ARG A 1 370 ? 4.964 11.358 -15.336 1.00 93.88 370 ARG A N 1
ATOM 2942 C CA . ARG A 1 370 ? 3.661 11.995 -15.590 1.00 93.88 370 ARG A CA 1
ATOM 2943 C C . ARG A 1 370 ? 3.511 13.319 -14.829 1.00 93.88 370 ARG A C 1
ATOM 2945 O O . ARG A 1 370 ? 2.966 14.271 -15.373 1.00 93.88 370 ARG A O 1
ATOM 2952 N N . ILE A 1 371 ? 4.016 13.388 -13.595 1.00 93.12 371 ILE A N 1
ATOM 2953 C CA . ILE A 1 371 ? 3.973 14.602 -12.762 1.00 93.12 371 ILE A CA 1
ATOM 2954 C C . ILE A 1 371 ? 5.023 15.633 -13.200 1.00 93.12 371 ILE A C 1
ATOM 2956 O O . ILE A 1 371 ? 4.745 16.830 -13.206 1.00 93.12 371 ILE A O 1
ATOM 2960 N N . GLU A 1 372 ? 6.230 15.188 -13.551 1.00 94.44 372 GLU A N 1
ATOM 2961 C CA . GLU A 1 372 ? 7.349 16.076 -13.899 1.00 94.44 372 GLU A CA 1
ATOM 2962 C C . GLU A 1 372 ? 7.278 16.611 -15.345 1.00 94.44 372 GLU A C 1
ATOM 2964 O O . GLU A 1 372 ? 7.800 17.688 -15.643 1.00 94.44 372 GLU A O 1
ATOM 2969 N N . VAL A 1 373 ? 6.648 15.868 -16.262 1.00 94.75 373 VAL A N 1
ATOM 2970 C CA . VAL A 1 373 ? 6.560 16.181 -17.697 1.00 94.75 373 VAL A CA 1
ATOM 2971 C C . VAL A 1 373 ? 5.094 16.445 -18.070 1.00 94.75 373 VAL A C 1
ATOM 2973 O O . VAL A 1 373 ? 4.347 15.492 -18.309 1.00 94.75 373 VAL A O 1
ATOM 2976 N N . PRO A 1 374 ? 4.664 17.719 -18.167 1.00 91.56 374 PRO A N 1
ATOM 2977 C CA . PRO A 1 374 ? 3.282 18.078 -18.503 1.00 91.56 374 PRO A CA 1
ATOM 2978 C C . PRO A 1 374 ? 2.789 17.448 -19.807 1.00 91.56 374 PRO A C 1
ATOM 2980 O O . PRO A 1 374 ? 1.639 17.032 -19.900 1.00 91.56 374 PRO A O 1
ATOM 2983 N N . GLU A 1 375 ? 3.679 17.298 -20.789 1.00 94.00 375 GLU A N 1
ATOM 2984 C CA . GLU A 1 375 ? 3.369 16.714 -22.093 1.00 94.00 375 GLU A CA 1
ATOM 2985 C C . GLU A 1 375 ? 2.919 15.239 -22.000 1.00 94.00 375 GLU A C 1
ATOM 2987 O O . GLU A 1 375 ? 2.218 14.755 -22.887 1.00 94.00 375 GLU A O 1
ATOM 2992 N N . ILE A 1 376 ? 3.296 14.520 -20.933 1.00 93.62 376 ILE A N 1
ATOM 2993 C CA . ILE A 1 376 ? 2.826 13.149 -20.661 1.00 93.62 376 ILE A CA 1
ATOM 2994 C C . ILE A 1 376 ? 1.450 13.175 -19.984 1.00 93.62 376 ILE A C 1
ATOM 2996 O O . ILE A 1 376 ? 0.589 12.358 -20.302 1.00 93.62 376 ILE A O 1
ATOM 3000 N N . GLY A 1 377 ? 1.221 14.124 -19.071 1.00 89.19 377 GLY A N 1
ATOM 3001 C CA . GLY A 1 377 ? -0.079 14.320 -18.421 1.00 89.19 377 GLY A CA 1
ATOM 3002 C C . GLY A 1 377 ? -1.182 14.760 -19.390 1.00 89.19 377 GLY A C 1
ATOM 3003 O O . GLY A 1 377 ? -2.323 14.340 -19.241 1.00 89.19 377 GLY A O 1
ATOM 3004 N N . GLU A 1 378 ? -0.829 15.549 -20.408 1.00 90.88 378 GLU A N 1
ATOM 3005 C CA . GLU A 1 378 ? -1.722 15.985 -21.495 1.00 90.88 378 GLU A CA 1
ATOM 3006 C C . GLU A 1 378 ? -1.861 14.948 -22.630 1.00 90.88 378 GLU A C 1
ATOM 3008 O O . GLU A 1 378 ? -2.474 15.240 -23.655 1.00 90.88 378 GLU A O 1
ATOM 3013 N N . GLU A 1 379 ? -1.281 13.751 -22.473 1.00 89.94 379 GLU A N 1
ATOM 3014 C CA . GLU A 1 379 ? -1.318 12.648 -23.452 1.00 89.94 379 GLU A CA 1
ATOM 3015 C C . GLU A 1 379 ? -0.705 12.983 -24.831 1.00 89.94 379 GLU A C 1
ATOM 3017 O O . GLU A 1 379 ? -0.969 12.321 -25.836 1.00 89.94 379 GLU A O 1
ATOM 3022 N N . ILE A 1 380 ? 0.167 13.994 -24.897 1.00 93.00 380 ILE A N 1
ATOM 3023 C CA . ILE A 1 380 ? 0.910 14.369 -26.113 1.00 93.00 380 ILE A CA 1
ATOM 3024 C C . ILE A 1 380 ? 2.089 13.410 -26.342 1.00 93.00 380 ILE A C 1
ATOM 3026 O O . ILE A 1 380 ? 2.441 13.068 -27.481 1.00 93.00 380 ILE A O 1
ATOM 3030 N N . ILE A 1 381 ? 2.716 12.985 -25.244 1.00 94.88 381 ILE A N 1
ATOM 3031 C CA . ILE A 1 381 ? 3.772 11.976 -25.203 1.00 94.88 381 ILE A CA 1
ATOM 3032 C C . ILE A 1 381 ? 3.252 10.774 -24.422 1.00 94.88 381 ILE A C 1
ATOM 3034 O O . ILE A 1 381 ? 2.757 10.904 -23.308 1.00 94.88 381 ILE A O 1
ATOM 3038 N N . GLU A 1 382 ? 3.425 9.586 -24.986 1.00 93.75 382 GLU A N 1
ATOM 3039 C CA . GLU A 1 382 ? 3.017 8.332 -24.370 1.00 93.75 382 GLU A CA 1
ATOM 3040 C C . GLU A 1 382 ? 4.249 7.537 -23.922 1.00 93.75 382 GLU A C 1
ATOM 3042 O O . GLU A 1 382 ? 5.183 7.310 -24.701 1.00 93.75 382 GLU A O 1
ATOM 3047 N N . ILE A 1 383 ? 4.245 7.072 -22.670 1.00 95.00 383 I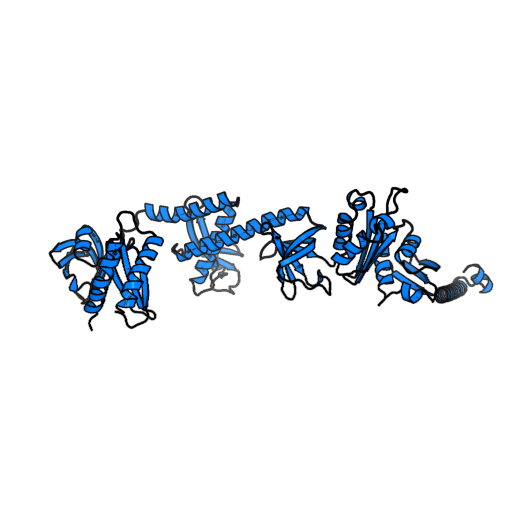LE A N 1
ATOM 3048 C CA . ILE A 1 383 ? 5.231 6.105 -22.179 1.00 95.00 383 ILE A CA 1
ATOM 3049 C C . ILE A 1 383 ? 4.751 4.707 -22.577 1.00 95.00 383 ILE A C 1
ATOM 3051 O O . ILE A 1 383 ? 3.796 4.187 -22.010 1.00 95.00 383 ILE A O 1
ATOM 3055 N N . LYS A 1 384 ? 5.431 4.083 -23.541 1.00 94.06 384 LYS A N 1
ATOM 3056 C CA . LYS A 1 384 ? 5.060 2.761 -24.070 1.00 94.06 384 LYS A CA 1
ATOM 3057 C C . LYS A 1 384 ? 5.570 1.609 -23.214 1.00 94.06 384 LYS A C 1
ATOM 3059 O O . LYS A 1 384 ? 4.920 0.574 -23.116 1.00 94.06 384 LYS A O 1
ATOM 3064 N N . ALA A 1 385 ? 6.749 1.762 -22.620 1.00 94.00 385 ALA A N 1
ATOM 3065 C CA . ALA A 1 385 ? 7.341 0.733 -21.776 1.00 94.00 385 ALA A CA 1
ATOM 3066 C C . ALA A 1 385 ? 8.323 1.337 -20.770 1.00 94.00 385 ALA A C 1
ATOM 3068 O O . ALA A 1 385 ? 8.987 2.334 -21.042 1.00 94.00 385 ALA A O 1
ATOM 3069 N N . ALA A 1 386 ? 8.452 0.684 -19.618 1.00 95.25 386 ALA A N 1
ATOM 3070 C CA . ALA A 1 386 ? 9.446 1.010 -18.603 1.00 95.25 386 ALA A CA 1
ATOM 3071 C C . ALA A 1 386 ? 10.070 -0.278 -18.058 1.00 95.25 386 ALA A C 1
ATOM 3073 O O . ALA A 1 386 ? 9.350 -1.209 -17.690 1.00 95.25 386 ALA A O 1
ATOM 3074 N N . ALA A 1 387 ? 11.394 -0.332 -17.992 1.00 95.31 387 ALA A N 1
ATOM 3075 C CA . ALA A 1 387 ? 12.168 -1.408 -17.382 1.00 95.31 387 ALA A CA 1
ATOM 3076 C C . ALA A 1 387 ? 13.049 -0.813 -16.287 1.00 95.31 387 ALA A C 1
ATOM 3078 O O . ALA A 1 387 ? 13.621 0.265 -16.467 1.00 95.31 387 ALA A O 1
ATOM 3079 N N . ARG A 1 388 ? 13.150 -1.486 -15.140 1.00 94.31 388 ARG A N 1
ATOM 3080 C CA . ARG A 1 388 ? 13.709 -0.865 -13.941 1.00 94.31 388 ARG A CA 1
ATOM 3081 C C . ARG A 1 388 ? 14.450 -1.851 -13.052 1.00 94.31 388 ARG A C 1
ATOM 3083 O O . ARG A 1 388 ? 13.896 -2.869 -12.655 1.00 94.31 388 ARG A O 1
ATOM 3090 N N . ASP A 1 389 ? 15.662 -1.455 -12.676 1.00 93.75 389 ASP A N 1
ATOM 3091 C CA . ASP A 1 389 ? 16.425 -1.990 -11.554 1.00 93.75 389 ASP A CA 1
ATOM 3092 C C . ASP A 1 389 ? 16.402 -0.972 -10.412 1.00 93.75 389 ASP A C 1
ATOM 3094 O O . ASP A 1 389 ? 17.160 0.012 -10.451 1.00 93.75 389 ASP A O 1
ATOM 3098 N N . PRO A 1 390 ? 15.556 -1.187 -9.392 1.00 93.38 390 PRO A N 1
ATOM 3099 C CA . PRO A 1 390 ? 15.228 -0.151 -8.422 1.00 93.38 390 PRO A CA 1
ATOM 3100 C C . PRO A 1 390 ? 16.462 0.366 -7.678 1.00 93.38 390 PRO A C 1
ATOM 3102 O O . PRO A 1 390 ? 17.241 -0.405 -7.111 1.00 93.38 390 PRO A O 1
ATOM 3105 N N . GLY A 1 391 ? 16.654 1.687 -7.685 1.00 89.62 391 GLY A N 1
ATOM 3106 C CA . GLY A 1 391 ? 17.766 2.359 -7.008 1.00 89.62 391 GLY A CA 1
ATOM 3107 C C . GLY A 1 391 ? 19.119 2.217 -7.715 1.00 89.62 391 GLY A C 1
ATOM 3108 O O . GLY A 1 391 ? 20.153 2.558 -7.139 1.00 89.62 391 GLY A O 1
ATOM 3109 N N . SER A 1 392 ? 19.148 1.699 -8.949 1.00 93.12 392 SER A N 1
ATOM 3110 C CA . SER A 1 392 ? 20.376 1.573 -9.735 1.00 93.12 392 SER A CA 1
ATOM 3111 C C . SER A 1 392 ? 20.251 2.158 -11.137 1.00 93.12 392 SER A C 1
ATOM 3113 O O . SER A 1 392 ? 20.982 3.102 -11.462 1.00 93.12 392 SER A O 1
ATOM 3115 N N . ARG A 1 393 ? 19.376 1.596 -11.977 1.00 93.88 393 ARG A N 1
ATOM 3116 C CA . ARG A 1 393 ? 19.210 2.035 -13.365 1.00 93.88 393 ARG A CA 1
ATOM 3117 C C . ARG A 1 393 ? 17.819 1.695 -13.887 1.00 93.88 393 ARG A C 1
ATOM 3119 O O . ARG A 1 393 ? 17.315 0.612 -13.619 1.00 93.88 393 ARG A O 1
ATOM 3126 N N . ALA A 1 394 ? 17.251 2.566 -14.703 1.00 96.00 394 ALA A N 1
ATOM 3127 C CA . ALA A 1 394 ? 16.023 2.305 -15.434 1.00 96.00 394 ALA A CA 1
ATOM 3128 C C . ALA A 1 394 ? 16.135 2.754 -16.884 1.00 96.00 394 ALA A C 1
ATOM 3130 O O . ALA A 1 394 ? 16.958 3.605 -17.225 1.00 96.00 394 ALA A O 1
ATOM 3131 N N . LYS A 1 395 ? 15.274 2.182 -17.721 1.00 95.75 395 LYS A N 1
ATOM 3132 C CA . LYS A 1 395 ? 15.046 2.613 -19.093 1.00 95.75 395 LYS A CA 1
ATOM 3133 C C . LYS A 1 395 ? 13.560 2.853 -19.311 1.00 95.75 395 LYS A C 1
ATOM 3135 O O . LYS A 1 395 ? 12.744 1.997 -18.964 1.00 95.75 395 LYS A O 1
ATOM 3140 N N . ILE A 1 396 ? 13.219 3.986 -19.914 1.00 96.19 396 ILE A N 1
ATOM 3141 C CA . ILE A 1 396 ? 11.848 4.296 -20.332 1.00 96.19 396 ILE A CA 1
ATOM 3142 C C . ILE A 1 396 ? 11.798 4.518 -21.836 1.00 96.19 396 ILE A C 1
ATOM 3144 O O . ILE A 1 396 ? 12.674 5.169 -22.399 1.00 96.19 396 ILE A O 1
ATOM 3148 N N . ALA A 1 397 ? 10.772 3.971 -22.473 1.00 96.62 397 ALA A N 1
ATOM 3149 C CA . ALA A 1 397 ? 10.522 4.101 -23.895 1.00 96.62 397 ALA A CA 1
ATOM 3150 C C . ALA A 1 397 ? 9.334 5.033 -24.131 1.00 96.62 397 ALA A C 1
ATOM 3152 O O . ALA A 1 397 ? 8.226 4.756 -23.662 1.00 96.62 397 ALA A O 1
ATOM 3153 N N . VAL A 1 398 ? 9.566 6.117 -24.867 1.00 96.19 398 VAL A N 1
ATOM 3154 C CA . VAL A 1 398 ? 8.567 7.160 -25.128 1.00 96.19 398 VAL A CA 1
ATOM 3155 C C . VAL A 1 398 ? 8.274 7.293 -26.619 1.00 96.19 398 VAL A C 1
ATOM 3157 O O . VAL A 1 398 ? 9.174 7.171 -27.451 1.00 96.19 398 VAL A O 1
ATOM 3160 N N . LYS A 1 399 ? 7.010 7.553 -26.959 1.00 95.25 399 LYS A N 1
ATOM 3161 C CA . LYS A 1 399 ? 6.542 7.848 -28.321 1.00 95.25 399 LYS A CA 1
ATOM 3162 C C . LYS A 1 399 ? 5.732 9.141 -28.297 1.00 95.25 399 LYS A C 1
ATOM 3164 O O . LYS A 1 399 ? 5.054 9.433 -27.318 1.00 95.25 399 LYS A O 1
ATOM 3169 N N . THR A 1 400 ? 5.749 9.891 -29.389 1.00 94.75 400 THR A N 1
ATOM 3170 C CA . THR A 1 400 ? 4.770 10.954 -29.632 1.00 94.75 400 THR A CA 1
ATOM 3171 C C . THR A 1 400 ? 4.193 10.807 -31.032 1.00 94.75 400 THR A C 1
ATOM 3173 O O . THR A 1 400 ? 4.861 10.308 -31.941 1.00 94.75 400 THR A O 1
ATOM 3176 N N . ASN A 1 401 ? 2.943 11.232 -31.198 1.00 87.75 401 ASN A N 1
ATOM 3177 C CA . ASN A 1 401 ? 2.294 11.304 -32.503 1.00 87.75 401 ASN A CA 1
ATOM 3178 C C . ASN A 1 401 ? 2.526 12.666 -33.185 1.00 87.75 401 ASN A C 1
ATOM 3180 O O . ASN A 1 401 ? 2.346 12.772 -34.401 1.00 87.75 401 ASN A O 1
ATOM 3184 N N . ASP A 1 402 ? 2.950 13.702 -32.444 1.00 91.25 402 ASP A N 1
ATOM 3185 C CA . ASP A 1 402 ? 3.265 15.014 -33.017 1.00 91.25 402 ASP A CA 1
ATOM 3186 C C . ASP A 1 402 ? 4.744 15.095 -33.408 1.00 91.25 402 ASP A C 1
ATOM 3188 O O . ASP A 1 402 ? 5.640 15.172 -32.572 1.00 91.25 402 ASP A O 1
ATOM 3192 N N . LYS A 1 403 ? 5.003 15.154 -34.716 1.00 87.25 403 LYS A N 1
ATOM 3193 C CA . LYS A 1 403 ? 6.357 15.249 -35.285 1.00 87.25 403 LYS A CA 1
ATOM 3194 C C . LYS A 1 403 ? 7.101 16.538 -34.920 1.00 87.25 403 LYS A C 1
ATOM 3196 O O . LYS A 1 403 ? 8.295 16.635 -35.185 1.00 87.25 403 LYS A O 1
ATOM 3201 N N . ARG A 1 404 ? 6.411 17.552 -34.392 1.00 91.50 404 ARG A N 1
ATOM 3202 C CA . ARG A 1 404 ? 7.022 18.823 -33.968 1.00 91.50 404 ARG A CA 1
ATOM 3203 C C . ARG A 1 404 ? 7.656 18.734 -32.584 1.00 91.50 404 ARG A C 1
ATOM 3205 O O . ARG A 1 404 ? 8.384 19.648 -32.207 1.00 91.50 404 ARG A O 1
ATOM 3212 N N . ILE A 1 405 ? 7.360 17.675 -31.836 1.00 91.19 405 ILE A N 1
ATOM 3213 C CA . ILE A 1 405 ? 7.798 17.493 -30.458 1.00 91.19 405 ILE A CA 1
ATOM 3214 C C . ILE A 1 405 ? 8.855 16.394 -30.435 1.00 91.19 405 ILE A C 1
ATOM 3216 O O . ILE A 1 405 ? 8.650 15.308 -30.968 1.00 91.19 405 ILE A O 1
ATOM 3220 N N . ASP A 1 406 ? 9.995 16.681 -29.813 1.00 93.12 406 ASP A N 1
ATOM 3221 C CA . ASP A 1 406 ? 10.986 15.660 -29.488 1.00 93.12 406 ASP A CA 1
ATOM 3222 C C . ASP A 1 406 ? 10.636 15.046 -28.122 1.00 93.12 406 ASP A C 1
ATOM 3224 O O . ASP A 1 406 ? 10.753 15.738 -27.102 1.00 93.12 406 ASP A O 1
ATOM 3228 N N . PRO A 1 407 ? 10.199 13.772 -28.066 1.00 94.38 407 PRO A N 1
ATOM 3229 C CA . PRO A 1 407 ? 9.754 13.169 -26.820 1.00 94.38 407 PRO A CA 1
ATOM 3230 C C . PRO A 1 407 ? 10.910 12.968 -25.834 1.00 94.38 407 PRO A C 1
ATOM 3232 O O . PRO A 1 407 ? 10.724 13.129 -24.631 1.00 94.38 407 PRO A O 1
ATOM 3235 N N . VAL A 1 408 ? 12.123 12.678 -26.322 1.00 94.31 408 VAL A N 1
ATOM 3236 C CA . VAL A 1 408 ? 13.290 12.482 -25.451 1.00 94.31 408 VAL A CA 1
ATOM 3237 C C . VAL A 1 408 ? 13.704 13.821 -24.845 1.00 94.31 408 VAL A C 1
ATOM 3239 O O . VAL A 1 408 ? 13.836 13.930 -23.625 1.00 94.31 408 VAL A O 1
ATOM 3242 N N . GLY A 1 409 ? 13.840 14.865 -25.667 1.00 93.19 409 GLY A N 1
ATOM 3243 C CA . GLY A 1 409 ? 14.167 16.214 -25.208 1.00 93.19 409 GLY A CA 1
ATOM 3244 C C . GLY A 1 409 ? 13.157 16.778 -24.205 1.00 93.19 409 GLY A C 1
ATOM 3245 O O . GLY A 1 409 ? 13.562 17.361 -23.193 1.00 93.19 409 GLY A O 1
ATOM 3246 N N . ALA A 1 410 ? 11.858 16.552 -24.427 1.00 93.69 410 ALA A N 1
ATOM 3247 C CA . ALA A 1 410 ? 10.801 16.971 -23.507 1.00 93.69 410 ALA A CA 1
ATOM 3248 C C . ALA A 1 410 ? 10.912 16.282 -22.135 1.00 93.69 410 ALA A C 1
ATOM 3250 O O . ALA A 1 410 ? 10.812 16.945 -21.100 1.00 93.69 410 ALA A O 1
ATOM 3251 N N . CYS A 1 411 ? 11.187 14.974 -22.095 1.00 94.06 411 CYS A N 1
ATOM 3252 C CA . CYS A 1 411 ? 11.334 14.250 -20.831 1.00 94.06 411 CYS A CA 1
ATOM 3253 C C . CYS A 1 411 ? 12.653 14.559 -20.098 1.00 94.06 411 CYS A C 1
ATOM 3255 O O . CYS A 1 411 ? 12.696 14.540 -18.868 1.00 94.06 411 CYS A O 1
ATOM 3257 N N . VAL A 1 412 ? 13.733 14.868 -20.822 1.00 94.56 412 VAL A N 1
ATOM 3258 C CA . VAL A 1 412 ? 15.020 15.270 -20.226 1.00 94.56 412 VAL A CA 1
ATOM 3259 C C . VAL A 1 412 ? 14.926 16.686 -19.638 1.00 94.56 412 VAL A C 1
ATOM 3261 O O . VAL A 1 412 ? 15.406 16.941 -18.529 1.00 94.56 412 VAL A O 1
ATOM 3264 N N . GLY A 1 413 ? 14.275 17.611 -20.348 1.00 91.50 413 GLY A N 1
ATOM 3265 C CA . GLY A 1 413 ? 14.183 19.020 -19.970 1.00 91.50 413 GLY A CA 1
ATOM 3266 C C . GLY A 1 413 ? 15.512 19.774 -20.112 1.00 91.50 413 GLY A C 1
ATOM 3267 O O . GLY A 1 413 ? 16.547 19.223 -20.498 1.00 91.50 413 GLY A O 1
ATOM 3268 N N . MET A 1 414 ? 15.514 21.073 -19.788 1.00 90.69 414 MET A N 1
ATOM 3269 C CA . MET A 1 414 ? 16.715 21.910 -19.919 1.00 90.69 414 MET A CA 1
ATOM 3270 C C . MET A 1 414 ? 17.882 21.338 -19.102 1.00 90.69 414 MET A C 1
ATOM 3272 O O . MET A 1 414 ? 17.815 21.281 -17.876 1.00 90.69 414 MET A O 1
ATOM 3276 N N . ARG A 1 415 ? 18.960 20.924 -19.786 1.00 91.56 415 ARG A N 1
ATOM 3277 C CA . ARG A 1 415 ? 20.162 20.308 -19.180 1.00 91.56 415 ARG A CA 1
ATOM 3278 C C . ARG A 1 415 ? 19.865 19.094 -18.282 1.00 91.56 415 ARG A C 1
ATOM 3280 O O . ARG A 1 415 ? 20.625 18.824 -17.357 1.00 91.56 415 ARG A O 1
ATOM 3287 N N . GLY A 1 416 ? 18.780 18.367 -18.544 1.00 91.81 416 GLY A N 1
ATOM 3288 C CA . GLY A 1 416 ? 18.418 17.196 -17.746 1.00 91.81 416 GLY A CA 1
ATOM 3289 C C . GLY A 1 416 ? 17.686 17.506 -16.443 1.00 91.81 416 GLY A C 1
ATOM 3290 O O . GLY A 1 416 ? 17.583 16.617 -15.606 1.00 91.81 416 GLY A O 1
ATOM 3291 N N . A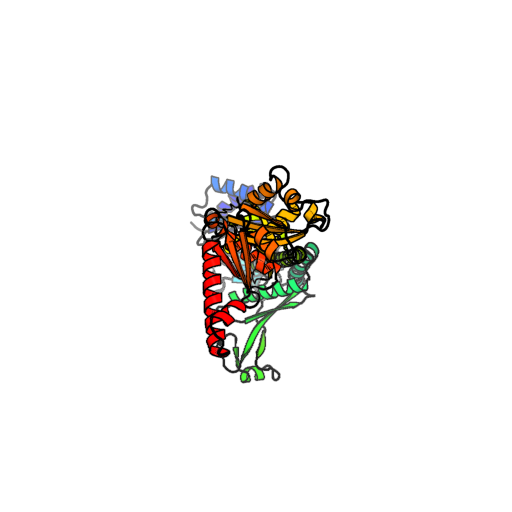LA A 1 417 ? 17.195 18.733 -16.241 1.00 94.62 417 ALA A N 1
ATOM 3292 C CA . ALA A 1 417 ? 16.560 19.128 -14.984 1.00 94.62 417 ALA A CA 1
ATOM 3293 C C . ALA A 1 417 ? 15.388 18.212 -14.577 1.00 94.62 417 ALA A C 1
ATOM 3295 O O . ALA A 1 417 ? 15.320 17.806 -13.419 1.00 94.62 417 ALA A O 1
ATOM 3296 N N . ARG A 1 418 ? 14.521 17.829 -15.528 1.00 95.00 418 ARG A N 1
ATOM 3297 C CA . ARG A 1 418 ? 13.338 16.989 -15.263 1.00 95.00 418 ARG A CA 1
ATOM 3298 C C . ARG A 1 418 ? 13.745 15.562 -14.879 1.00 95.00 418 ARG A C 1
ATOM 3300 O O . ARG A 1 418 ? 13.383 15.061 -13.818 1.00 95.00 418 ARG A O 1
ATOM 3307 N N . VAL A 1 419 ? 14.603 14.927 -15.683 1.00 95.06 419 VAL A N 1
ATOM 3308 C CA . VAL A 1 419 ? 15.101 13.570 -15.382 1.00 95.06 419 VAL A CA 1
ATOM 3309 C C . VAL A 1 419 ? 15.926 13.520 -14.088 1.00 95.06 419 VAL A C 1
ATOM 3311 O O . VAL A 1 419 ? 15.867 12.530 -13.359 1.00 95.06 419 VAL A O 1
ATOM 3314 N N . GLN A 1 420 ? 16.658 14.587 -13.750 1.00 94.75 420 GLN A N 1
ATOM 3315 C CA . GLN A 1 420 ? 17.397 14.681 -12.487 1.00 94.75 420 GLN A CA 1
ATOM 3316 C C . GLN A 1 420 ? 16.474 14.811 -11.272 1.00 94.75 420 GLN A C 1
ATOM 3318 O O . GLN A 1 420 ? 16.793 14.240 -10.227 1.00 94.75 420 GLN A O 1
ATOM 3323 N N . ALA A 1 421 ? 15.340 15.509 -11.391 1.00 94.12 421 ALA A N 1
ATOM 3324 C CA . ALA A 1 421 ? 14.338 15.585 -10.329 1.00 94.12 421 ALA A CA 1
ATOM 3325 C C . ALA A 1 421 ? 13.761 14.193 -10.019 1.00 94.12 421 ALA A C 1
ATOM 3327 O O . ALA A 1 421 ? 13.791 13.757 -8.866 1.00 94.12 421 ALA A O 1
ATOM 3328 N N . VAL A 1 422 ? 13.364 13.444 -11.056 1.00 95.12 422 VAL A N 1
ATOM 3329 C CA . VAL A 1 422 ? 12.883 12.056 -10.915 1.00 95.12 422 VAL A CA 1
ATOM 3330 C C . VAL A 1 422 ? 13.981 11.135 -10.365 1.00 95.12 422 VAL A C 1
ATOM 3332 O O . VAL A 1 422 ? 13.739 10.352 -9.449 1.00 95.12 422 VAL A O 1
ATOM 3335 N N . SER A 1 423 ? 15.213 11.250 -10.870 1.00 94.81 423 SER A N 1
ATOM 3336 C CA . SER A 1 423 ? 16.364 10.472 -10.386 1.00 94.81 423 SER A CA 1
ATOM 3337 C C . SER A 1 423 ? 16.644 10.719 -8.901 1.00 94.81 423 SER A C 1
ATOM 3339 O O . SER A 1 423 ? 16.903 9.773 -8.154 1.00 94.81 423 SER A O 1
ATOM 3341 N N . SER A 1 424 ? 16.551 11.975 -8.458 1.00 92.44 424 SER A N 1
ATOM 3342 C CA . SER A 1 424 ? 16.773 12.364 -7.062 1.00 92.44 424 SER A CA 1
ATOM 3343 C C . SER A 1 424 ? 15.695 11.800 -6.135 1.00 92.44 424 SER A C 1
ATOM 3345 O O . SER A 1 424 ? 16.028 11.293 -5.065 1.00 92.44 424 SER A O 1
ATOM 3347 N N . GLU A 1 425 ? 14.429 11.804 -6.565 1.00 92.44 425 GLU A N 1
ATOM 3348 C CA . GLU A 1 425 ? 13.314 11.190 -5.828 1.00 92.44 425 GLU A CA 1
ATOM 3349 C C . GLU A 1 425 ? 13.487 9.669 -5.672 1.00 92.44 425 GLU A C 1
ATOM 3351 O O . GLU A 1 425 ? 13.085 9.102 -4.658 1.00 92.44 425 GLU A O 1
ATOM 3356 N N . LEU A 1 426 ? 14.133 9.006 -6.638 1.00 92.62 426 LEU A N 1
ATOM 3357 C CA . LEU A 1 426 ? 14.419 7.565 -6.631 1.00 92.62 426 LEU A CA 1
ATOM 3358 C C . LEU A 1 426 ? 15.802 7.210 -6.050 1.00 92.62 426 LEU A C 1
ATOM 3360 O O . LEU A 1 426 ? 16.335 6.129 -6.307 1.00 92.62 426 LEU A O 1
ATOM 3364 N N . GLY A 1 427 ? 16.411 8.109 -5.272 1.00 88.88 427 GLY A N 1
ATOM 3365 C CA . GLY A 1 427 ? 17.670 7.835 -4.571 1.00 88.88 427 GLY A CA 1
ATOM 3366 C C . GLY A 1 427 ? 18.909 7.801 -5.475 1.00 88.88 427 GLY A C 1
ATOM 3367 O O . GLY A 1 427 ? 19.868 7.086 -5.181 1.00 88.88 427 GLY A O 1
ATOM 3368 N N . GLY A 1 428 ? 18.903 8.566 -6.570 1.00 90.94 428 GLY A N 1
ATOM 3369 C CA . GLY A 1 428 ? 20.014 8.660 -7.521 1.00 90.94 428 GLY A CA 1
ATOM 3370 C C . GLY A 1 428 ? 20.021 7.554 -8.578 1.00 90.94 428 GLY A C 1
ATOM 3371 O O . GLY A 1 428 ? 21.081 7.180 -9.086 1.00 90.94 428 GLY A O 1
ATOM 3372 N N . GLU A 1 429 ? 18.852 7.003 -8.899 1.00 94.06 429 GLU A N 1
ATOM 3373 C CA . GLU A 1 429 ? 18.689 6.007 -9.957 1.00 94.06 429 GLU A CA 1
ATOM 3374 C C . GLU A 1 429 ? 19.053 6.599 -11.329 1.00 94.06 429 GLU A C 1
ATOM 3376 O O . GLU A 1 429 ? 18.598 7.688 -11.681 1.00 94.06 429 GLU A O 1
ATOM 3381 N N . ARG A 1 430 ? 19.876 5.906 -12.128 1.00 93.38 430 ARG A N 1
ATOM 3382 C CA . ARG A 1 430 ? 20.237 6.380 -13.477 1.00 93.38 430 ARG A CA 1
ATOM 3383 C C . ARG A 1 430 ? 19.140 6.042 -14.474 1.00 93.38 430 ARG A C 1
ATOM 3385 O O . ARG A 1 430 ? 18.910 4.869 -14.740 1.00 93.38 430 ARG A O 1
ATOM 3392 N N . ILE A 1 431 ? 18.502 7.050 -15.046 1.00 95.56 431 ILE A N 1
ATOM 3393 C CA . ILE A 1 431 ? 17.366 6.855 -15.946 1.00 95.56 431 ILE A CA 1
ATOM 3394 C C . ILE A 1 431 ? 17.810 7.162 -17.375 1.00 95.56 431 ILE A C 1
ATOM 3396 O O . ILE A 1 431 ? 18.215 8.287 -17.664 1.00 95.56 431 ILE A O 1
ATOM 3400 N N . ASP A 1 432 ? 17.726 6.169 -18.259 1.00 95.12 432 ASP A N 1
ATOM 3401 C CA . ASP A 1 432 ? 17.890 6.364 -19.698 1.00 95.12 432 ASP A CA 1
ATOM 3402 C C . ASP A 1 432 ? 16.507 6.506 -20.353 1.00 95.12 432 ASP A C 1
ATOM 3404 O O . ASP A 1 432 ? 15.594 5.718 -20.092 1.00 95.12 432 ASP A O 1
ATOM 3408 N N . ILE A 1 433 ? 16.355 7.495 -21.227 1.00 95.50 433 ILE A N 1
ATOM 3409 C CA . ILE A 1 433 ? 15.118 7.756 -21.969 1.00 95.50 433 ILE A CA 1
ATOM 3410 C C . ILE A 1 433 ? 15.391 7.415 -23.428 1.00 95.50 433 ILE A C 1
ATOM 3412 O O . ILE A 1 433 ? 16.314 7.970 -24.022 1.00 95.50 433 ILE A O 1
ATOM 3416 N N . VAL A 1 434 ? 14.621 6.486 -23.989 1.00 95.62 434 VAL A N 1
ATOM 3417 C CA . VAL A 1 434 ? 14.828 5.962 -25.343 1.00 95.62 434 VAL A CA 1
ATOM 3418 C C . VAL A 1 434 ? 13.592 6.182 -26.206 1.00 95.62 434 VAL A C 1
ATOM 3420 O O . VAL A 1 434 ? 12.458 6.169 -25.720 1.00 95.62 434 VAL A O 1
ATOM 3423 N N . LEU A 1 435 ? 13.812 6.389 -27.503 1.00 95.38 435 LEU A N 1
ATOM 3424 C CA . LEU A 1 435 ? 12.728 6.533 -28.465 1.00 95.38 435 LEU A CA 1
ATOM 3425 C C . LEU A 1 435 ? 12.109 5.162 -28.752 1.00 95.38 435 LEU A C 1
ATOM 3427 O O . LEU A 1 435 ? 12.810 4.212 -29.111 1.00 95.38 435 LEU A O 1
ATOM 3431 N N . TRP A 1 436 ? 10.793 5.066 -28.605 1.00 95.75 436 TRP A N 1
ATOM 3432 C CA . TRP A 1 436 ? 10.045 3.878 -28.987 1.00 95.75 436 TRP A CA 1
ATOM 3433 C C . TRP A 1 436 ? 9.829 3.851 -30.506 1.00 95.75 436 TRP A C 1
ATOM 3435 O O . TRP A 1 436 ? 9.465 4.869 -31.095 1.00 95.75 436 TRP A O 1
ATOM 3445 N N . ASP A 1 437 ? 10.015 2.686 -31.126 1.00 94.44 437 ASP A N 1
ATOM 3446 C CA . ASP A 1 437 ? 9.813 2.472 -32.563 1.00 94.44 437 ASP A CA 1
ATOM 3447 C C . ASP A 1 437 ? 8.892 1.266 -32.791 1.00 94.44 437 ASP A C 1
ATOM 3449 O O . ASP A 1 437 ? 8.916 0.312 -32.012 1.00 94.44 437 ASP A O 1
ATOM 3453 N N . ASP A 1 438 ? 8.071 1.305 -33.843 1.00 91.88 438 ASP A N 1
ATOM 3454 C CA . ASP A 1 438 ? 7.191 0.188 -34.204 1.00 91.88 438 ASP A CA 1
ATOM 3455 C C . ASP A 1 438 ? 8.016 -1.023 -34.691 1.00 91.88 438 ASP A C 1
ATOM 3457 O O . ASP A 1 438 ? 7.633 -2.173 -34.462 1.00 91.88 438 ASP A O 1
ATOM 3461 N N . ASN A 1 439 ? 9.180 -0.783 -35.310 1.00 92.31 439 ASN A N 1
ATOM 3462 C CA . ASN A 1 439 ? 10.119 -1.825 -35.694 1.00 92.31 439 ASN A CA 1
ATOM 3463 C C . ASN A 1 439 ? 10.919 -2.303 -34.464 1.00 92.31 439 ASN A C 1
ATOM 3465 O O . ASN A 1 439 ? 11.708 -1.541 -33.898 1.00 92.31 439 ASN A O 1
ATOM 3469 N N . PRO A 1 440 ? 10.798 -3.583 -34.077 1.00 91.12 440 PRO A N 1
ATOM 3470 C CA . PRO A 1 440 ? 11.442 -4.129 -32.887 1.00 91.12 440 PRO A CA 1
ATOM 3471 C C . PRO A 1 440 ? 12.976 -4.117 -32.978 1.00 91.12 440 PRO A C 1
ATOM 3473 O O . PRO A 1 440 ? 13.636 -3.903 -31.965 1.00 91.12 440 PRO A O 1
ATOM 3476 N N . ALA A 1 441 ? 13.561 -4.273 -34.173 1.00 91.38 441 ALA A N 1
ATOM 3477 C CA . ALA A 1 441 ? 15.011 -4.185 -34.347 1.00 91.38 441 ALA A CA 1
ATOM 3478 C C . ALA A 1 441 ? 15.506 -2.755 -34.084 1.00 91.38 441 ALA A C 1
ATOM 3480 O O . ALA A 1 441 ? 16.450 -2.553 -33.321 1.00 91.38 441 ALA A O 1
ATOM 3481 N N . GLN A 1 442 ? 14.815 -1.751 -34.635 1.00 93.12 442 GLN A N 1
ATOM 3482 C CA . GLN A 1 442 ? 15.132 -0.344 -34.381 1.00 93.12 442 GLN A CA 1
ATOM 3483 C C . GLN A 1 442 ? 14.916 0.024 -32.908 1.00 93.12 442 GLN A C 1
ATOM 3485 O O . GLN A 1 442 ? 15.720 0.747 -32.318 1.00 93.12 442 GLN A O 1
ATOM 3490 N N . PHE A 1 443 ? 13.864 -0.513 -32.290 1.00 94.69 443 PHE A N 1
ATOM 3491 C CA . PHE A 1 443 ? 13.597 -0.309 -30.875 1.00 94.69 443 PHE A CA 1
ATOM 3492 C C . PHE A 1 443 ? 14.713 -0.870 -29.984 1.00 94.69 443 PHE A C 1
ATOM 3494 O O . PHE A 1 443 ? 15.118 -0.205 -29.031 1.00 94.69 443 PHE A O 1
ATOM 3501 N N . VAL A 1 444 ? 15.266 -2.044 -30.308 1.00 94.19 444 VAL A N 1
ATOM 3502 C CA . VAL A 1 444 ? 16.413 -2.615 -29.585 1.00 94.19 444 VAL A CA 1
ATOM 3503 C C . VAL A 1 444 ? 17.664 -1.753 -29.737 1.00 94.19 444 VAL A C 1
ATOM 3505 O O . VAL A 1 444 ? 18.332 -1.508 -28.734 1.00 94.19 444 VAL A O 1
ATOM 3508 N N . ILE A 1 445 ? 17.954 -1.231 -30.937 1.00 94.12 445 ILE A N 1
ATOM 3509 C CA . ILE A 1 445 ? 19.066 -0.283 -31.143 1.00 94.12 445 ILE A CA 1
ATOM 3510 C C . ILE A 1 445 ? 18.917 0.906 -30.187 1.00 94.12 445 ILE A C 1
ATOM 3512 O O . ILE A 1 445 ? 19.850 1.243 -29.457 1.00 94.12 445 ILE A O 1
ATOM 3516 N N . ASN A 1 446 ? 17.717 1.487 -30.120 1.00 94.75 446 ASN A N 1
ATOM 3517 C CA . ASN A 1 446 ? 17.433 2.608 -29.226 1.00 94.75 446 ASN A CA 1
ATOM 3518 C C . ASN A 1 446 ? 17.546 2.199 -27.744 1.00 94.75 446 ASN A C 1
ATOM 3520 O O . ASN A 1 446 ? 18.104 2.941 -26.938 1.00 94.75 446 ASN A O 1
ATOM 3524 N N . ALA A 1 447 ? 17.054 1.014 -27.369 1.00 95.12 447 ALA A N 1
ATOM 3525 C CA . ALA A 1 447 ? 17.082 0.504 -25.997 1.00 95.12 447 ALA A CA 1
ATOM 3526 C C . ALA A 1 447 ? 18.503 0.199 -25.486 1.00 95.12 447 ALA A C 1
ATOM 3528 O O . ALA A 1 447 ? 18.759 0.293 -24.280 1.00 95.12 447 ALA A O 1
ATOM 3529 N N . MET A 1 448 ? 19.430 -0.135 -26.388 1.00 93.75 448 MET A N 1
ATOM 3530 C CA . MET A 1 448 ? 20.834 -0.409 -26.068 1.00 93.75 448 MET A CA 1
ATOM 3531 C C . MET A 1 448 ? 21.646 0.849 -25.732 1.00 93.75 448 MET A C 1
ATOM 3533 O O . MET A 1 448 ? 22.707 0.727 -25.105 1.00 93.75 448 MET A O 1
ATOM 3537 N N . ALA A 1 449 ? 21.123 2.046 -26.034 1.00 91.38 449 ALA A N 1
ATOM 3538 C CA . ALA A 1 449 ? 21.731 3.319 -25.659 1.00 91.38 449 ALA A CA 1
ATOM 3539 C C . ALA A 1 449 ? 22.098 3.330 -24.161 1.00 91.38 449 ALA A C 1
ATOM 3541 O O . ALA A 1 449 ? 21.285 2.933 -23.317 1.00 91.38 449 ALA A O 1
ATOM 3542 N N . PRO A 1 450 ? 23.318 3.755 -23.784 1.00 89.44 450 PRO A N 1
ATOM 3543 C CA . PRO A 1 450 ? 24.274 4.552 -24.561 1.00 89.44 450 PRO A CA 1
ATOM 3544 C C . PRO A 1 450 ? 25.279 3.760 -25.423 1.00 89.44 450 PRO A C 1
ATOM 3546 O O . PRO A 1 450 ? 26.247 4.360 -25.872 1.00 89.44 450 PRO A O 1
ATOM 3549 N N . ALA A 1 451 ? 25.151 2.438 -25.572 1.00 92.50 451 ALA A N 1
ATOM 3550 C CA . ALA A 1 451 ? 26.064 1.663 -26.416 1.00 92.50 451 ALA A CA 1
ATOM 3551 C C . ALA A 1 451 ? 25.607 1.667 -27.881 1.00 92.50 451 ALA A C 1
ATOM 3553 O O . ALA A 1 451 ? 24.427 1.432 -28.146 1.00 92.50 451 ALA A O 1
ATOM 3554 N N . ASP A 1 452 ? 26.542 1.874 -28.810 1.00 90.44 452 ASP A N 1
ATOM 3555 C CA . ASP A 1 452 ? 26.248 1.837 -30.244 1.00 90.44 452 ASP A CA 1
ATOM 3556 C C . ASP A 1 452 ? 26.216 0.395 -30.758 1.00 90.44 452 ASP A C 1
ATOM 3558 O O . ASP A 1 452 ? 27.131 -0.398 -30.509 1.00 90.44 452 ASP A O 1
ATOM 3562 N N . VAL A 1 453 ? 25.150 0.072 -31.488 1.00 93.06 453 VAL A N 1
ATOM 3563 C CA . VAL A 1 453 ? 24.921 -1.239 -32.100 1.00 93.06 453 VAL A CA 1
ATOM 3564 C C . VAL A 1 453 ? 25.382 -1.213 -33.555 1.00 93.06 453 VAL A C 1
ATOM 3566 O O . VAL A 1 453 ? 24.991 -0.322 -34.304 1.00 93.06 453 VAL A O 1
ATOM 3569 N N . ALA A 1 454 ? 26.190 -2.197 -33.959 1.00 91.94 454 ALA A N 1
ATOM 3570 C CA . ALA A 1 454 ? 26.702 -2.310 -35.324 1.00 91.94 454 ALA A CA 1
ATOM 3571 C C . ALA A 1 454 ? 25.716 -3.045 -36.246 1.00 91.94 454 ALA A C 1
ATOM 3573 O O . ALA A 1 454 ? 25.412 -2.575 -37.341 1.00 91.94 454 ALA A O 1
ATOM 3574 N N . SER A 1 455 ? 25.195 -4.188 -35.801 1.00 91.00 455 SER A N 1
ATOM 3575 C CA . SER A 1 455 ? 24.177 -4.953 -36.524 1.00 91.00 455 SER A CA 1
ATOM 3576 C C . SER A 1 455 ? 23.326 -5.782 -35.564 1.00 91.00 455 SER A C 1
ATOM 3578 O O . SER A 1 455 ? 23.722 -6.050 -34.429 1.00 91.00 455 SER A O 1
ATOM 3580 N N . ILE A 1 456 ? 22.126 -6.158 -36.009 1.00 93.00 456 ILE A N 1
ATOM 3581 C CA . ILE A 1 456 ? 21.215 -7.032 -35.266 1.00 93.00 456 ILE A CA 1
ATOM 3582 C C . ILE A 1 456 ? 20.732 -8.128 -36.202 1.00 93.00 456 ILE A C 1
ATOM 3584 O O . ILE A 1 456 ? 20.344 -7.849 -37.337 1.00 93.00 456 ILE A O 1
ATOM 3588 N N . VAL A 1 457 ? 20.722 -9.355 -35.697 1.00 91.94 457 VAL A N 1
ATOM 3589 C CA . VAL A 1 457 ? 20.139 -10.517 -36.362 1.00 91.94 457 VAL A CA 1
ATOM 3590 C C . VAL A 1 457 ? 18.970 -10.998 -35.520 1.00 91.94 457 VAL A C 1
ATOM 3592 O O . VAL A 1 457 ? 19.081 -11.153 -34.304 1.00 91.94 457 VAL A O 1
ATOM 3595 N N . VAL A 1 458 ? 17.820 -11.165 -36.166 1.00 91.81 458 VAL A N 1
ATOM 3596 C CA . VAL A 1 458 ? 16.567 -11.544 -35.514 1.00 91.81 458 VAL A CA 1
ATOM 3597 C C . VAL A 1 458 ? 16.200 -12.947 -35.967 1.00 91.81 458 VAL A C 1
ATOM 3599 O O . VAL A 1 458 ? 16.009 -13.175 -37.158 1.00 91.81 458 VAL A O 1
ATOM 3602 N N . ASP A 1 459 ? 16.075 -13.858 -35.010 1.00 90.44 459 ASP A N 1
ATOM 3603 C CA . ASP A 1 459 ? 15.532 -15.198 -35.210 1.00 90.44 459 ASP A CA 1
ATOM 3604 C C . ASP A 1 459 ? 14.124 -15.222 -34.598 1.00 90.44 459 ASP A C 1
ATOM 3606 O O . ASP A 1 459 ? 13.956 -15.204 -33.374 1.00 90.44 459 ASP A O 1
ATOM 3610 N N . GLU A 1 460 ? 13.101 -15.175 -35.455 1.00 87.62 460 GLU A N 1
ATOM 3611 C CA . GLU A 1 460 ? 11.702 -15.161 -35.013 1.00 87.62 460 GLU A CA 1
ATOM 3612 C C . GLU A 1 460 ? 11.252 -16.522 -34.467 1.00 87.62 460 GLU A C 1
ATOM 3614 O O . GLU A 1 460 ? 10.477 -16.560 -33.510 1.00 87.62 460 GLU A O 1
ATOM 3619 N N . ASP A 1 461 ? 11.788 -17.626 -34.997 1.00 87.44 461 ASP A N 1
ATOM 3620 C CA . ASP A 1 461 ? 11.417 -18.984 -34.589 1.00 87.44 461 ASP A CA 1
ATOM 3621 C C . ASP A 1 461 ? 11.918 -19.292 -33.176 1.00 87.44 461 ASP A C 1
ATOM 3623 O O . ASP A 1 461 ? 11.184 -19.834 -32.344 1.00 87.44 461 ASP A O 1
ATOM 3627 N N . LYS A 1 462 ? 13.165 -18.907 -32.876 1.00 87.94 462 LYS A N 1
ATOM 3628 C CA . LYS A 1 462 ? 13.738 -19.030 -31.528 1.00 87.94 462 LYS A CA 1
ATOM 3629 C C . LYS A 1 462 ? 13.354 -17.873 -30.607 1.00 87.94 462 LYS A C 1
ATOM 3631 O O . LYS A 1 462 ? 13.628 -17.952 -29.413 1.00 87.94 462 LYS A O 1
ATOM 3636 N N . CYS A 1 463 ? 12.723 -16.819 -31.134 1.00 89.50 463 CYS A N 1
ATOM 3637 C CA . CYS A 1 463 ? 12.462 -15.567 -30.419 1.00 89.50 463 CYS A CA 1
ATOM 3638 C C . CYS A 1 463 ? 13.746 -14.969 -29.809 1.00 89.50 463 CYS A C 1
ATOM 3640 O O . CYS A 1 463 ? 13.753 -14.490 -28.676 1.00 89.50 463 CYS A O 1
ATOM 3642 N N . THR A 1 464 ? 14.855 -14.995 -30.546 1.00 91.19 464 THR A N 1
ATOM 3643 C CA . THR A 1 464 ? 16.142 -14.463 -30.075 1.00 91.19 464 THR A CA 1
ATOM 3644 C C . THR A 1 464 ? 16.617 -13.320 -30.955 1.00 91.19 464 THR A C 1
ATOM 3646 O O . THR A 1 464 ? 16.485 -13.364 -32.177 1.00 91.19 464 THR A O 1
ATOM 3649 N N . MET A 1 465 ? 17.199 -12.295 -30.338 1.00 92.62 465 MET A N 1
ATOM 3650 C CA . MET A 1 465 ? 17.865 -11.203 -31.041 1.00 92.62 465 MET A CA 1
ATOM 3651 C C . MET A 1 465 ? 19.340 -11.164 -30.661 1.00 92.62 465 MET A C 1
ATOM 3653 O O . MET A 1 465 ? 19.681 -10.925 -29.501 1.00 92.62 465 MET A O 1
ATOM 3657 N N . ASP A 1 466 ? 20.203 -11.368 -31.651 1.00 93.44 466 ASP A N 1
ATOM 3658 C CA . ASP A 1 466 ? 21.647 -11.262 -31.501 1.00 93.44 466 ASP A CA 1
ATOM 3659 C C . ASP A 1 466 ? 22.094 -9.859 -31.911 1.00 93.44 466 ASP A C 1
ATOM 3661 O O . ASP A 1 466 ? 21.920 -9.428 -33.052 1.00 93.44 466 ASP A O 1
ATOM 3665 N N . VAL A 1 467 ? 22.661 -9.130 -30.957 1.00 94.56 467 VAL A N 1
ATOM 3666 C CA . VAL A 1 467 ? 23.133 -7.758 -31.118 1.00 94.56 467 VAL A CA 1
ATOM 3667 C C . VAL A 1 467 ? 24.653 -7.777 -31.216 1.00 94.56 467 VAL A C 1
ATOM 3669 O O . VAL A 1 467 ? 25.340 -8.104 -30.245 1.00 94.56 467 VAL A O 1
ATOM 3672 N N . ALA A 1 468 ? 25.179 -7.390 -32.376 1.00 94.44 468 ALA A N 1
ATOM 3673 C CA . ALA A 1 468 ? 26.606 -7.200 -32.575 1.00 94.44 468 ALA A CA 1
ATOM 3674 C C . ALA A 1 468 ? 27.019 -5.768 -32.242 1.00 94.44 468 ALA A C 1
ATOM 3676 O O . ALA A 1 468 ? 26.457 -4.788 -32.740 1.00 94.44 468 ALA A O 1
ATOM 3677 N N . VAL A 1 469 ? 28.058 -5.657 -31.423 1.00 94.69 469 VAL A N 1
ATOM 3678 C CA . VAL A 1 469 ? 28.703 -4.394 -31.060 1.00 94.69 469 VAL A CA 1
ATOM 3679 C C . VAL A 1 469 ? 30.198 -4.464 -31.353 1.00 94.69 469 VAL A C 1
ATOM 3681 O O . VAL A 1 469 ? 30.784 -5.543 -31.472 1.00 94.69 469 VAL A O 1
ATOM 3684 N N . GLU A 1 470 ? 30.842 -3.308 -31.467 1.00 93.94 470 GLU A N 1
ATOM 3685 C CA . GLU A 1 470 ? 32.302 -3.257 -31.517 1.00 93.94 470 GLU A CA 1
ATOM 3686 C C . GLU A 1 470 ? 32.907 -3.721 -30.184 1.00 93.94 470 GLU A C 1
ATOM 3688 O O . GLU A 1 470 ? 32.321 -3.546 -29.111 1.00 93.94 470 GLU A O 1
ATOM 3693 N N . SER A 1 471 ? 34.118 -4.280 -30.229 1.00 91.56 471 SER A N 1
ATOM 3694 C CA . SER A 1 471 ? 34.826 -4.768 -29.037 1.00 91.56 471 SER A CA 1
ATOM 3695 C C . SER A 1 471 ? 35.063 -3.674 -27.986 1.00 91.56 471 SER A C 1
ATOM 3697 O O . SER A 1 471 ? 35.039 -3.950 -26.787 1.00 91.56 471 SER A O 1
ATOM 3699 N N . SER A 1 472 ? 35.215 -2.423 -28.427 1.00 92.62 472 SER A N 1
ATOM 3700 C CA . SER A 1 472 ? 35.285 -1.215 -27.595 1.00 92.62 472 SER A CA 1
ATOM 3701 C C . SER A 1 472 ? 33.997 -0.968 -26.797 1.00 92.62 472 SER A C 1
ATOM 3703 O O . SER A 1 472 ? 34.057 -0.609 -25.619 1.00 92.62 472 SER A O 1
ATOM 3705 N N . ASN A 1 473 ? 32.838 -1.207 -27.415 1.00 91.44 473 ASN A N 1
ATOM 3706 C CA . ASN A 1 473 ? 31.514 -0.923 -26.862 1.00 91.44 473 ASN A CA 1
ATOM 3707 C C . ASN A 1 473 ? 30.897 -2.113 -26.114 1.00 91.44 473 ASN A C 1
ATOM 3709 O O . ASN A 1 473 ? 29.940 -1.918 -25.362 1.00 91.44 473 ASN A O 1
ATOM 3713 N N . LEU A 1 474 ? 31.452 -3.324 -26.241 1.00 91.44 474 LEU A N 1
ATOM 3714 C CA . LEU A 1 474 ? 30.932 -4.542 -25.605 1.00 91.44 474 LEU A CA 1
ATOM 3715 C C . LEU A 1 474 ? 30.714 -4.384 -24.093 1.00 91.44 474 LEU A C 1
ATOM 3717 O O . LEU A 1 474 ? 29.649 -4.715 -23.569 1.00 91.44 474 LEU A O 1
ATOM 3721 N N . ALA A 1 475 ? 31.688 -3.812 -23.382 1.00 92.62 475 ALA A N 1
ATOM 3722 C CA . ALA A 1 475 ? 31.587 -3.608 -21.938 1.00 92.62 475 ALA A CA 1
ATOM 3723 C C . ALA A 1 475 ? 30.442 -2.650 -21.552 1.00 92.62 475 ALA A C 1
ATOM 3725 O O . ALA A 1 475 ? 29.756 -2.862 -20.547 1.00 92.62 475 ALA A O 1
ATOM 3726 N N . GLN A 1 476 ? 30.214 -1.607 -22.355 1.00 91.94 476 GLN A N 1
ATOM 3727 C CA . GLN A 1 476 ? 29.137 -0.638 -22.153 1.00 91.94 476 GLN A CA 1
ATOM 3728 C C . GLN A 1 476 ? 27.772 -1.230 -22.515 1.00 91.94 476 GLN A C 1
ATOM 3730 O O . GLN A 1 476 ? 26.804 -1.012 -21.781 1.00 91.94 476 GLN A O 1
ATOM 3735 N N . ALA A 1 477 ? 27.719 -2.013 -23.595 1.00 91.81 477 ALA A N 1
ATOM 3736 C CA . ALA A 1 477 ? 26.533 -2.712 -24.070 1.00 91.81 477 ALA A CA 1
ATOM 3737 C C . ALA A 1 477 ? 26.021 -3.712 -23.032 1.00 91.81 477 ALA A C 1
ATOM 3739 O O . ALA A 1 477 ? 24.837 -3.671 -22.709 1.00 91.81 477 ALA A O 1
ATOM 3740 N N . ILE A 1 478 ? 26.911 -4.522 -22.441 1.00 92.38 478 ILE A N 1
ATOM 3741 C CA . ILE A 1 478 ? 26.598 -5.444 -21.335 1.00 92.38 478 ILE A CA 1
ATOM 3742 C C . ILE A 1 478 ? 26.197 -4.652 -20.079 1.00 92.38 478 ILE A C 1
ATOM 3744 O O . ILE A 1 478 ? 25.151 -4.888 -19.461 1.00 92.38 478 ILE A O 1
ATOM 3748 N N . GLY A 1 479 ? 27.011 -3.661 -19.714 1.00 91.44 479 GLY A N 1
ATOM 3749 C CA . GLY A 1 479 ? 26.862 -2.894 -18.485 1.00 91.44 479 GLY A CA 1
ATOM 3750 C C . GLY A 1 479 ? 27.249 -3.690 -17.232 1.00 91.44 479 GLY A C 1
ATOM 3751 O O . GLY A 1 479 ? 27.532 -4.887 -17.261 1.00 91.44 479 GLY A O 1
ATOM 3752 N N . ARG A 1 480 ? 27.265 -3.020 -16.074 1.00 91.06 480 ARG A N 1
ATOM 3753 C CA . ARG A 1 480 ? 27.638 -3.653 -14.797 1.00 91.06 480 ARG A CA 1
ATOM 3754 C C . ARG A 1 480 ? 26.697 -4.827 -14.493 1.00 91.06 480 ARG A C 1
ATOM 3756 O O . ARG A 1 480 ? 25.493 -4.617 -14.391 1.00 91.06 480 ARG A O 1
ATOM 3763 N N . ASN A 1 481 ? 27.242 -6.034 -14.325 1.00 89.88 481 ASN A N 1
ATOM 3764 C CA . ASN A 1 481 ? 26.480 -7.272 -14.092 1.00 89.88 481 ASN A CA 1
ATOM 3765 C C . ASN A 1 481 ? 25.386 -7.541 -15.152 1.00 89.88 481 ASN A C 1
ATOM 3767 O O . ASN A 1 481 ? 24.318 -8.047 -14.812 1.00 89.88 481 ASN A O 1
ATOM 3771 N N . GLY A 1 482 ? 25.595 -7.137 -16.411 1.00 91.88 482 GLY A N 1
ATOM 3772 C CA . GLY A 1 482 ? 24.601 -7.335 -17.475 1.00 91.88 482 GLY A CA 1
ATOM 3773 C C . GLY A 1 482 ? 23.367 -6.431 -17.366 1.00 91.88 482 GLY A C 1
ATOM 3774 O O . GLY A 1 482 ? 22.341 -6.705 -17.983 1.00 91.88 482 GLY A O 1
ATOM 3775 N N . GLN A 1 483 ? 23.423 -5.371 -16.551 1.00 92.88 483 GLN A N 1
ATOM 3776 C CA . GLN A 1 483 ? 22.276 -4.498 -16.290 1.00 92.88 483 GLN A CA 1
ATOM 3777 C C . GLN A 1 483 ? 21.704 -3.850 -17.557 1.00 92.88 483 GLN A C 1
ATOM 3779 O O . GLN A 1 483 ? 20.488 -3.752 -17.680 1.00 92.88 483 GLN A O 1
ATOM 3784 N N . ASN A 1 484 ? 22.543 -3.399 -18.493 1.00 94.31 484 ASN A N 1
ATOM 3785 C CA . ASN A 1 484 ? 22.049 -2.674 -19.667 1.00 94.31 484 ASN A CA 1
ATOM 3786 C C . ASN A 1 484 ? 21.282 -3.611 -20.615 1.00 94.31 484 ASN A C 1
ATOM 3788 O O . ASN A 1 484 ? 20.150 -3.306 -20.982 1.00 94.31 484 ASN A O 1
ATOM 3792 N N . VAL A 1 485 ? 21.849 -4.789 -20.892 1.00 93.94 485 VAL A N 1
ATOM 3793 C CA . VAL A 1 485 ? 21.223 -5.857 -21.697 1.00 93.94 485 VAL A CA 1
ATOM 3794 C C . VAL A 1 485 ? 19.938 -6.351 -21.058 1.00 93.94 485 VAL A C 1
ATOM 3796 O O . VAL A 1 485 ? 18.929 -6.485 -21.739 1.00 93.94 485 VAL A O 1
ATOM 3799 N N . ARG A 1 486 ? 19.931 -6.568 -19.739 1.00 94.38 486 ARG A N 1
ATOM 3800 C CA . ARG A 1 486 ? 18.739 -7.041 -19.027 1.00 94.38 486 ARG A CA 1
ATOM 3801 C C . ARG A 1 486 ? 17.590 -6.035 -19.081 1.00 94.38 486 ARG A C 1
ATOM 3803 O O . ARG A 1 486 ? 16.452 -6.439 -19.294 1.00 94.38 486 ARG A O 1
ATOM 3810 N N . LEU A 1 487 ? 17.875 -4.740 -18.930 1.00 94.88 487 LEU A N 1
ATOM 3811 C CA . LEU A 1 487 ? 16.862 -3.688 -19.063 1.00 94.88 487 LEU A CA 1
ATOM 3812 C C . LEU A 1 487 ? 16.357 -3.567 -20.509 1.00 94.88 487 LEU A C 1
ATOM 3814 O O . LEU A 1 487 ? 15.154 -3.428 -20.717 1.00 94.88 487 LEU A O 1
ATOM 3818 N N . ALA A 1 488 ? 17.243 -3.669 -21.504 1.00 94.88 488 ALA A N 1
ATOM 3819 C CA . ALA A 1 488 ? 16.854 -3.675 -22.915 1.00 94.88 488 ALA A CA 1
ATOM 3820 C C . ALA A 1 488 ? 15.989 -4.902 -23.267 1.00 94.88 488 ALA A C 1
ATOM 3822 O O . ALA A 1 488 ? 14.948 -4.755 -23.903 1.00 94.88 488 ALA A O 1
ATOM 3823 N N . ALA A 1 489 ? 16.347 -6.091 -22.773 1.00 94.06 489 ALA A N 1
ATOM 3824 C CA . ALA A 1 489 ? 15.558 -7.311 -22.933 1.00 94.06 489 ALA A CA 1
ATOM 3825 C C . ALA A 1 489 ? 14.168 -7.186 -22.285 1.00 94.06 489 ALA A C 1
ATOM 3827 O O . ALA A 1 489 ? 13.167 -7.560 -22.887 1.00 94.06 489 ALA A O 1
ATOM 3828 N N . GLN A 1 490 ? 14.074 -6.610 -21.081 1.00 93.56 490 GLN A N 1
ATOM 3829 C CA . GLN A 1 490 ? 12.785 -6.339 -20.431 1.00 93.56 490 GLN A CA 1
ATOM 3830 C C . GLN A 1 490 ? 11.918 -5.361 -21.237 1.00 93.56 490 GLN A C 1
ATOM 3832 O O . GLN A 1 490 ? 10.707 -5.559 -21.333 1.00 93.56 490 GLN A O 1
ATOM 3837 N N . LEU A 1 491 ? 12.513 -4.321 -21.832 1.00 93.50 491 LEU A N 1
ATOM 3838 C CA . LEU A 1 491 ? 11.788 -3.417 -22.729 1.00 93.50 491 LEU A CA 1
ATOM 3839 C C . LEU A 1 491 ? 11.297 -4.136 -23.988 1.00 93.50 491 LEU A C 1
ATOM 3841 O O . LEU A 1 491 ? 10.154 -3.923 -24.384 1.00 93.50 491 LEU A O 1
ATOM 3845 N N . LEU A 1 492 ? 12.122 -4.998 -24.591 1.00 92.62 492 LEU A N 1
ATOM 3846 C CA . LEU A 1 492 ? 11.743 -5.792 -25.763 1.00 92.62 492 LEU A CA 1
ATOM 3847 C C . LEU A 1 492 ? 10.548 -6.709 -25.463 1.00 92.62 492 LEU A C 1
ATOM 3849 O O . LEU A 1 492 ? 9.593 -6.733 -26.237 1.00 92.62 492 LEU A O 1
ATOM 3853 N N . LYS A 1 493 ? 10.557 -7.397 -24.314 1.00 91.75 493 LYS A N 1
ATOM 3854 C CA . LYS A 1 493 ? 9.425 -8.230 -23.869 1.00 91.75 493 LYS A CA 1
ATOM 3855 C C . LYS A 1 493 ? 8.135 -7.418 -23.764 1.00 91.75 493 LYS A C 1
ATOM 3857 O O . LYS A 1 493 ? 7.101 -7.828 -24.283 1.00 91.75 493 LYS A O 1
ATOM 3862 N N . LYS A 1 494 ? 8.210 -6.212 -23.183 1.00 89.56 494 LYS A N 1
ATOM 3863 C CA . LYS A 1 494 ? 7.066 -5.287 -23.103 1.00 89.56 494 LYS A CA 1
ATOM 3864 C C . LYS A 1 494 ? 6.606 -4.770 -24.469 1.00 89.56 494 LYS A C 1
ATOM 3866 O O . LYS A 1 494 ? 5.410 -4.605 -24.666 1.00 89.56 494 LYS A O 1
ATOM 3871 N N . HIS A 1 495 ? 7.528 -4.522 -25.400 1.00 89.50 495 HIS A N 1
ATOM 3872 C CA . HIS A 1 495 ? 7.215 -4.077 -26.766 1.00 89.50 495 HIS A CA 1
ATOM 3873 C C . HIS A 1 495 ? 6.453 -5.143 -27.558 1.00 89.50 495 HIS A C 1
ATOM 3875 O O . HIS A 1 495 ? 5.447 -4.833 -28.189 1.00 89.50 495 HIS A O 1
ATOM 3881 N N . ARG A 1 496 ? 6.906 -6.399 -27.484 1.00 85.62 496 ARG A N 1
ATOM 3882 C CA . ARG A 1 496 ? 6.294 -7.528 -28.199 1.00 85.62 496 ARG A CA 1
ATOM 3883 C C . ARG A 1 496 ? 5.057 -8.098 -27.500 1.00 85.62 496 ARG A C 1
ATOM 3885 O O . ARG A 1 496 ? 4.243 -8.731 -28.164 1.00 85.62 496 ARG A O 1
ATOM 3892 N N . GLY A 1 497 ? 4.929 -7.903 -26.187 1.00 83.88 497 GLY A N 1
ATOM 3893 C CA . GLY A 1 497 ? 3.890 -8.537 -25.372 1.00 83.88 497 GLY A CA 1
ATOM 3894 C C . GLY A 1 497 ? 4.117 -10.038 -25.145 1.00 83.88 497 GLY A C 1
ATOM 3895 O O . GLY A 1 497 ? 3.169 -10.743 -24.811 1.00 83.88 497 GLY A O 1
ATOM 3896 N N . ASP A 1 498 ? 5.349 -10.526 -25.341 1.00 83.00 498 ASP A N 1
ATOM 3897 C CA . ASP A 1 498 ? 5.736 -11.927 -25.139 1.00 83.00 498 ASP A CA 1
ATOM 3898 C C . ASP A 1 498 ? 7.027 -12.011 -24.308 1.00 83.00 498 ASP A C 1
ATOM 3900 O O . ASP A 1 498 ? 8.046 -11.393 -24.632 1.00 83.00 498 ASP A O 1
ATOM 3904 N N . ASP A 1 499 ? 6.985 -12.804 -23.236 1.00 83.44 499 ASP A N 1
ATOM 3905 C CA . ASP A 1 499 ? 8.088 -12.996 -22.294 1.00 83.44 499 ASP A CA 1
ATOM 3906 C C . ASP A 1 499 ? 9.191 -13.935 -22.805 1.00 83.44 499 ASP A C 1
ATOM 3908 O O . ASP A 1 499 ? 10.235 -14.056 -22.152 1.00 83.44 499 ASP A O 1
ATOM 3912 N N . LYS A 1 500 ? 8.994 -14.582 -23.959 1.00 87.62 500 LYS A N 1
ATOM 3913 C CA . LYS A 1 500 ? 9.948 -15.539 -24.543 1.00 87.62 500 LYS A CA 1
ATOM 3914 C C . LYS A 1 500 ? 11.177 -14.905 -25.182 1.00 87.62 500 LYS A C 1
ATOM 3916 O O . LYS A 1 500 ? 12.159 -15.607 -25.385 1.00 87.62 500 LYS A O 1
ATOM 3921 N N . TRP A 1 501 ? 11.135 -13.613 -25.505 1.00 89.94 501 TRP A N 1
ATOM 3922 C CA . TRP A 1 501 ? 12.217 -12.985 -26.258 1.00 89.94 501 TRP A CA 1
ATOM 3923 C C . TRP A 1 501 ? 13.511 -12.870 -25.450 1.00 89.94 501 TRP A C 1
ATOM 3925 O O . TRP A 1 501 ? 13.514 -12.333 -24.337 1.00 89.94 501 TRP A O 1
ATOM 3935 N N . GLU A 1 502 ? 14.622 -13.310 -26.035 1.00 90.88 502 GLU A N 1
ATOM 3936 C CA . GLU A 1 502 ? 15.958 -13.185 -25.446 1.00 90.88 502 GLU A CA 1
ATOM 3937 C C . GLU A 1 502 ? 16.852 -12.258 -26.273 1.00 90.88 502 GLU A C 1
ATOM 3939 O O . GLU A 1 502 ? 16.769 -12.204 -27.501 1.00 90.88 502 GLU A O 1
ATOM 3944 N N . LEU A 1 503 ? 17.704 -11.503 -25.575 1.00 92.75 503 LEU A N 1
ATOM 3945 C CA . LEU A 1 503 ? 18.639 -10.553 -26.168 1.00 92.75 503 LEU A CA 1
ATOM 3946 C C . LEU A 1 503 ? 20.068 -11.002 -25.860 1.00 92.75 503 LEU A C 1
ATOM 3948 O O . LEU A 1 503 ? 20.494 -10.956 -24.703 1.00 92.75 503 LEU A O 1
ATOM 3952 N N . ASN A 1 504 ? 20.810 -11.380 -26.893 1.00 93.69 504 ASN A N 1
ATOM 3953 C CA . ASN A 1 504 ? 22.213 -11.752 -26.783 1.00 93.69 504 ASN A CA 1
ATOM 3954 C C . ASN A 1 504 ? 23.081 -10.606 -27.285 1.00 93.69 504 ASN A C 1
ATOM 3956 O O . ASN A 1 504 ? 22.775 -9.987 -28.300 1.00 93.69 504 ASN A O 1
ATOM 3960 N N . VAL A 1 505 ? 24.186 -10.336 -26.595 1.00 93.31 505 VAL A N 1
ATOM 3961 C CA . VAL A 1 505 ? 25.158 -9.329 -27.026 1.00 93.31 505 VAL A CA 1
ATOM 3962 C C . VAL A 1 505 ? 26.497 -10.000 -27.248 1.00 93.31 505 VAL A C 1
ATOM 3964 O O . VAL A 1 505 ? 27.005 -10.672 -26.352 1.00 93.31 505 VAL A O 1
ATOM 3967 N N . MET A 1 506 ? 27.056 -9.795 -28.434 1.00 94.31 506 MET A N 1
ATOM 3968 C CA . MET A 1 506 ? 28.332 -10.358 -28.863 1.00 94.31 506 MET A CA 1
ATOM 3969 C C . MET A 1 506 ? 29.099 -9.349 -29.718 1.00 94.31 506 MET A C 1
ATOM 3971 O O . MET A 1 506 ? 28.582 -8.293 -30.091 1.00 94.31 506 MET A O 1
ATOM 3975 N N . THR A 1 507 ? 30.357 -9.643 -30.010 1.00 94.62 507 THR A N 1
ATOM 3976 C CA . THR A 1 507 ? 31.144 -8.831 -30.942 1.00 94.62 507 THR A CA 1
ATOM 3977 C C . THR A 1 507 ? 30.754 -9.113 -32.393 1.00 94.62 507 THR A C 1
ATOM 3979 O O . THR A 1 507 ? 30.229 -10.179 -32.713 1.00 94.62 507 THR A O 1
ATOM 3982 N N . ALA A 1 508 ? 31.036 -8.172 -33.298 1.00 91.44 508 ALA A N 1
ATOM 3983 C CA . ALA A 1 508 ? 30.831 -8.388 -34.734 1.00 91.44 508 ALA A CA 1
ATOM 3984 C C . ALA A 1 508 ? 31.597 -9.618 -35.267 1.00 91.44 508 ALA A C 1
ATOM 3986 O O . ALA A 1 508 ? 31.076 -10.353 -36.105 1.00 91.44 508 ALA A O 1
ATOM 3987 N N . ASP A 1 509 ? 32.798 -9.879 -34.742 1.00 91.12 509 ASP A N 1
ATOM 3988 C CA . ASP A 1 509 ? 33.603 -11.048 -35.114 1.00 91.12 509 ASP A CA 1
ATOM 3989 C C . ASP A 1 509 ? 32.964 -12.357 -34.626 1.00 91.12 509 ASP A C 1
ATOM 3991 O O . ASP A 1 509 ? 32.895 -13.331 -35.376 1.00 91.12 509 ASP A O 1
ATOM 3995 N N . GLU A 1 510 ? 32.442 -12.376 -33.395 1.00 91.94 510 GLU A N 1
ATOM 3996 C CA . GLU A 1 510 ? 31.712 -13.526 -32.845 1.00 91.94 510 GLU A CA 1
ATOM 3997 C C . GLU A 1 510 ? 30.412 -13.799 -33.608 1.00 91.94 510 GLU A C 1
ATOM 3999 O O . GLU A 1 510 ? 30.100 -14.961 -33.871 1.00 91.94 510 GLU A O 1
ATOM 4004 N N . LEU A 1 511 ? 29.683 -12.754 -34.017 1.00 91.12 511 LEU A N 1
ATOM 4005 C CA . LEU A 1 511 ? 28.474 -12.905 -34.829 1.00 91.12 511 LEU A CA 1
ATOM 4006 C C . LEU A 1 511 ? 28.805 -13.518 -36.195 1.00 91.12 511 LEU A C 1
ATOM 4008 O O . LEU A 1 511 ? 28.154 -14.472 -36.615 1.00 91.12 511 LEU A O 1
ATOM 4012 N N . ASN A 1 512 ? 29.859 -13.038 -36.857 1.00 89.69 512 ASN A N 1
ATOM 4013 C CA . ASN A 1 512 ? 30.313 -13.609 -38.126 1.00 89.69 512 ASN A CA 1
ATOM 4014 C C . ASN A 1 512 ? 30.749 -15.075 -37.973 1.00 89.69 512 ASN A C 1
ATOM 4016 O O . ASN A 1 512 ? 30.414 -15.906 -38.816 1.00 89.69 512 ASN A O 1
ATOM 4020 N N . ALA A 1 513 ? 31.457 -15.413 -36.891 1.00 91.94 513 ALA A N 1
ATOM 4021 C CA . ALA A 1 513 ? 31.851 -16.790 -36.601 1.00 91.94 513 ALA A CA 1
ATOM 4022 C C . ALA A 1 513 ? 30.634 -17.698 -36.351 1.00 91.94 513 ALA A C 1
ATOM 4024 O O . ALA A 1 513 ? 30.594 -18.825 -36.847 1.00 91.94 513 ALA A O 1
ATOM 4025 N N . LYS A 1 514 ? 29.618 -17.201 -35.631 1.00 89.50 514 LYS A N 1
ATOM 4026 C CA . LYS A 1 514 ? 28.351 -17.911 -35.417 1.00 89.50 514 LYS A CA 1
ATOM 4027 C C . LYS A 1 514 ? 27.624 -18.156 -36.741 1.00 89.50 514 LYS A C 1
ATOM 4029 O O . LYS A 1 514 ? 27.235 -19.287 -37.008 1.00 89.50 514 LYS A O 1
ATOM 4034 N N . HIS A 1 515 ? 27.530 -17.140 -37.597 1.00 88.00 515 HIS A N 1
ATOM 4035 C CA . HIS A 1 515 ? 26.918 -17.263 -38.922 1.00 88.00 515 HIS A CA 1
ATOM 4036 C C . HIS A 1 515 ? 27.645 -18.283 -39.804 1.00 88.00 515 HIS A C 1
ATOM 4038 O O . HIS A 1 515 ? 27.002 -19.097 -40.458 1.00 88.00 515 HIS A O 1
ATOM 4044 N N . GLN A 1 516 ? 28.981 -18.287 -39.800 1.00 88.56 516 GLN A N 1
ATOM 4045 C CA . GLN A 1 516 ? 29.762 -19.288 -40.535 1.00 88.56 516 GLN A CA 1
ATOM 4046 C C . GLN A 1 516 ? 29.524 -20.707 -40.003 1.00 88.56 516 GLN A C 1
ATOM 4048 O O . GLN A 1 516 ? 29.407 -21.644 -40.788 1.00 88.56 516 GLN A O 1
ATOM 4053 N N . ALA A 1 517 ? 29.421 -20.878 -38.682 1.00 90.12 517 ALA A N 1
ATOM 4054 C CA . ALA A 1 517 ? 29.121 -22.174 -38.081 1.00 90.12 517 ALA A CA 1
ATOM 4055 C C . ALA A 1 517 ? 27.705 -22.667 -38.433 1.00 90.12 517 ALA A C 1
ATOM 4057 O O . ALA A 1 517 ? 27.527 -23.847 -38.733 1.00 90.12 517 ALA A O 1
ATOM 4058 N N . GLU A 1 518 ? 26.713 -21.774 -38.435 1.00 87.06 518 GLU A N 1
ATOM 4059 C CA . GLU A 1 518 ? 25.336 -22.089 -38.828 1.00 87.06 518 GLU A CA 1
ATOM 4060 C C . GLU A 1 518 ? 25.228 -22.424 -40.319 1.00 87.06 518 GLU A C 1
ATOM 4062 O O . GLU A 1 518 ? 24.584 -23.414 -40.668 1.00 87.06 518 GLU A O 1
ATOM 4067 N N . ALA A 1 519 ? 25.916 -21.675 -41.186 1.00 87.06 519 ALA A N 1
ATOM 4068 C CA . ALA A 1 519 ? 25.987 -21.964 -42.617 1.00 87.06 519 ALA A CA 1
ATOM 4069 C C . ALA A 1 519 ? 26.614 -23.342 -42.881 1.00 87.06 519 ALA A C 1
ATOM 4071 O O . ALA A 1 519 ? 26.039 -24.150 -43.606 1.00 87.06 519 ALA A O 1
ATOM 4072 N N . ASN A 1 520 ? 27.732 -23.666 -42.222 1.00 88.94 520 ASN A N 1
ATOM 4073 C CA . ASN A 1 520 ? 28.370 -24.980 -42.350 1.00 88.94 520 ASN A CA 1
ATOM 4074 C C . ASN A 1 520 ? 27.452 -26.119 -41.875 1.00 88.94 520 ASN A C 1
ATOM 4076 O O . ASN A 1 520 ? 27.344 -27.145 -42.544 1.00 88.94 520 ASN A O 1
ATOM 4080 N N . ALA A 1 521 ? 26.746 -25.935 -40.755 1.00 88.38 521 ALA A N 1
ATOM 4081 C CA . ALA A 1 521 ? 25.786 -26.922 -40.265 1.00 88.38 521 ALA A CA 1
ATOM 4082 C C . ALA A 1 521 ? 24.598 -27.102 -41.228 1.00 88.38 521 ALA A C 1
ATOM 4084 O O . ALA A 1 521 ? 24.139 -28.225 -41.442 1.00 88.38 521 ALA A O 1
ATOM 4085 N N . ALA A 1 522 ? 24.111 -26.017 -41.836 1.00 85.81 522 ALA A N 1
ATOM 4086 C CA . ALA A 1 522 ? 23.059 -26.076 -42.845 1.00 85.81 522 ALA A CA 1
ATOM 4087 C C . ALA A 1 522 ? 23.525 -26.815 -44.110 1.00 85.81 522 ALA A C 1
ATOM 4089 O O . ALA A 1 522 ? 22.793 -27.670 -44.608 1.00 85.81 522 ALA A O 1
ATOM 4090 N N . ILE A 1 523 ? 24.753 -26.556 -44.579 1.00 87.19 523 ILE A N 1
ATOM 4091 C CA . ILE A 1 523 ? 25.373 -27.273 -45.704 1.00 87.19 523 ILE A CA 1
ATOM 4092 C C . ILE A 1 523 ? 25.440 -28.775 -45.407 1.00 87.19 523 ILE A C 1
ATOM 4094 O O . ILE A 1 523 ? 24.963 -29.568 -46.214 1.00 87.19 523 ILE A O 1
ATOM 4098 N N . GLU A 1 524 ? 25.928 -29.186 -44.230 1.00 86.50 524 GLU A N 1
ATOM 4099 C CA . GLU A 1 524 ? 25.969 -30.605 -43.839 1.00 86.50 524 GLU A CA 1
ATOM 4100 C C . GLU A 1 524 ? 24.576 -31.260 -43.843 1.00 86.50 524 GLU A C 1
ATOM 4102 O O . GLU A 1 524 ? 24.413 -32.397 -44.300 1.00 86.50 524 GLU A O 1
ATOM 4107 N N . ILE A 1 525 ? 23.554 -30.549 -43.355 1.00 87.31 525 ILE A N 1
ATOM 4108 C CA . ILE A 1 525 ? 22.165 -31.025 -43.357 1.00 87.31 525 ILE A CA 1
ATOM 4109 C C . ILE A 1 525 ? 21.650 -31.174 -44.792 1.00 87.31 525 ILE A C 1
ATOM 4111 O O . ILE A 1 525 ? 21.053 -32.206 -45.112 1.00 87.31 525 ILE A O 1
ATOM 4115 N N . PHE A 1 526 ? 21.887 -30.191 -45.662 1.00 84.44 526 PHE A N 1
ATOM 4116 C CA . PHE A 1 526 ? 21.451 -30.246 -47.055 1.00 84.44 526 PHE A CA 1
ATOM 4117 C C . PHE A 1 526 ? 22.150 -31.362 -47.831 1.00 84.44 526 PHE A C 1
ATOM 4119 O O . PHE A 1 526 ? 21.459 -32.163 -48.459 1.00 84.44 526 PHE A O 1
ATOM 4126 N N . THR A 1 527 ? 23.472 -31.496 -47.718 1.00 86.19 527 THR A N 1
ATOM 4127 C CA . THR A 1 527 ? 24.235 -32.588 -48.340 1.00 86.19 527 THR A CA 1
ATOM 4128 C C . THR A 1 527 ? 23.705 -33.948 -47.885 1.00 86.19 527 THR A C 1
ATOM 4130 O O . THR A 1 527 ? 23.457 -34.831 -48.701 1.00 86.19 527 THR A O 1
ATOM 4133 N N . LYS A 1 528 ? 23.427 -34.115 -46.585 1.00 87.69 528 LYS A N 1
ATOM 4134 C CA . LYS A 1 528 ? 22.932 -35.383 -46.032 1.00 87.69 528 LYS A CA 1
ATOM 4135 C C . LYS A 1 528 ? 21.500 -35.729 -46.448 1.00 87.69 528 LYS A C 1
ATOM 4137 O O . LYS A 1 528 ? 21.193 -36.907 -46.627 1.00 87.69 528 LYS A O 1
ATOM 4142 N N . HIS A 1 529 ? 20.601 -34.747 -46.508 1.00 88.94 529 HIS A N 1
ATOM 4143 C CA . HIS A 1 529 ? 19.169 -34.994 -46.720 1.00 88.94 529 HIS A CA 1
ATOM 4144 C C . HIS A 1 529 ? 18.718 -34.854 -48.176 1.00 88.94 529 HIS A C 1
ATOM 4146 O O . HIS A 1 529 ? 17.706 -35.453 -48.542 1.00 88.94 529 HIS A O 1
ATOM 4152 N N . LEU A 1 530 ? 19.438 -34.077 -48.986 1.00 85.75 530 LEU A N 1
ATOM 4153 C CA . LEU A 1 530 ? 19.119 -33.822 -50.392 1.00 85.75 530 LEU A CA 1
ATOM 4154 C C . LEU A 1 530 ? 20.120 -34.464 -51.363 1.00 85.75 530 LEU A C 1
ATOM 4156 O O . LEU A 1 530 ? 19.853 -34.438 -52.561 1.00 85.75 530 LEU A O 1
ATOM 4160 N N . ASP A 1 531 ? 21.212 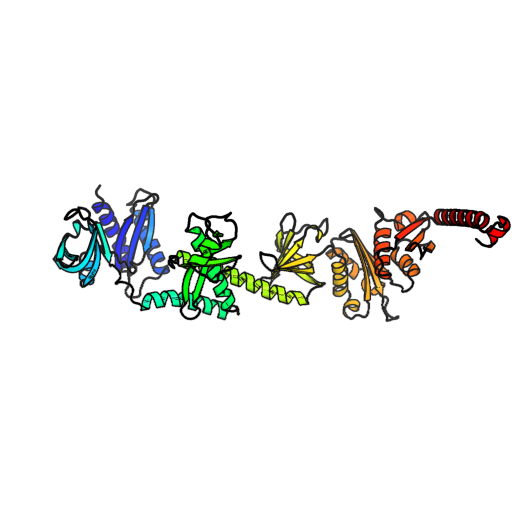-35.058 -50.861 1.00 82.44 531 ASP A N 1
ATOM 4161 C CA . ASP A 1 531 ? 22.247 -35.750 -51.652 1.00 82.44 531 ASP A CA 1
ATOM 4162 C C . ASP A 1 531 ? 22.816 -34.862 -52.777 1.00 82.44 531 ASP A C 1
ATOM 4164 O O . ASP A 1 531 ? 22.951 -35.267 -53.931 1.00 82.44 531 ASP A O 1
ATOM 4168 N N . ILE A 1 532 ? 23.077 -33.595 -52.436 1.00 85.00 532 ILE A N 1
ATOM 4169 C CA . ILE A 1 532 ? 23.664 -32.589 -53.328 1.00 85.00 532 ILE A CA 1
ATOM 4170 C C . ILE A 1 532 ? 25.138 -32.365 -52.986 1.00 85.00 532 ILE A C 1
ATOM 4172 O O . ILE A 1 532 ? 25.524 -32.458 -51.823 1.00 85.00 532 ILE A O 1
ATOM 4176 N N . ASP A 1 533 ? 25.953 -32.037 -53.990 1.00 82.44 533 ASP A N 1
ATOM 4177 C CA . ASP A 1 533 ? 27.370 -31.711 -53.792 1.00 82.44 533 ASP A CA 1
ATOM 4178 C C . ASP A 1 533 ? 27.540 -30.461 -52.908 1.00 82.44 533 ASP A C 1
ATOM 4180 O O . ASP A 1 533 ? 26.746 -29.520 -52.994 1.00 82.44 533 ASP A O 1
ATOM 4184 N N . GLU A 1 534 ? 28.608 -30.409 -52.105 1.00 78.44 534 GLU A N 1
ATOM 4185 C CA . GLU A 1 534 ? 28.897 -29.285 -51.194 1.00 78.44 534 GLU A CA 1
ATOM 4186 C C . GLU A 1 534 ? 28.994 -27.937 -51.926 1.00 78.44 534 GLU A C 1
ATOM 4188 O O . GLU A 1 534 ? 28.487 -26.923 -51.440 1.00 78.44 534 GLU A O 1
ATOM 4193 N N . ASP A 1 535 ? 29.569 -27.932 -53.131 1.00 78.44 535 ASP A N 1
ATOM 4194 C CA . ASP A 1 535 ? 29.662 -26.741 -53.982 1.00 78.44 535 ASP A CA 1
ATOM 4195 C C . ASP A 1 535 ? 28.273 -26.212 -54.370 1.00 78.44 535 ASP A C 1
ATOM 4197 O O . ASP A 1 535 ? 28.055 -25.001 -54.422 1.00 78.44 535 ASP A O 1
ATOM 4201 N N . PHE A 1 536 ? 27.313 -27.112 -54.614 1.00 77.69 536 PHE A N 1
ATOM 4202 C CA . PHE A 1 536 ? 25.927 -26.735 -54.880 1.00 77.69 536 PHE A CA 1
ATOM 4203 C C . PHE A 1 536 ? 25.219 -26.301 -53.597 1.00 77.69 536 PHE A C 1
ATOM 4205 O O . PHE A 1 536 ? 24.531 -25.284 -53.613 1.00 77.69 536 PHE A O 1
ATOM 4212 N N . ALA A 1 537 ? 25.411 -27.015 -52.486 1.00 75.31 537 ALA A N 1
ATOM 4213 C CA . ALA A 1 537 ? 24.812 -26.683 -51.193 1.00 75.31 537 ALA A CA 1
ATOM 4214 C C . ALA A 1 537 ? 25.222 -25.285 -50.694 1.00 75.31 537 ALA A C 1
ATOM 4216 O O . ALA A 1 537 ? 24.371 -24.544 -50.211 1.00 75.31 537 ALA A O 1
ATOM 4217 N N . THR A 1 538 ? 26.482 -24.890 -50.904 1.00 77.56 538 THR A N 1
ATOM 4218 C CA . THR A 1 538 ? 27.025 -23.577 -50.501 1.00 77.56 538 THR A CA 1
ATOM 4219 C C . THR A 1 538 ? 26.377 -22.405 -51.245 1.00 77.56 538 THR A C 1
ATOM 4221 O O . THR A 1 538 ? 26.319 -21.295 -50.734 1.00 77.56 538 THR A O 1
ATOM 4224 N N . VAL A 1 539 ? 25.880 -22.621 -52.468 1.00 77.94 539 VAL A N 1
ATOM 4225 C CA . VAL A 1 539 ? 25.176 -21.574 -53.235 1.00 77.94 539 VAL A CA 1
ATOM 4226 C C . VAL A 1 539 ? 23.756 -21.342 -52.701 1.00 77.94 539 VAL A C 1
ATOM 4228 O O . VAL A 1 539 ? 23.188 -20.271 -52.919 1.00 77.94 539 VAL A O 1
ATOM 4231 N N . PHE A 1 540 ? 23.172 -22.337 -52.028 1.00 66.62 540 PHE A N 1
ATOM 4232 C CA . PHE A 1 540 ? 21.810 -22.279 -51.489 1.00 66.62 540 PHE A CA 1
ATOM 4233 C C . PHE A 1 540 ? 21.739 -21.916 -49.997 1.00 66.62 540 PHE A C 1
ATOM 4235 O O . PHE A 1 540 ? 20.657 -21.542 -49.542 1.00 66.62 540 PHE A O 1
ATOM 4242 N N . SER A 1 541 ? 22.848 -22.039 -49.258 1.00 55.00 541 SER A N 1
ATOM 4243 C CA . SER A 1 541 ? 23.014 -21.619 -47.856 1.00 55.00 541 SER A CA 1
ATOM 4244 C C . SER A 1 541 ? 23.490 -20.176 -47.755 1.00 55.00 541 SER A C 1
ATOM 4246 O O . SER A 1 541 ? 22.948 -19.436 -46.907 1.00 55.00 541 SER A O 1
#